Protein AF-A0A2K9JYK6-F1 (afdb_monomer)

Structure (mmCIF, N/CA/C/O backbone):
data_AF-A0A2K9JYK6-F1
#
_entry.id   AF-A0A2K9JYK6-F1
#
loop_
_atom_site.group_PDB
_atom_site.id
_atom_site.type_symbol
_atom_site.label_atom_id
_atom_site.label_alt_id
_atom_site.label_comp_id
_atom_site.label_asym_id
_atom_site.label_entity_id
_atom_site.label_seq_id
_atom_site.pdbx_PDB_ins_code
_atom_site.Cartn_x
_atom_site.Cartn_y
_atom_site.Cartn_z
_atom_site.occupancy
_atom_site.B_iso_or_equiv
_atom_site.auth_seq_id
_atom_site.auth_comp_id
_atom_site.auth_asym_id
_atom_site.auth_atom_id
_atom_site.pdbx_PDB_model_num
ATOM 1 N N . MET A 1 1 ? 46.762 16.342 0.220 1.00 31.92 1 MET A N 1
ATOM 2 C CA . MET A 1 1 ? 47.993 16.672 -0.525 1.00 31.92 1 MET A CA 1
ATOM 3 C C . MET A 1 1 ? 48.616 15.380 -0.988 1.00 31.92 1 MET A C 1
ATOM 5 O O . MET A 1 1 ? 48.469 14.363 -0.326 1.00 31.92 1 MET A O 1
ATOM 9 N N . ASP A 1 2 ? 49.191 15.468 -2.168 1.00 22.22 2 ASP A N 1
ATOM 10 C CA . ASP A 1 2 ? 49.438 14.404 -3.116 1.00 22.22 2 ASP A CA 1
ATOM 11 C C . ASP A 1 2 ? 50.778 13.680 -2.867 1.00 22.22 2 ASP A C 1
ATOM 13 O O . ASP A 1 2 ? 51.730 14.273 -2.365 1.00 22.22 2 ASP A O 1
ATOM 17 N N . ILE A 1 3 ? 50.771 12.399 -3.248 1.00 26.39 3 ILE A N 1
ATOM 18 C CA . ILE A 1 3 ? 51.828 11.477 -3.706 1.00 26.39 3 ILE A CA 1
ATOM 19 C C . ILE A 1 3 ? 53.275 11.437 -3.154 1.00 26.39 3 ILE A C 1
ATOM 21 O O . ILE A 1 3 ? 54.054 12.382 -3.188 1.00 26.39 3 ILE A O 1
ATOM 25 N N . SER A 1 4 ? 53.683 10.164 -2.992 1.00 25.55 4 SER A N 1
ATOM 26 C CA . SER A 1 4 ? 54.909 9.512 -3.512 1.00 25.55 4 SER A CA 1
ATOM 27 C C . SER A 1 4 ? 56.244 9.659 -2.775 1.00 25.55 4 SER A C 1
ATOM 29 O O . SER A 1 4 ? 56.851 10.719 -2.751 1.00 25.55 4 SER A O 1
ATOM 31 N N . ASN A 1 5 ? 56.778 8.523 -2.304 1.00 26.50 5 ASN A N 1
ATOM 32 C CA . ASN A 1 5 ? 57.985 7.884 -2.861 1.00 26.50 5 ASN A CA 1
ATOM 33 C C . ASN A 1 5 ? 58.527 6.813 -1.909 1.00 26.50 5 ASN A C 1
ATOM 35 O O . ASN A 1 5 ? 58.961 7.137 -0.808 1.00 26.50 5 ASN A O 1
ATOM 39 N N . THR A 1 6 ? 58.639 5.567 -2.374 1.00 30.17 6 THR A N 1
ATOM 40 C CA . THR A 1 6 ? 59.884 4.796 -2.189 1.00 30.17 6 THR A CA 1
ATOM 41 C C . THR A 1 6 ? 59.918 3.599 -3.137 1.00 30.17 6 THR A C 1
ATOM 43 O O . THR A 1 6 ? 59.384 2.528 -2.863 1.00 30.17 6 THR A O 1
ATOM 46 N N . GLN A 1 7 ? 60.584 3.794 -4.275 1.00 26.2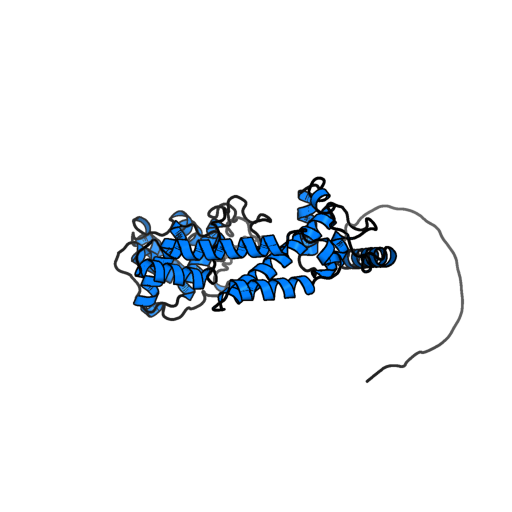5 7 GLN A N 1
ATOM 47 C CA . GLN A 1 7 ? 61.299 2.721 -4.955 1.00 26.25 7 GLN A CA 1
ATOM 48 C C . GLN A 1 7 ? 62.537 2.360 -4.128 1.00 26.25 7 GLN A C 1
ATOM 50 O O . GLN A 1 7 ? 63.290 3.248 -3.732 1.00 26.25 7 GLN A O 1
ATOM 55 N N . TRP A 1 8 ? 62.797 1.064 -3.963 1.00 26.33 8 TRP A N 1
ATOM 56 C CA . TRP A 1 8 ? 64.141 0.553 -3.709 1.00 26.33 8 TRP A CA 1
ATOM 57 C C . TRP A 1 8 ? 64.493 -0.480 -4.777 1.00 26.33 8 TRP A C 1
ATOM 59 O O . TRP A 1 8 ? 63.815 -1.489 -4.962 1.00 26.33 8 TRP A O 1
ATOM 69 N N . HIS A 1 9 ? 65.557 -0.168 -5.512 1.00 25.25 9 HIS A N 1
ATOM 70 C CA . HIS A 1 9 ? 66.189 -1.022 -6.503 1.00 25.25 9 HIS A CA 1
ATOM 71 C C . HIS A 1 9 ? 67.229 -1.950 -5.868 1.00 25.25 9 HIS A C 1
ATOM 73 O O . HIS A 1 9 ? 68.011 -1.511 -5.031 1.00 25.25 9 HIS A O 1
ATOM 79 N N . ALA A 1 10 ? 67.332 -3.137 -6.488 1.00 27.80 10 ALA A N 1
ATOM 80 C CA . ALA A 1 10 ? 68.541 -3.946 -6.703 1.00 27.80 10 ALA A CA 1
ATOM 81 C C . ALA A 1 10 ? 69.129 -4.638 -5.456 1.00 27.80 10 ALA A C 1
ATOM 83 O O . ALA A 1 10 ? 69.136 -4.092 -4.370 1.00 27.80 10 ALA A O 1
ATOM 84 N N . LYS A 1 11 ? 69.712 -5.837 -5.502 1.00 26.84 11 LYS A N 1
ATOM 85 C CA . LYS A 1 11 ? 70.328 -6.683 -6.546 1.00 26.84 11 LYS A CA 1
ATOM 86 C C . LYS A 1 11 ? 70.586 -8.020 -5.799 1.00 26.84 11 LYS A C 1
ATOM 88 O O . LYS A 1 11 ? 70.873 -7.967 -4.614 1.00 26.84 11 LYS A O 1
ATOM 93 N N . THR A 1 12 ? 70.443 -9.222 -6.354 1.00 29.34 12 THR A N 1
ATOM 94 C CA . THR A 1 12 ? 71.411 -9.867 -7.260 1.00 29.34 12 THR A CA 1
ATOM 95 C C . THR A 1 12 ? 70.924 -11.271 -7.670 1.00 29.34 12 THR A C 1
ATOM 97 O O . THR A 1 12 ? 70.525 -12.028 -6.797 1.00 29.34 12 THR A O 1
ATOM 100 N N . LYS A 1 13 ? 71.041 -11.580 -8.981 1.00 27.81 13 LYS A N 1
ATOM 101 C CA . LYS A 1 13 ? 71.578 -12.803 -9.652 1.00 27.81 13 LYS A CA 1
ATOM 102 C C . LYS A 1 13 ? 71.329 -14.182 -8.987 1.00 27.81 13 LYS A C 1
ATOM 104 O O . LYS A 1 13 ? 71.660 -14.349 -7.829 1.00 27.81 13 LYS A O 1
ATOM 109 N N . ALA A 1 14 ? 70.929 -15.264 -9.664 1.00 27.28 14 ALA A N 1
ATOM 110 C CA . ALA A 1 14 ? 70.955 -15.635 -11.082 1.00 27.28 14 ALA A CA 1
ATOM 111 C C . ALA A 1 14 ? 69.971 -16.803 -11.369 1.00 27.28 14 ALA A C 1
ATOM 113 O O . ALA A 1 14 ? 69.655 -17.587 -10.480 1.00 27.28 14 ALA A O 1
ATOM 114 N N . SER A 1 15 ? 69.526 -16.885 -12.626 1.00 27.02 15 SER A N 1
ATOM 115 C CA . SER A 1 15 ? 68.664 -17.893 -13.281 1.00 27.02 15 SER A CA 1
ATOM 116 C C . SER A 1 15 ? 69.302 -19.303 -13.411 1.00 27.02 15 SER A C 1
ATOM 118 O O . SER A 1 15 ? 70.460 -19.468 -13.038 1.00 27.02 15 SER A O 1
ATOM 120 N N . PRO A 1 16 ? 68.722 -20.246 -14.190 1.00 41.16 16 PRO A N 1
ATOM 121 C CA . PRO A 1 16 ? 67.382 -20.848 -14.139 1.00 41.16 16 PRO A CA 1
ATOM 122 C C . PRO A 1 16 ? 67.467 -22.398 -14.133 1.00 41.16 16 PRO A C 1
ATOM 124 O O . PRO A 1 16 ? 68.443 -22.977 -14.601 1.00 41.16 16 PRO A O 1
ATOM 127 N N . ALA A 1 17 ? 66.412 -23.099 -13.716 1.00 26.78 17 ALA A N 1
ATOM 128 C CA . ALA A 1 17 ? 66.252 -24.507 -14.086 1.00 26.78 17 ALA A CA 1
ATOM 129 C C . ALA A 1 17 ? 64.794 -24.806 -14.425 1.00 26.78 17 ALA A C 1
ATOM 131 O O . ALA A 1 17 ? 63.914 -24.899 -13.574 1.00 26.78 17 ALA A O 1
ATOM 132 N N . THR A 1 18 ? 64.575 -24.923 -15.725 1.00 29.38 18 THR A N 1
ATOM 133 C CA . THR A 1 18 ? 63.405 -25.474 -16.386 1.00 29.38 18 THR A CA 1
ATOM 134 C C . THR A 1 18 ? 63.160 -26.902 -15.898 1.00 29.38 18 THR A C 1
ATOM 136 O O . THR A 1 18 ? 64.047 -27.743 -16.003 1.00 29.38 18 THR A O 1
ATOM 139 N N . SER A 1 19 ? 61.940 -27.221 -15.473 1.00 25.39 19 SER A N 1
ATOM 140 C CA . SER A 1 19 ? 61.336 -28.503 -15.845 1.00 25.39 19 SER A CA 1
ATOM 141 C C . SER A 1 19 ? 59.817 -28.392 -15.801 1.00 25.39 19 SER A C 1
ATOM 143 O O . SER A 1 19 ? 59.185 -28.334 -14.753 1.00 25.39 19 SER A O 1
ATOM 145 N N . TYR A 1 20 ? 59.235 -28.348 -16.996 1.00 26.97 20 TYR A N 1
ATOM 146 C CA . TYR A 1 20 ? 57.899 -28.870 -17.207 1.00 26.97 20 TYR A CA 1
ATOM 147 C C . TYR A 1 20 ? 57.972 -30.386 -17.025 1.00 26.97 20 TYR A C 1
ATOM 149 O O . TYR A 1 20 ? 58.699 -31.065 -17.753 1.00 26.97 20 TYR A O 1
ATOM 157 N N . ARG A 1 21 ? 57.184 -30.921 -16.096 1.00 23.91 21 ARG A N 1
ATOM 158 C CA . ARG A 1 21 ? 56.643 -32.269 -16.233 1.00 23.91 21 ARG A CA 1
ATOM 159 C C . ARG A 1 21 ? 55.278 -32.327 -15.571 1.00 23.91 21 ARG A C 1
ATOM 161 O O . ARG A 1 21 ? 55.152 -32.299 -14.353 1.00 23.91 21 ARG A O 1
ATOM 168 N N . SER A 1 22 ? 54.270 -32.371 -16.429 1.00 30.98 22 SER A N 1
ATOM 169 C CA . SER A 1 22 ? 52.914 -32.772 -16.106 1.00 30.98 22 SER A CA 1
ATOM 170 C C . SER A 1 22 ? 52.930 -34.160 -15.472 1.00 30.98 22 SER A C 1
ATOM 172 O O . SER A 1 22 ? 53.594 -35.056 -15.990 1.00 30.98 22 SER A O 1
ATOM 174 N N . ASN A 1 23 ? 52.161 -34.340 -14.405 1.00 25.94 23 ASN A N 1
ATOM 175 C CA . ASN A 1 23 ? 51.342 -35.530 -14.253 1.00 25.94 23 ASN A CA 1
ATOM 176 C C . ASN A 1 23 ? 50.087 -35.170 -13.461 1.00 25.94 23 ASN A C 1
ATOM 178 O O . ASN A 1 23 ? 50.135 -34.602 -12.374 1.00 25.94 23 ASN A O 1
ATOM 182 N N . THR A 1 24 ? 48.978 -35.463 -14.120 1.00 34.09 24 THR A N 1
ATOM 183 C CA . THR A 1 24 ? 47.621 -35.604 -13.617 1.00 34.09 24 THR A CA 1
ATOM 184 C C . THR A 1 24 ? 47.574 -36.439 -12.346 1.00 34.09 24 THR A C 1
ATOM 186 O O . THR A 1 24 ? 48.165 -37.511 -12.330 1.00 34.09 24 THR A O 1
ATOM 189 N N . ASP A 1 25 ? 46.794 -35.995 -11.362 1.00 24.97 25 ASP A N 1
ATOM 190 C CA . ASP A 1 25 ? 45.831 -36.876 -10.706 1.00 24.97 25 ASP A CA 1
ATOM 191 C C . ASP A 1 25 ? 44.670 -36.073 -10.103 1.00 24.97 25 ASP A C 1
ATOM 193 O O . ASP A 1 25 ? 44.824 -35.069 -9.410 1.00 24.97 25 ASP A O 1
ATOM 197 N N . THR A 1 26 ? 43.482 -36.537 -10.464 1.00 32.62 26 THR A N 1
ATOM 198 C CA . THR A 1 26 ? 42.149 -36.200 -9.973 1.00 32.62 26 THR A CA 1
ATOM 199 C C . THR A 1 26 ? 42.034 -36.291 -8.454 1.00 32.62 26 THR A C 1
ATOM 201 O O . THR A 1 26 ? 42.246 -37.368 -7.905 1.00 32.62 26 THR A O 1
ATOM 204 N N . ASN A 1 27 ? 41.564 -35.229 -7.793 1.00 27.17 27 ASN A N 1
ATOM 205 C CA . ASN A 1 27 ? 40.250 -35.180 -7.129 1.00 27.17 27 ASN A CA 1
ATOM 206 C C . ASN A 1 27 ? 40.120 -33.981 -6.180 1.00 27.17 27 ASN A C 1
ATOM 208 O O . ASN A 1 27 ? 41.080 -33.572 -5.541 1.00 27.17 27 ASN A O 1
ATOM 212 N N . GLN A 1 28 ? 38.865 -33.541 -6.027 1.00 30.77 28 GLN A N 1
ATOM 213 C CA . GLN A 1 28 ? 38.334 -32.795 -4.882 1.00 30.77 28 GLN A CA 1
ATOM 214 C C . GLN A 1 28 ? 38.819 -31.344 -4.698 1.00 30.77 28 GLN A C 1
ATOM 216 O O . GLN A 1 28 ? 39.859 -31.068 -4.115 1.00 30.77 28 GLN A O 1
ATOM 221 N N . ASN A 1 29 ? 37.958 -30.379 -5.030 1.00 27.73 29 ASN A N 1
ATOM 222 C CA . ASN A 1 29 ? 37.025 -29.852 -4.028 1.00 27.73 29 ASN A CA 1
ATOM 223 C C . ASN A 1 29 ? 36.193 -28.692 -4.584 1.00 27.73 29 ASN A C 1
ATOM 225 O O . ASN A 1 29 ? 36.714 -27.681 -5.048 1.00 27.73 29 ASN A O 1
ATOM 229 N N . ASN A 1 30 ? 34.875 -28.857 -4.460 1.00 38.34 30 ASN A N 1
ATOM 230 C CA . ASN A 1 30 ? 33.890 -27.786 -4.453 1.00 38.34 30 ASN A CA 1
ATOM 231 C C . ASN A 1 30 ? 34.293 -26.744 -3.404 1.00 38.34 30 ASN A C 1
ATOM 233 O O . ASN A 1 30 ? 34.078 -26.940 -2.209 1.00 38.34 30 ASN A O 1
ATOM 237 N N . ALA A 1 31 ? 34.859 -25.629 -3.849 1.00 29.80 31 ALA A N 1
ATOM 238 C CA . ALA A 1 31 ? 35.076 -24.461 -3.018 1.00 29.80 31 ALA A CA 1
ATOM 239 C C . ALA A 1 31 ? 34.546 -23.226 -3.749 1.00 29.80 31 ALA A C 1
ATOM 241 O O . ALA A 1 31 ? 35.173 -22.702 -4.661 1.00 29.80 31 ALA A O 1
ATOM 242 N N . ARG A 1 32 ? 33.363 -22.794 -3.296 1.00 33.47 32 ARG A N 1
ATOM 243 C CA . ARG A 1 32 ? 32.903 -21.399 -3.233 1.00 33.47 32 ARG A CA 1
ATOM 244 C C . ARG A 1 32 ? 33.084 -20.570 -4.503 1.00 33.47 32 ARG A C 1
ATOM 246 O O . ARG A 1 32 ? 34.012 -19.781 -4.631 1.00 33.47 32 ARG A O 1
ATOM 253 N N . ASN A 1 33 ? 32.077 -20.647 -5.365 1.00 33.09 33 ASN A N 1
ATOM 254 C CA . ASN A 1 33 ? 31.887 -19.720 -6.475 1.00 33.09 33 ASN A CA 1
ATOM 255 C C . ASN A 1 33 ? 30.900 -18.594 -6.098 1.00 33.09 33 ASN A C 1
ATOM 257 O O . ASN A 1 33 ? 29.917 -18.360 -6.789 1.00 33.09 33 ASN A O 1
ATOM 261 N N . THR A 1 34 ? 31.132 -17.918 -4.969 1.00 37.47 34 THR A N 1
ATOM 262 C CA . THR A 1 34 ? 30.319 -16.769 -4.506 1.00 37.47 34 THR A CA 1
ATOM 263 C C . THR A 1 34 ? 31.061 -15.433 -4.596 1.00 37.47 34 THR A C 1
ATOM 265 O O . THR A 1 34 ? 30.612 -14.433 -4.048 1.00 37.47 34 THR A O 1
ATOM 268 N N . GLN A 1 35 ? 32.182 -15.383 -5.324 1.00 34.16 35 GLN A N 1
ATOM 269 C CA . GLN A 1 35 ? 33.007 -14.175 -5.463 1.00 34.16 35 GLN A CA 1
ATOM 270 C C . GLN A 1 35 ? 33.095 -13.620 -6.903 1.00 34.16 35 GLN A C 1
ATOM 272 O O . GLN A 1 35 ? 33.949 -12.781 -7.172 1.00 34.16 35 GLN A O 1
ATOM 277 N N . VAL A 1 36 ? 32.215 -14.045 -7.828 1.00 35.69 36 VAL A N 1
ATOM 278 C CA . VAL A 1 36 ? 32.282 -13.678 -9.269 1.00 35.69 36 VAL A CA 1
ATOM 279 C C . VAL A 1 36 ? 31.079 -12.842 -9.784 1.00 35.69 36 VAL A C 1
ATOM 281 O O . VAL A 1 36 ? 31.086 -12.383 -10.927 1.00 35.69 36 VAL A O 1
ATOM 284 N N . SER A 1 37 ? 30.059 -12.539 -8.969 1.00 47.09 37 SER A N 1
ATOM 285 C CA . SER A 1 37 ? 28.835 -11.873 -9.481 1.00 47.09 37 SER A CA 1
ATOM 286 C C . SER A 1 37 ? 28.925 -10.355 -9.713 1.00 47.09 37 SER A C 1
ATOM 288 O O . SER A 1 37 ? 28.214 -9.847 -10.568 1.00 47.09 37 SER A O 1
ATOM 290 N N . VAL A 1 38 ? 29.804 -9.606 -9.035 1.00 46.31 38 VAL A N 1
ATOM 291 C CA . VAL A 1 38 ? 29.877 -8.132 -9.216 1.00 46.31 38 VAL A CA 1
ATOM 292 C C . VAL A 1 38 ? 30.843 -7.735 -10.341 1.00 46.31 38 VAL A C 1
ATOM 294 O O . VAL A 1 38 ? 30.636 -6.748 -11.045 1.00 46.31 38 VAL A O 1
ATOM 297 N N . SER A 1 39 ? 31.893 -8.530 -10.559 1.00 55.97 39 SER A N 1
ATOM 298 C CA . SER A 1 39 ? 32.890 -8.271 -11.601 1.00 55.97 39 SER A CA 1
ATOM 299 C C . SER A 1 39 ? 32.384 -8.616 -13.002 1.00 55.97 39 SER A C 1
ATOM 301 O O . SER A 1 39 ? 32.748 -7.935 -13.956 1.00 55.97 39 SER A O 1
ATOM 303 N N . SER A 1 40 ? 31.515 -9.620 -13.145 1.00 72.06 40 SER A N 1
ATOM 304 C CA . SER A 1 40 ? 30.994 -10.051 -14.449 1.00 72.06 40 SER A CA 1
ATOM 305 C C . SER A 1 40 ? 29.978 -9.071 -15.047 1.00 72.06 40 SER A C 1
ATOM 307 O O . SER A 1 40 ? 30.103 -8.725 -16.221 1.00 72.06 40 SER A O 1
ATOM 309 N N . LEU A 1 41 ? 29.031 -8.551 -14.258 1.00 81.06 41 LEU A N 1
ATOM 310 C CA . LEU A 1 41 ? 28.065 -7.551 -14.733 1.00 81.06 41 LEU A CA 1
ATOM 311 C C . LEU A 1 41 ? 28.743 -6.224 -15.097 1.00 81.06 41 LEU A C 1
ATOM 313 O O . LEU A 1 41 ? 28.439 -5.643 -16.135 1.00 81.06 41 LEU A O 1
ATOM 317 N N . ALA A 1 42 ? 29.706 -5.769 -14.290 1.00 80.69 42 ALA A N 1
ATOM 318 C CA . ALA A 1 42 ? 30.467 -4.554 -14.580 1.00 80.69 42 ALA A CA 1
ATOM 319 C C . ALA A 1 42 ? 31.277 -4.671 -15.885 1.00 80.69 42 ALA A C 1
ATOM 321 O O . ALA A 1 42 ? 31.357 -3.712 -16.654 1.00 80.69 42 ALA A O 1
ATOM 322 N N . VAL A 1 43 ? 31.849 -5.850 -16.160 1.00 82.81 43 VAL A N 1
ATOM 323 C CA . VAL A 1 43 ? 32.540 -6.135 -17.427 1.00 82.81 43 VAL A CA 1
ATOM 324 C C . VAL A 1 43 ? 31.552 -6.153 -18.593 1.00 82.81 43 VAL A C 1
ATOM 326 O O . VAL A 1 43 ? 31.783 -5.449 -19.573 1.00 82.81 43 VAL A O 1
ATOM 329 N N . LYS A 1 44 ? 30.418 -6.855 -18.463 1.00 87.25 44 LYS A N 1
ATOM 330 C CA . LYS A 1 44 ? 29.365 -6.885 -19.491 1.00 87.25 44 LYS A CA 1
ATOM 331 C C . LYS A 1 44 ? 28.821 -5.487 -19.815 1.00 87.25 44 LYS A C 1
ATOM 333 O O . LYS A 1 44 ? 28.679 -5.140 -20.981 1.00 87.25 44 LYS A O 1
ATOM 338 N N . LEU A 1 45 ? 28.560 -4.665 -18.795 1.00 87.19 45 LEU A N 1
ATOM 339 C CA . LEU A 1 45 ? 28.112 -3.276 -18.958 1.00 87.19 45 LEU A CA 1
ATOM 340 C C . LEU A 1 45 ? 29.139 -2.437 -19.721 1.00 87.19 45 LEU A C 1
ATOM 342 O O . LEU A 1 45 ? 28.777 -1.659 -20.600 1.00 87.19 45 LEU A O 1
ATOM 346 N N . LYS A 1 46 ? 30.426 -2.609 -19.409 1.00 87.19 46 LYS A N 1
ATOM 347 C CA . LYS A 1 46 ? 31.506 -1.907 -20.103 1.00 87.19 46 LYS A CA 1
ATOM 348 C C . LYS A 1 46 ? 31.602 -2.320 -21.573 1.00 87.19 46 LYS A C 1
ATOM 350 O O . LYS A 1 46 ? 31.780 -1.455 -22.424 1.00 87.19 46 LYS A O 1
ATOM 355 N N . GLU A 1 47 ? 31.488 -3.611 -21.869 1.00 84.81 47 GLU A N 1
ATOM 356 C CA . GLU A 1 47 ? 31.496 -4.131 -23.242 1.00 84.81 47 GLU A CA 1
ATOM 357 C C . GLU A 1 47 ? 30.293 -3.627 -24.046 1.00 84.81 47 GLU A C 1
ATOM 359 O O . GLU A 1 47 ? 30.473 -3.114 -25.151 1.00 84.81 47 GLU A O 1
ATOM 364 N N . ALA A 1 48 ? 29.091 -3.682 -23.466 1.00 87.00 48 ALA A N 1
ATOM 365 C CA . ALA A 1 48 ? 27.880 -3.151 -24.087 1.00 87.00 48 ALA A CA 1
ATOM 366 C C . ALA A 1 48 ? 27.996 -1.643 -24.353 1.00 87.00 48 ALA A C 1
ATOM 368 O O . ALA A 1 48 ? 27.681 -1.181 -25.447 1.00 87.00 48 ALA A O 1
ATOM 369 N N . GLN A 1 49 ? 28.535 -0.870 -23.402 1.00 86.94 49 GLN A N 1
ATOM 370 C CA . GLN A 1 49 ? 28.761 0.563 -23.597 1.00 86.94 49 GLN A CA 1
ATOM 371 C C . GLN A 1 49 ? 29.738 0.842 -24.747 1.00 86.94 49 GLN A C 1
ATOM 373 O O . GLN A 1 49 ? 29.472 1.689 -25.595 1.00 86.94 49 GLN A O 1
ATOM 378 N N . GLN A 1 50 ? 30.845 0.098 -24.823 1.00 87.00 50 GLN A N 1
ATOM 379 C CA . GLN A 1 50 ? 31.796 0.222 -25.930 1.00 87.00 50 GLN A CA 1
ATOM 380 C C . GLN A 1 50 ? 31.153 -0.120 -27.278 1.00 87.00 50 GLN A C 1
ATOM 382 O O . GLN A 1 50 ? 31.440 0.536 -28.280 1.00 87.00 50 GLN A O 1
ATOM 387 N N . ALA A 1 51 ? 30.274 -1.122 -27.308 1.00 85.19 51 ALA A N 1
ATOM 388 C CA . ALA A 1 51 ? 29.543 -1.502 -28.507 1.00 85.19 51 ALA A CA 1
ATOM 389 C C . ALA A 1 51 ? 28.528 -0.424 -28.931 1.00 85.19 51 ALA A C 1
ATOM 391 O O . ALA A 1 51 ? 28.424 -0.123 -30.121 1.00 85.19 51 ALA A O 1
ATOM 392 N N . ILE A 1 52 ? 27.842 0.209 -27.975 1.00 83.62 52 ILE A N 1
ATOM 393 C CA . ILE A 1 52 ? 26.941 1.350 -28.202 1.00 83.62 52 ILE A CA 1
ATOM 394 C C . ILE A 1 52 ? 27.702 2.546 -28.784 1.00 83.62 52 ILE A C 1
ATOM 396 O O . ILE A 1 52 ? 27.265 3.136 -29.778 1.00 83.62 52 ILE A O 1
ATOM 400 N N . ASP A 1 53 ? 28.857 2.877 -28.206 1.00 84.56 53 ASP A N 1
ATOM 401 C CA . ASP A 1 53 ? 29.696 3.986 -28.661 1.00 84.56 53 ASP A CA 1
ATOM 402 C C . ASP A 1 53 ? 30.257 3.718 -30.067 1.00 84.56 53 ASP A C 1
ATOM 404 O O . ASP A 1 53 ? 30.233 4.598 -30.932 1.00 84.56 53 ASP A O 1
ATOM 408 N N . ALA A 1 54 ? 30.700 2.483 -30.333 1.00 83.75 54 ALA A N 1
ATOM 409 C CA . ALA A 1 54 ? 31.184 2.058 -31.645 1.00 83.75 54 ALA A CA 1
ATOM 410 C C . ALA A 1 54 ? 30.078 2.085 -32.713 1.00 83.75 54 ALA A C 1
ATOM 412 O O . ALA A 1 54 ? 30.322 2.503 -33.846 1.00 83.75 54 ALA A O 1
ATOM 413 N N . ALA A 1 55 ? 28.856 1.691 -32.344 1.00 80.69 55 ALA A N 1
ATOM 414 C CA . ALA A 1 55 ? 27.679 1.757 -33.205 1.00 80.69 55 ALA A CA 1
ATOM 415 C C . ALA A 1 55 ? 27.128 3.186 -33.368 1.00 80.69 55 ALA A C 1
ATOM 417 O O . ALA A 1 55 ? 26.245 3.405 -34.195 1.00 80.69 55 ALA A O 1
ATOM 418 N N . ARG A 1 56 ? 27.651 4.163 -32.608 1.00 79.25 56 ARG A N 1
ATOM 419 C CA . ARG A 1 56 ? 27.165 5.553 -32.545 1.00 79.25 56 ARG A CA 1
ATOM 420 C C . ARG A 1 56 ? 25.672 5.654 -32.226 1.00 79.25 56 ARG A C 1
ATOM 422 O O . ARG A 1 56 ? 25.021 6.614 -32.631 1.00 79.25 56 ARG A O 1
ATOM 429 N N . LEU A 1 57 ? 25.145 4.699 -31.462 1.00 72.38 57 LEU A N 1
ATOM 430 C CA . LEU A 1 57 ? 23.733 4.664 -31.076 1.00 72.38 57 LEU A CA 1
ATOM 431 C C . LEU A 1 57 ? 23.347 5.918 -30.271 1.00 72.38 57 LEU A C 1
ATOM 433 O O . LEU A 1 57 ? 22.295 6.492 -30.502 1.00 72.38 57 LEU A O 1
ATOM 437 N N . ASN A 1 58 ? 24.257 6.449 -29.450 1.00 65.50 58 ASN A N 1
ATOM 438 C CA . ASN A 1 58 ? 24.062 7.706 -28.708 1.00 65.50 58 ASN A CA 1
ATOM 439 C C . ASN A 1 58 ? 24.016 8.978 -29.586 1.00 65.50 58 ASN A C 1
ATOM 441 O O . ASN A 1 58 ? 23.773 10.065 -29.071 1.00 65.50 58 ASN A O 1
ATOM 445 N N . GLN A 1 59 ? 24.320 8.875 -30.886 1.00 61.91 59 GLN A N 1
ATOM 446 C CA . GLN A 1 59 ? 24.368 9.998 -31.838 1.00 61.91 59 GLN A CA 1
ATOM 447 C C . GLN A 1 59 ? 23.360 9.840 -32.984 1.00 61.91 59 GLN A C 1
ATOM 449 O O . GLN A 1 59 ? 23.287 10.700 -33.864 1.00 61.91 59 GLN A O 1
ATOM 454 N N . GLN A 1 60 ? 22.609 8.737 -33.012 1.00 59.00 60 GLN A N 1
ATOM 455 C CA . GLN A 1 60 ? 21.551 8.524 -33.986 1.00 59.00 60 GLN A CA 1
ATOM 456 C C . GLN A 1 60 ? 20.251 9.129 -33.461 1.00 59.00 60 GLN A C 1
ATOM 458 O O . GLN A 1 60 ? 19.793 8.793 -32.376 1.00 59.00 60 GLN A O 1
ATOM 463 N N . SER A 1 61 ? 19.619 9.986 -34.265 1.00 49.25 61 SER A N 1
ATOM 464 C CA . SER A 1 61 ? 18.193 10.260 -34.104 1.00 49.25 61 SER A CA 1
ATOM 465 C C . SER A 1 61 ? 17.461 8.971 -34.453 1.00 49.25 61 SER A C 1
ATOM 467 O O . SER A 1 61 ? 17.402 8.599 -35.624 1.00 49.25 61 SER A O 1
ATOM 469 N N . PHE A 1 62 ? 16.982 8.245 -33.449 1.00 49.91 62 PHE A N 1
ATOM 470 C CA . PHE A 1 62 ? 16.223 7.024 -33.677 1.00 49.91 62 PHE A CA 1
ATOM 471 C C . PHE A 1 62 ? 14.868 7.390 -34.296 1.00 49.91 62 PHE A C 1
ATOM 473 O O . PHE A 1 62 ? 14.072 8.061 -33.637 1.00 49.91 62 PHE A O 1
ATOM 480 N N . PRO A 1 63 ? 14.564 6.993 -35.547 1.00 44.50 63 PRO A N 1
ATOM 481 C CA . PRO A 1 63 ? 13.180 6.983 -35.988 1.00 44.50 63 PRO A CA 1
ATOM 482 C C . PRO A 1 63 ? 12.405 5.963 -35.140 1.00 44.50 63 PRO A C 1
ATOM 484 O O . PRO A 1 63 ? 12.923 4.884 -34.846 1.00 44.50 63 PRO A O 1
ATOM 487 N N . GLN A 1 64 ? 11.188 6.352 -34.753 1.00 46.56 64 GLN A N 1
ATOM 488 C CA . GLN A 1 64 ? 10.198 5.607 -33.963 1.00 46.56 64 GLN A CA 1
ATOM 489 C C . GLN A 1 64 ? 10.277 4.086 -34.183 1.00 46.56 64 GLN A C 1
ATOM 491 O O . GLN A 1 64 ? 10.076 3.594 -35.297 1.00 46.56 64 GLN A O 1
ATOM 496 N N . ASN A 1 65 ? 10.685 3.341 -33.149 1.00 44.88 65 ASN A N 1
ATOM 497 C CA . ASN A 1 65 ? 11.250 2.003 -33.315 1.00 44.88 65 ASN A CA 1
ATO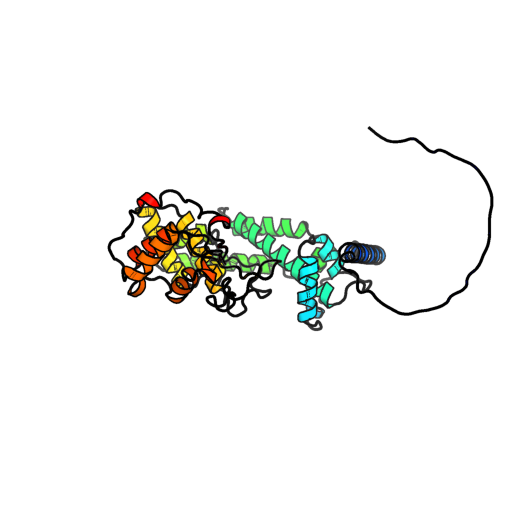M 498 C C . ASN A 1 65 ? 10.342 0.897 -32.746 1.00 44.88 65 ASN A C 1
ATOM 500 O O . ASN A 1 65 ? 10.356 0.600 -31.555 1.00 44.88 65 ASN A O 1
ATOM 504 N N . ASN A 1 66 ? 9.650 0.188 -33.642 1.00 44.56 66 ASN A N 1
ATOM 505 C CA . ASN A 1 66 ? 8.811 -0.995 -33.373 1.00 44.56 66 ASN A CA 1
ATOM 506 C C . ASN A 1 66 ? 9.558 -2.222 -32.790 1.00 44.56 66 ASN A C 1
ATOM 508 O O . ASN A 1 66 ? 8.949 -3.270 -32.573 1.00 44.56 66 ASN A O 1
ATOM 512 N N . ASN A 1 67 ? 10.873 -2.148 -32.556 1.00 49.25 67 ASN A N 1
ATOM 513 C CA . ASN A 1 67 ? 11.679 -3.303 -32.144 1.00 49.25 67 ASN A CA 1
ATOM 514 C C . ASN A 1 67 ? 11.497 -3.705 -30.668 1.00 49.25 67 ASN A C 1
ATOM 516 O O . ASN A 1 67 ? 11.624 -4.889 -30.357 1.00 49.25 67 ASN A O 1
ATOM 520 N N . VAL A 1 68 ? 11.136 -2.783 -29.771 1.00 51.12 68 VAL A N 1
ATOM 521 C CA . VAL A 1 68 ? 10.983 -3.075 -28.328 1.00 51.12 68 VAL A CA 1
ATOM 522 C C . VAL A 1 68 ? 9.839 -4.068 -28.061 1.00 51.12 68 VAL A C 1
ATOM 524 O O . VAL A 1 68 ? 10.004 -5.022 -27.300 1.00 51.12 68 VAL A O 1
ATOM 527 N N . LEU A 1 69 ? 8.721 -3.937 -28.786 1.00 47.69 69 LEU A N 1
ATOM 528 C CA . LEU A 1 69 ? 7.573 -4.857 -28.717 1.00 47.69 69 LEU A CA 1
ATOM 529 C C . LEU A 1 69 ? 7.916 -6.279 -29.198 1.00 47.69 69 LEU A C 1
ATOM 531 O O . LEU A 1 69 ? 7.298 -7.256 -28.777 1.00 47.69 69 LEU A O 1
ATOM 535 N N . THR A 1 70 ? 8.933 -6.433 -30.054 1.00 49.50 70 THR A N 1
ATOM 536 C CA . THR A 1 70 ? 9.341 -7.754 -30.561 1.00 49.50 70 THR A CA 1
ATOM 537 C C . THR A 1 70 ? 10.181 -8.561 -29.562 1.00 49.50 70 THR A C 1
ATOM 539 O O . THR A 1 70 ? 10.247 -9.786 -29.680 1.00 49.50 70 THR A O 1
ATOM 542 N N . TRP A 1 71 ? 10.788 -7.919 -28.553 1.00 50.00 71 TRP A N 1
ATOM 543 C CA . TRP A 1 71 ? 11.603 -8.592 -27.527 1.00 50.00 71 TRP A CA 1
ATOM 544 C C . TRP A 1 71 ? 10.760 -9.327 -26.475 1.00 50.00 71 TRP A C 1
ATOM 546 O O . TRP A 1 71 ? 11.131 -10.427 -26.050 1.00 50.00 71 TRP A O 1
ATOM 556 N N . GLN A 1 72 ? 9.591 -8.778 -26.135 1.00 50.47 72 GLN A N 1
ATOM 557 C CA . GLN A 1 72 ? 8.626 -9.395 -25.216 1.00 50.47 72 GLN A CA 1
ATOM 558 C C . GLN A 1 72 ? 7.998 -10.675 -25.796 1.00 50.47 72 GLN A C 1
ATOM 560 O O . GLN A 1 72 ? 7.735 -11.624 -25.067 1.00 50.47 72 GLN A O 1
ATOM 565 N N . ALA A 1 73 ? 7.817 -10.754 -27.119 1.00 49.22 73 ALA A N 1
ATOM 566 C CA . ALA A 1 73 ? 7.108 -11.863 -27.766 1.00 49.22 73 ALA A CA 1
ATOM 567 C C . ALA A 1 73 ? 7.912 -13.180 -27.895 1.00 49.22 73 ALA A C 1
ATOM 569 O O . ALA A 1 73 ? 7.351 -14.196 -28.301 1.00 49.22 73 ALA A O 1
ATOM 570 N N . GLN A 1 74 ? 9.223 -13.187 -27.610 1.00 52.69 74 GLN A N 1
ATOM 571 C CA . GLN A 1 74 ? 10.120 -14.322 -27.917 1.00 52.69 74 GLN A CA 1
ATOM 572 C C . GLN A 1 74 ? 10.957 -14.836 -26.729 1.00 52.69 74 GLN A C 1
ATOM 574 O O . GLN A 1 74 ? 11.842 -15.674 -26.926 1.00 52.69 74 GLN A O 1
ATOM 579 N N . SER A 1 75 ? 10.745 -14.334 -25.512 1.00 59.28 75 SER A N 1
ATOM 580 C CA . SER A 1 75 ? 11.610 -14.605 -24.356 1.00 59.28 75 SER A CA 1
ATOM 581 C C . SER A 1 75 ? 10.943 -15.525 -23.316 1.00 59.28 75 SER A C 1
ATOM 583 O O . SER A 1 75 ? 9.739 -15.491 -23.101 1.00 59.28 75 SER A O 1
ATOM 585 N N . ASN A 1 76 ? 11.731 -16.416 -22.695 1.00 69.31 76 ASN A N 1
ATOM 586 C CA . ASN A 1 76 ? 11.248 -17.332 -21.652 1.00 69.31 76 ASN A CA 1
ATOM 587 C C . ASN A 1 76 ? 11.101 -16.573 -20.319 1.00 69.31 76 ASN A C 1
ATOM 589 O O . ASN A 1 76 ? 12.107 -16.103 -19.781 1.00 69.31 76 ASN A O 1
ATOM 593 N N . GLN A 1 77 ? 9.876 -16.501 -19.787 1.00 68.12 77 GLN A N 1
ATOM 594 C CA . GLN A 1 77 ? 9.505 -15.742 -18.587 1.00 68.12 77 GLN A CA 1
ATOM 595 C C . GLN A 1 77 ? 10.358 -16.068 -17.352 1.00 68.12 77 GLN A C 1
ATOM 597 O O . GLN A 1 77 ? 10.713 -15.167 -16.596 1.00 68.12 77 GLN A O 1
ATOM 602 N N . GLU A 1 78 ? 10.752 -17.329 -17.161 1.00 68.56 78 GLU A N 1
ATOM 603 C CA . GLU A 1 78 ? 11.591 -17.732 -16.024 1.00 68.56 78 GLU A CA 1
ATOM 604 C C . GLU A 1 78 ? 12.970 -17.064 -16.074 1.00 68.56 78 GLU A C 1
ATOM 606 O O . GLU A 1 78 ? 13.458 -16.551 -15.069 1.00 68.56 78 GLU A O 1
ATOM 611 N N . LYS A 1 79 ? 13.573 -16.986 -17.268 1.00 71.06 79 LYS A N 1
ATOM 612 C CA . LYS A 1 79 ? 14.884 -16.350 -17.466 1.00 71.06 79 LYS A CA 1
ATOM 613 C C . LYS A 1 79 ? 14.819 -14.833 -17.307 1.00 71.06 79 LYS A C 1
ATOM 615 O O . LYS A 1 79 ? 15.782 -14.236 -16.835 1.00 71.06 79 LYS A O 1
ATOM 620 N N . ILE A 1 80 ? 13.695 -14.220 -17.686 1.00 67.31 80 ILE A N 1
ATOM 621 C CA . ILE A 1 80 ? 13.440 -12.790 -17.460 1.00 67.31 80 ILE A CA 1
ATOM 622 C C . ILE A 1 80 ? 13.365 -12.526 -15.955 1.00 67.31 80 ILE A C 1
ATOM 624 O O . ILE A 1 80 ? 14.039 -11.631 -15.452 1.00 67.31 80 ILE A O 1
ATOM 628 N N . ASN A 1 81 ? 12.598 -13.339 -15.225 1.00 69.12 81 ASN A N 1
ATOM 629 C CA . ASN A 1 81 ? 12.424 -13.185 -13.784 1.00 69.12 81 ASN A CA 1
ATOM 630 C C . ASN A 1 81 ? 13.745 -13.356 -13.024 1.00 69.12 81 ASN A C 1
ATOM 632 O O . ASN A 1 81 ? 14.020 -12.562 -12.132 1.00 69.12 81 ASN A O 1
ATOM 636 N N . SER A 1 82 ? 14.593 -14.319 -13.400 1.00 73.00 82 SER A N 1
ATOM 637 C CA . SER A 1 82 ? 15.931 -14.456 -12.805 1.00 73.00 82 SER A CA 1
ATOM 638 C C . SER A 1 82 ? 16.820 -13.233 -13.065 1.00 73.00 82 SER A C 1
ATOM 640 O O . SER A 1 82 ? 17.464 -12.751 -12.139 1.00 73.00 82 SER A O 1
ATOM 642 N N . ALA A 1 83 ? 16.821 -12.691 -14.289 1.00 72.25 83 ALA A N 1
ATOM 643 C CA . ALA A 1 83 ? 17.628 -11.518 -14.638 1.00 72.25 83 ALA A CA 1
ATOM 644 C C . ALA A 1 83 ? 17.148 -10.224 -13.951 1.00 72.25 83 ALA A C 1
ATOM 646 O O . ALA A 1 83 ? 17.959 -9.359 -13.635 1.00 72.25 83 ALA A O 1
ATOM 647 N N . LYS A 1 84 ? 15.842 -10.089 -13.671 1.00 71.12 84 LYS A N 1
ATOM 648 C CA . LYS A 1 84 ? 15.284 -8.913 -12.976 1.00 71.12 84 LYS A CA 1
ATOM 649 C C . LYS A 1 84 ? 15.913 -8.672 -11.604 1.00 71.12 84 LYS A C 1
ATOM 651 O O . LYS A 1 84 ? 16.191 -7.522 -11.275 1.00 71.12 84 LYS A O 1
ATOM 656 N N . TRP A 1 85 ? 16.160 -9.734 -10.835 1.00 68.00 85 TRP A N 1
ATOM 657 C CA . TRP A 1 85 ? 16.795 -9.635 -9.515 1.00 68.00 85 TRP A CA 1
ATOM 658 C C . TRP A 1 85 ? 18.227 -9.095 -9.601 1.00 68.00 85 TRP A C 1
ATOM 660 O O . TRP A 1 85 ? 18.642 -8.298 -8.766 1.00 68.00 85 TRP A O 1
ATOM 670 N N . GLU A 1 86 ? 18.977 -9.460 -10.645 1.00 72.56 86 GLU A N 1
ATOM 671 C CA . GLU A 1 86 ? 20.349 -8.970 -10.849 1.00 72.56 86 GLU A CA 1
ATOM 672 C C . GLU A 1 86 ? 20.402 -7.478 -11.227 1.00 72.56 86 GLU A C 1
ATOM 674 O O . GLU A 1 86 ? 21.434 -6.829 -11.046 1.00 72.56 86 GLU A O 1
ATOM 679 N N . PHE A 1 87 ? 19.295 -6.914 -11.723 1.00 83.00 87 PHE A N 1
ATOM 680 C CA . PHE A 1 87 ? 19.208 -5.527 -12.194 1.00 83.00 87 PHE A CA 1
ATOM 681 C C . PHE A 1 87 ? 18.504 -4.579 -11.221 1.00 83.00 87 PHE A C 1
ATOM 683 O O . PHE A 1 87 ? 18.353 -3.394 -11.518 1.00 83.00 87 PHE A O 1
ATOM 690 N N . GLU A 1 88 ? 18.086 -5.071 -10.056 1.00 74.56 88 GLU A N 1
ATOM 691 C CA . GLU A 1 88 ? 17.219 -4.338 -9.133 1.00 74.56 88 GLU A CA 1
ATOM 692 C C . GLU A 1 88 ? 17.826 -3.016 -8.636 1.00 74.56 88 GLU A C 1
ATOM 694 O O . GLU A 1 88 ? 17.104 -2.035 -8.466 1.00 74.56 88 GLU A O 1
ATOM 699 N N . GLN A 1 89 ? 19.151 -2.981 -8.474 1.00 77.94 89 GLN A N 1
ATOM 700 C CA . GLN A 1 89 ? 19.915 -1.832 -7.973 1.00 77.94 89 GLN A CA 1
ATOM 701 C C . GLN A 1 89 ? 20.557 -0.986 -9.090 1.00 77.94 89 GLN A C 1
ATOM 703 O O . GLN A 1 89 ? 21.365 -0.099 -8.809 1.00 77.94 89 GLN A O 1
ATOM 708 N N . LEU A 1 90 ? 20.260 -1.268 -10.365 1.00 83.81 90 LEU A N 1
ATOM 709 C CA . LEU A 1 90 ? 20.850 -0.536 -11.485 1.00 83.81 90 LEU A CA 1
ATOM 710 C C . LEU A 1 90 ? 20.137 0.794 -11.744 1.00 83.81 90 LEU A C 1
ATOM 712 O O . LEU A 1 90 ? 18.916 0.914 -11.653 1.00 83.81 90 LEU A O 1
ATOM 716 N N . SER A 1 91 ? 20.922 1.798 -12.127 1.00 88.38 91 SER A N 1
ATOM 717 C CA . SER A 1 91 ? 20.410 3.105 -12.546 1.00 88.38 91 SER A CA 1
ATOM 718 C C . SER A 1 91 ? 19.755 3.051 -13.934 1.00 88.38 91 SER A C 1
ATOM 720 O O . SER A 1 91 ? 20.111 2.207 -14.759 1.00 88.38 91 SER A O 1
ATOM 722 N N . LYS A 1 92 ? 18.842 3.995 -14.233 1.00 86.75 92 LYS A N 1
ATOM 723 C CA . LYS A 1 92 ? 18.212 4.132 -15.566 1.00 86.75 92 LYS A CA 1
ATOM 724 C C . LYS A 1 92 ? 19.238 4.087 -16.719 1.00 86.75 92 LYS A C 1
ATOM 726 O O . LYS A 1 92 ? 19.037 3.268 -17.610 1.00 86.75 92 LYS A O 1
ATOM 731 N N . PRO A 1 93 ? 20.369 4.823 -16.676 1.00 88.94 93 PRO A N 1
ATOM 732 C CA . PRO A 1 93 ? 21.391 4.736 -17.723 1.00 88.94 93 PRO A CA 1
ATOM 733 C C . PRO A 1 93 ? 22.013 3.342 -17.879 1.00 88.94 93 PRO A C 1
ATOM 735 O O . PRO A 1 93 ? 22.248 2.892 -18.992 1.00 88.94 93 PRO A O 1
ATOM 738 N N . GLN A 1 94 ? 22.252 2.620 -16.780 1.00 89.44 94 GLN A N 1
ATOM 739 C CA . GLN A 1 94 ? 22.781 1.252 -16.856 1.00 89.44 94 GLN A CA 1
ATOM 740 C C . GLN A 1 94 ? 21.758 0.285 -17.464 1.00 89.44 94 GLN A C 1
ATOM 742 O O . GLN A 1 94 ? 22.133 -0.605 -18.223 1.00 89.44 94 GLN A O 1
ATOM 747 N N . LEU A 1 95 ? 20.472 0.469 -17.160 1.00 89.81 95 LEU A N 1
ATOM 748 C CA . LEU A 1 95 ? 19.387 -0.323 -17.740 1.00 89.81 95 LEU A CA 1
ATOM 749 C C . LEU A 1 95 ? 19.211 -0.033 -19.238 1.00 89.81 95 LEU A C 1
ATOM 751 O O . LEU A 1 95 ? 18.996 -0.965 -20.009 1.00 89.81 95 LEU A O 1
ATOM 755 N N . GLU A 1 96 ? 19.372 1.225 -19.657 1.00 90.44 96 GLU A N 1
ATOM 756 C CA . GLU A 1 96 ? 19.400 1.632 -21.070 1.00 90.44 96 GLU A CA 1
ATOM 757 C C . GLU A 1 96 ? 20.551 0.946 -21.819 1.00 90.44 96 GLU A C 1
ATOM 759 O O . GLU A 1 96 ? 20.327 0.354 -22.876 1.00 90.44 96 GLU A O 1
ATOM 764 N N . THR A 1 97 ? 21.763 0.943 -21.243 1.00 87.75 97 THR A N 1
ATOM 765 C CA . THR A 1 97 ? 22.935 0.242 -21.802 1.00 87.75 97 THR A CA 1
ATOM 766 C C . THR A 1 97 ? 22.667 -1.251 -21.999 1.00 87.75 97 THR A C 1
ATOM 768 O O . THR A 1 97 ? 23.067 -1.814 -23.015 1.00 87.75 97 THR A O 1
ATOM 771 N N . ILE A 1 98 ? 21.986 -1.905 -21.051 1.00 88.44 98 ILE A N 1
ATOM 772 C CA . ILE A 1 98 ? 21.648 -3.332 -21.159 1.00 88.44 98 ILE A CA 1
ATOM 773 C C . ILE A 1 98 ? 20.583 -3.550 -22.234 1.00 88.44 98 ILE A C 1
ATOM 775 O O . ILE A 1 98 ? 20.769 -4.383 -23.118 1.00 88.44 98 ILE A O 1
ATOM 779 N N . ALA A 1 99 ? 19.472 -2.811 -22.174 1.00 86.25 99 ALA A N 1
ATOM 780 C CA . ALA A 1 99 ? 18.335 -2.993 -23.073 1.00 86.25 99 ALA A CA 1
ATOM 781 C C . ALA A 1 99 ? 18.709 -2.743 -24.544 1.00 86.25 99 ALA A C 1
ATOM 783 O O . ALA A 1 99 ? 18.260 -3.475 -25.427 1.00 86.25 99 ALA A O 1
ATOM 784 N N . MET A 1 100 ? 19.573 -1.756 -24.794 1.00 84.12 100 MET A N 1
ATOM 785 C CA . MET A 1 100 ? 19.978 -1.321 -26.135 1.00 84.12 100 MET A CA 1
ATOM 786 C C . MET A 1 100 ? 21.318 -1.914 -26.598 1.00 84.12 100 MET A C 1
ATOM 788 O O . MET A 1 100 ? 21.837 -1.501 -27.635 1.00 84.12 100 MET A O 1
ATOM 792 N N . ASP A 1 101 ? 21.876 -2.885 -25.867 1.00 84.19 101 ASP A N 1
ATOM 793 C CA . ASP A 1 101 ? 23.154 -3.525 -26.194 1.00 84.19 101 ASP A CA 1
ATOM 794 C C . ASP A 1 101 ? 23.150 -4.141 -27.616 1.00 84.19 101 ASP A C 1
ATOM 796 O O . ASP A 1 101 ? 22.376 -5.070 -27.880 1.00 84.19 101 ASP A O 1
ATOM 800 N N . PRO A 1 102 ? 24.026 -3.710 -28.543 1.00 82.06 102 PRO A N 1
ATOM 801 C CA . PRO A 1 102 ? 24.124 -4.303 -29.872 1.00 82.06 102 PRO A CA 1
ATOM 802 C C . PRO A 1 102 ? 25.093 -5.501 -29.955 1.00 82.06 102 PRO A C 1
ATOM 804 O O . PRO A 1 102 ? 25.047 -6.225 -30.951 1.00 82.06 102 PRO A O 1
ATOM 807 N N . SER A 1 103 ? 25.963 -5.753 -28.963 1.00 78.62 103 SER A N 1
ATOM 808 C CA . SER A 1 103 ? 27.017 -6.786 -29.049 1.00 78.62 103 SER A CA 1
ATOM 809 C C . SER A 1 103 ? 26.563 -8.201 -28.693 1.00 78.62 103 SER A C 1
ATOM 811 O O . SER A 1 103 ? 27.359 -9.135 -28.786 1.00 78.62 103 SER A O 1
ATOM 813 N N . ASN A 1 104 ? 25.288 -8.388 -28.331 1.00 77.69 104 ASN A N 1
ATOM 814 C CA . ASN A 1 104 ? 24.747 -9.647 -27.788 1.00 77.69 104 ASN A CA 1
ATOM 815 C C . ASN A 1 104 ? 25.461 -10.108 -26.505 1.00 77.69 104 ASN A C 1
ATOM 817 O O . ASN A 1 104 ? 25.411 -11.291 -26.164 1.00 77.69 104 ASN A O 1
ATOM 821 N N . THR A 1 105 ? 26.103 -9.181 -25.793 1.00 84.94 105 THR A N 1
ATOM 822 C CA . THR A 1 105 ? 26.700 -9.427 -24.477 1.00 84.94 105 THR A CA 1
ATOM 823 C C . THR A 1 105 ? 25.610 -9.772 -23.463 1.00 84.94 105 THR A C 1
ATOM 825 O O . THR A 1 105 ? 25.801 -10.636 -22.604 1.00 84.94 105 THR A O 1
ATOM 828 N N . PHE A 1 106 ? 24.440 -9.147 -23.611 1.00 84.56 106 PHE A N 1
ATOM 829 C CA . PHE A 1 106 ? 23.220 -9.504 -22.899 1.00 84.56 106 PHE A CA 1
ATOM 830 C C . PHE A 1 106 ? 22.292 -10.355 -23.774 1.00 84.56 106 PHE A C 1
ATOM 832 O O . PHE A 1 106 ? 22.088 -10.102 -24.965 1.00 84.56 106 PHE A O 1
ATOM 839 N N . SER A 1 107 ? 21.697 -11.381 -23.173 1.00 84.19 107 SER A N 1
ATOM 840 C CA . SER A 1 107 ? 20.671 -12.211 -23.799 1.00 84.19 107 SER A CA 1
ATOM 841 C C . SER A 1 107 ? 19.369 -11.431 -24.002 1.00 84.19 107 SER A C 1
ATOM 843 O O . SER A 1 107 ? 19.097 -10.449 -23.317 1.00 84.19 107 SER A O 1
ATOM 845 N N . LYS A 1 108 ? 18.493 -11.905 -24.899 1.00 79.88 108 LYS A N 1
ATOM 846 C CA . LYS A 1 108 ? 17.162 -11.295 -25.106 1.00 79.88 108 LYS A CA 1
ATOM 847 C C . LYS A 1 108 ? 16.343 -11.186 -23.809 1.00 79.88 108 LYS A C 1
ATOM 849 O O . LYS A 1 108 ? 15.614 -10.214 -23.637 1.00 79.88 108 LYS A O 1
ATOM 854 N N . ALA A 1 109 ? 16.468 -12.163 -22.906 1.00 80.06 109 ALA A N 1
ATOM 855 C CA . ALA A 1 109 ? 15.778 -12.152 -21.616 1.00 80.06 109 ALA A CA 1
ATOM 856 C C . ALA A 1 109 ? 16.341 -11.071 -20.677 1.00 80.06 109 ALA A C 1
ATOM 858 O O . ALA A 1 109 ? 15.561 -10.353 -20.064 1.00 80.06 109 ALA A O 1
ATOM 859 N N . GLU A 1 110 ? 17.668 -10.898 -20.629 1.00 82.88 110 GLU A N 1
ATOM 860 C CA . GLU A 1 110 ? 18.316 -9.815 -19.872 1.00 82.88 110 GLU A CA 1
ATOM 861 C C . GLU A 1 110 ? 17.939 -8.432 -20.440 1.00 82.88 110 GLU A C 1
ATOM 863 O O . GLU A 1 110 ? 17.577 -7.537 -19.684 1.00 82.88 110 GLU A O 1
ATOM 868 N N . LYS A 1 111 ? 17.913 -8.261 -21.770 1.00 85.06 111 LYS A N 1
ATOM 869 C CA . LYS A 1 111 ? 17.468 -7.001 -22.399 1.00 85.06 111 LYS A CA 1
ATOM 870 C C . LYS A 1 111 ? 16.012 -6.667 -22.070 1.00 85.06 111 LYS A C 1
ATOM 872 O O . LYS A 1 111 ? 15.697 -5.523 -21.755 1.00 85.06 111 LYS A O 1
ATOM 877 N N . THR A 1 112 ? 15.138 -7.676 -22.093 1.00 81.19 112 THR A N 1
ATOM 878 C CA . THR A 1 112 ? 13.715 -7.524 -21.740 1.00 81.19 112 THR A CA 1
ATOM 879 C C . THR A 1 112 ? 13.550 -7.184 -20.256 1.00 81.19 112 THR A C 1
ATOM 881 O O . THR A 1 112 ? 12.830 -6.250 -19.921 1.00 81.19 112 THR A O 1
ATOM 884 N N . ALA A 1 113 ? 14.275 -7.868 -19.365 1.00 79.62 113 ALA A N 1
ATOM 885 C CA . ALA A 1 113 ? 14.271 -7.573 -17.932 1.00 79.62 113 ALA A CA 1
ATOM 886 C C . ALA A 1 113 ? 14.756 -6.144 -17.627 1.00 79.62 113 ALA A C 1
ATOM 888 O O . ALA A 1 113 ? 14.158 -5.455 -16.800 1.00 79.62 113 ALA A O 1
ATOM 889 N N . ALA A 1 114 ? 15.803 -5.679 -18.316 1.00 83.88 114 ALA A N 1
ATOM 890 C CA . ALA A 1 114 ? 16.313 -4.321 -18.165 1.00 83.88 114 ALA A CA 1
ATOM 891 C C . ALA A 1 114 ? 15.319 -3.263 -18.667 1.00 83.88 114 ALA A C 1
ATOM 893 O O . ALA A 1 114 ? 15.101 -2.265 -17.980 1.00 83.88 114 ALA A O 1
ATOM 894 N N . TYR A 1 115 ? 14.667 -3.505 -19.811 1.00 83.12 115 TYR A N 1
ATOM 895 C CA . TYR A 1 115 ? 13.595 -2.643 -20.316 1.00 83.12 115 TYR A CA 1
ATOM 896 C C . TYR A 1 115 ? 12.428 -2.546 -19.326 1.00 83.12 115 TYR A C 1
ATOM 898 O O . TYR A 1 115 ? 11.991 -1.446 -18.996 1.00 83.12 115 TYR A O 1
ATOM 906 N N . GLU A 1 116 ? 11.954 -3.677 -18.799 1.00 80.94 116 GLU A N 1
ATOM 907 C CA . GLU A 1 116 ? 10.846 -3.692 -17.840 1.00 80.94 116 GLU A CA 1
ATOM 908 C C . GLU A 1 116 ? 11.198 -2.954 -16.544 1.00 80.94 116 GLU A C 1
ATOM 910 O O . GLU A 1 116 ? 10.374 -2.198 -16.028 1.00 80.94 116 GLU A O 1
ATOM 915 N N . LYS A 1 117 ? 12.432 -3.099 -16.039 1.00 80.94 117 LYS A N 1
ATOM 916 C CA . LYS A 1 117 ? 12.878 -2.347 -14.857 1.00 80.94 117 LYS A CA 1
ATOM 917 C C . LYS A 1 117 ? 13.001 -0.852 -15.149 1.00 80.94 117 LYS A C 1
ATOM 919 O O . LYS A 1 117 ? 12.571 -0.038 -14.333 1.00 80.94 117 LYS A O 1
ATOM 924 N N . TRP A 1 118 ? 13.542 -0.481 -16.309 1.00 87.00 118 TRP A N 1
ATOM 925 C CA . TRP A 1 118 ? 13.624 0.915 -16.741 1.00 87.00 118 TRP A CA 1
ATOM 926 C C . TRP A 1 118 ? 12.231 1.549 -16.844 1.00 87.00 118 TRP A C 1
ATOM 928 O O . TRP A 1 118 ? 12.013 2.643 -16.321 1.00 87.00 118 TRP A O 1
ATOM 938 N N . HIS A 1 119 ? 11.272 0.824 -17.427 1.00 82.12 119 HIS A N 1
ATOM 939 C CA . HIS A 1 119 ? 9.882 1.255 -17.539 1.00 82.12 119 HIS A CA 1
ATOM 940 C C . HIS A 1 119 ? 9.205 1.374 -16.166 1.00 82.12 119 HIS A C 1
ATOM 942 O O . HIS A 1 119 ? 8.501 2.347 -15.917 1.00 82.12 119 HIS A O 1
ATOM 948 N N . ALA A 1 120 ? 9.458 0.452 -15.231 1.00 76.00 120 ALA A N 1
ATOM 949 C CA . ALA A 1 120 ? 8.934 0.538 -13.865 1.00 76.00 120 ALA A CA 1
ATOM 950 C C . ALA A 1 120 ? 9.457 1.775 -13.109 1.00 76.00 120 ALA A C 1
ATOM 952 O O . ALA A 1 120 ? 8.685 2.478 -12.453 1.00 76.00 120 ALA A O 1
ATOM 953 N N . LEU A 1 121 ? 10.754 2.088 -13.239 1.00 79.12 121 LEU A N 1
ATOM 954 C CA . LEU A 1 121 ? 11.326 3.328 -12.697 1.00 79.12 121 LEU A CA 1
ATOM 955 C C . LEU A 1 121 ? 10.688 4.566 -13.331 1.00 79.12 121 LEU A C 1
ATOM 957 O O . LEU A 1 121 ? 10.526 5.588 -12.667 1.00 79.12 121 LEU A O 1
ATOM 961 N N . ASP A 1 122 ? 10.322 4.480 -14.607 1.00 82.56 122 ASP A N 1
ATOM 962 C CA . ASP A 1 122 ? 9.625 5.557 -15.284 1.00 82.56 122 ASP A CA 1
ATOM 963 C C . ASP A 1 122 ? 8.187 5.761 -14.802 1.00 82.56 122 ASP A C 1
ATOM 965 O O . ASP A 1 122 ? 7.807 6.879 -14.467 1.00 82.56 122 ASP A O 1
ATOM 969 N N . GLN A 1 123 ? 7.418 4.683 -14.654 1.00 77.44 123 GLN A N 1
ATOM 970 C CA . GLN A 1 123 ? 6.064 4.732 -14.098 1.00 77.44 123 GLN A CA 1
ATOM 971 C C . GLN A 1 123 ? 6.047 5.268 -12.657 1.00 77.44 123 GLN A C 1
ATOM 973 O O . GLN A 1 123 ? 5.130 6.002 -12.273 1.00 77.44 123 GLN A O 1
ATOM 978 N N . ARG A 1 124 ? 7.080 4.961 -11.859 1.00 73.25 124 ARG A N 1
ATOM 979 C CA . ARG A 1 124 ? 7.258 5.538 -10.516 1.00 73.25 124 ARG A CA 1
ATOM 980 C C . ARG A 1 124 ? 7.464 7.054 -10.583 1.00 73.25 124 ARG A C 1
ATOM 982 O O . ARG A 1 124 ? 6.777 7.779 -9.867 1.00 73.25 124 ARG A O 1
ATOM 989 N N . ALA A 1 125 ? 8.329 7.530 -11.479 1.00 76.38 125 ALA A N 1
ATOM 990 C CA . ALA A 1 125 ? 8.535 8.963 -11.691 1.00 76.38 125 ALA A CA 1
ATOM 991 C C . ALA A 1 125 ? 7.254 9.652 -12.191 1.00 76.38 125 ALA A C 1
ATOM 993 O O . ALA A 1 125 ? 6.847 10.664 -11.633 1.00 76.38 125 ALA A O 1
ATOM 994 N N . LEU A 1 126 ? 6.544 9.069 -13.162 1.00 75.88 126 LEU A N 1
ATOM 995 C CA . LEU A 1 126 ? 5.249 9.584 -13.619 1.00 75.88 126 LEU A CA 1
ATOM 996 C C . LEU A 1 126 ? 4.235 9.695 -12.476 1.00 75.88 126 LEU A C 1
ATOM 998 O O . LEU A 1 126 ? 3.485 10.665 -12.415 1.00 75.88 126 LEU A O 1
ATOM 1002 N N . SER A 1 127 ? 4.227 8.736 -11.551 1.00 72.50 127 SER A N 1
ATOM 1003 C CA . SER A 1 127 ? 3.367 8.783 -10.365 1.00 72.50 127 SER A CA 1
ATOM 1004 C C . SER A 1 127 ? 3.727 9.951 -9.439 1.00 72.50 127 SER A C 1
ATOM 1006 O O . SER A 1 127 ? 2.834 10.612 -8.919 1.00 72.50 127 SER A O 1
ATOM 1008 N N . GLU A 1 128 ? 5.015 10.263 -9.271 1.00 69.62 128 GLU A N 1
ATOM 1009 C CA . GLU A 1 128 ? 5.476 11.451 -8.535 1.00 69.62 128 GLU A CA 1
ATOM 1010 C C . GLU A 1 128 ? 5.052 12.759 -9.204 1.00 69.62 128 GLU A C 1
ATOM 1012 O O . GLU A 1 128 ? 4.552 13.653 -8.523 1.00 69.62 128 GLU A O 1
ATOM 1017 N N . LEU A 1 129 ? 5.186 12.858 -10.530 1.00 76.31 129 LEU A N 1
ATOM 1018 C CA . LEU A 1 129 ? 4.744 14.038 -11.279 1.00 76.31 129 LEU A CA 1
ATOM 1019 C C . LEU A 1 129 ? 3.237 14.261 -11.126 1.00 76.31 129 LEU A C 1
ATOM 1021 O O . LEU A 1 129 ? 2.812 15.390 -10.895 1.00 76.31 129 LEU A O 1
ATOM 1025 N N . LYS A 1 130 ? 2.438 13.185 -11.192 1.00 74.81 130 LYS A N 1
ATOM 1026 C CA . LYS A 1 130 ? 0.988 13.237 -10.952 1.00 74.81 130 LYS A CA 1
ATOM 1027 C C . LYS A 1 130 ? 0.681 13.737 -9.541 1.00 74.81 130 LYS A C 1
ATOM 1029 O O . LYS A 1 130 ? -0.105 14.664 -9.397 1.00 74.81 130 LYS A O 1
ATOM 1034 N N . ARG A 1 131 ? 1.338 13.189 -8.510 1.00 61.97 131 ARG A N 1
ATOM 1035 C CA . ARG A 1 131 ? 1.163 13.636 -7.113 1.00 61.97 131 ARG A CA 1
ATOM 1036 C C . ARG A 1 131 ? 1.478 15.118 -6.931 1.00 61.97 131 ARG A C 1
ATOM 1038 O O . ARG A 1 131 ? 0.711 15.826 -6.293 1.00 61.97 131 ARG A O 1
ATOM 1045 N N . ASN A 1 132 ? 2.584 15.589 -7.503 1.00 66.06 132 ASN A N 1
ATOM 1046 C CA . ASN A 1 132 ? 2.979 16.992 -7.393 1.00 66.06 132 ASN A CA 1
ATOM 1047 C C . ASN A 1 132 ? 1.996 17.918 -8.116 1.00 66.06 132 ASN A C 1
ATOM 1049 O O . ASN A 1 132 ? 1.685 18.988 -7.604 1.00 66.06 132 ASN A O 1
ATOM 1053 N N . ALA A 1 133 ? 1.491 17.492 -9.274 1.00 72.75 133 ALA A N 1
ATOM 1054 C CA . ALA A 1 133 ? 0.526 18.254 -10.051 1.00 72.75 133 ALA A CA 1
ATOM 1055 C C . ALA A 1 133 ? -0.836 18.385 -9.351 1.00 72.75 133 ALA A C 1
ATOM 1057 O O . ALA A 1 133 ? -1.461 19.431 -9.451 1.00 72.75 133 ALA A O 1
ATOM 1058 N N . LEU A 1 134 ? -1.277 17.372 -8.599 1.00 69.00 134 LEU A N 1
ATOM 1059 C CA . LEU A 1 134 ? -2.543 17.417 -7.851 1.00 69.00 134 LEU A CA 1
ATOM 1060 C C . LEU A 1 134 ? -2.572 18.457 -6.720 1.00 69.00 134 LEU A C 1
ATOM 1062 O O . LEU A 1 134 ? -3.650 18.798 -6.247 1.00 69.00 134 LEU A O 1
ATOM 1066 N N . ASN A 1 135 ? -1.414 18.973 -6.302 1.00 70.12 135 ASN A N 1
ATOM 1067 C CA . ASN A 1 135 ? -1.323 20.041 -5.302 1.00 70.12 135 ASN A CA 1
ATOM 1068 C C . ASN A 1 135 ? -1.477 21.450 -5.905 1.00 70.12 135 ASN A C 1
ATOM 1070 O O . ASN A 1 135 ? -1.385 22.435 -5.175 1.00 70.12 135 ASN A O 1
ATOM 1074 N N . ASP A 1 136 ? -1.646 21.552 -7.225 1.00 65.94 136 ASP A N 1
ATOM 1075 C CA . ASP A 1 136 ? -1.806 22.807 -7.954 1.00 65.94 136 ASP A CA 1
ATOM 1076 C C . ASP A 1 136 ? -3.278 23.024 -8.336 1.00 65.94 136 ASP A C 1
ATOM 1078 O O . ASP A 1 136 ? -3.963 22.092 -8.767 1.00 65.94 136 ASP A O 1
ATOM 1082 N N . ASP A 1 137 ? -3.747 24.270 -8.245 1.00 68.00 137 ASP A N 1
ATOM 1083 C CA . ASP A 1 137 ? -5.095 24.683 -8.655 1.00 68.00 137 ASP A CA 1
ATOM 1084 C C . ASP A 1 137 ? -5.380 24.342 -10.131 1.00 68.00 137 ASP A C 1
ATOM 1086 O O . ASP A 1 137 ? -6.533 24.153 -10.523 1.00 68.00 137 ASP A O 1
ATOM 1090 N N . ASN A 1 138 ? -4.336 24.241 -10.965 1.00 82.50 138 ASN A N 1
ATOM 1091 C CA . ASN A 1 138 ? -4.433 23.811 -12.358 1.00 82.50 138 ASN A CA 1
ATOM 1092 C C . ASN A 1 138 ? -3.630 22.526 -12.616 1.00 82.50 138 ASN A C 1
ATOM 1094 O O . ASN A 1 138 ? -2.697 22.491 -13.425 1.00 82.50 138 ASN A O 1
ATOM 1098 N N . ALA A 1 139 ? -4.034 21.452 -11.932 1.00 76.38 139 ALA A N 1
ATOM 1099 C CA . ALA A 1 139 ? -3.351 20.162 -11.929 1.00 76.38 139 ALA A CA 1
ATOM 1100 C C . ALA A 1 139 ? -3.012 19.612 -13.324 1.00 76.38 139 ALA A C 1
ATOM 1102 O O . ALA A 1 139 ? -1.911 19.104 -13.529 1.00 76.38 139 ALA A O 1
ATOM 1103 N N . MET A 1 140 ? -3.909 19.737 -14.309 1.00 84.06 140 MET A N 1
ATOM 1104 C CA . MET A 1 140 ? -3.632 19.273 -15.676 1.00 84.06 140 MET A CA 1
ATOM 1105 C C . MET A 1 140 ? -2.457 20.031 -16.303 1.00 84.06 140 MET A C 1
ATOM 1107 O O . MET A 1 140 ? -1.518 19.415 -16.799 1.00 84.06 140 MET A O 1
ATOM 1111 N N . THR A 1 141 ? -2.456 21.361 -16.207 1.00 89.88 141 THR A N 1
ATOM 1112 C CA . THR A 1 141 ? -1.383 22.194 -16.774 1.00 89.88 141 THR A CA 1
ATOM 1113 C C . THR A 1 141 ? -0.045 21.924 -16.081 1.00 89.88 141 THR A C 1
ATOM 1115 O O . THR A 1 141 ? 0.995 21.820 -16.736 1.00 89.88 141 THR A O 1
ATOM 1118 N N . SER A 1 142 ? -0.060 21.755 -14.758 1.00 82.88 142 SER A N 1
ATOM 1119 C CA . SER A 1 142 ? 1.150 21.474 -13.981 1.00 82.88 142 SER A CA 1
ATOM 1120 C C . SER A 1 142 ? 1.703 20.078 -14.263 1.00 82.88 142 SER A C 1
ATOM 1122 O O . SER A 1 142 ? 2.921 19.912 -14.375 1.00 82.88 142 SER A O 1
ATOM 1124 N N . PHE A 1 143 ? 0.833 19.088 -1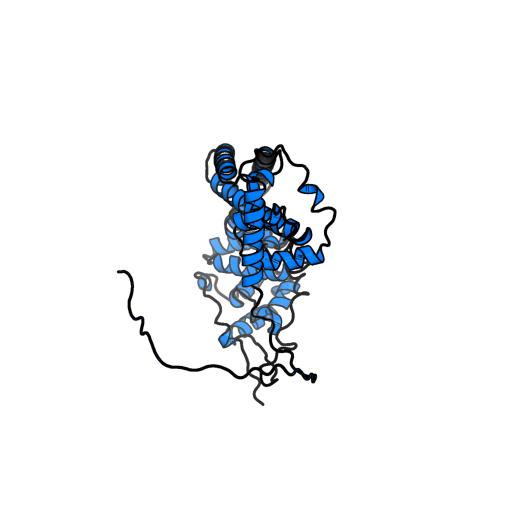4.487 1.00 89.69 143 PHE A N 1
ATOM 1125 C CA . PHE A 1 143 ? 1.249 17.765 -14.943 1.00 89.69 143 PHE A CA 1
ATOM 1126 C C . PHE A 1 143 ? 1.861 17.809 -16.344 1.00 89.69 143 PHE A C 1
ATOM 1128 O O . PHE A 1 143 ? 2.929 17.239 -16.546 1.00 89.69 143 PHE A O 1
ATOM 1135 N N . GLU A 1 144 ? 1.247 18.511 -17.300 1.00 93.69 144 GLU A N 1
ATOM 1136 C CA . GLU A 1 144 ? 1.773 18.637 -18.666 1.00 93.69 144 GLU A CA 1
ATOM 1137 C C . GLU A 1 144 ? 3.177 19.254 -18.694 1.00 93.69 144 GLU A C 1
ATOM 1139 O O . GLU A 1 144 ? 4.078 18.728 -19.355 1.00 93.69 144 GLU A O 1
ATOM 1144 N N . ALA A 1 145 ? 3.393 20.330 -17.934 1.00 93.75 145 ALA A N 1
ATOM 1145 C CA . ALA A 1 145 ? 4.693 20.989 -17.837 1.00 93.75 145 ALA A CA 1
ATOM 1146 C C . ALA A 1 145 ? 5.759 20.079 -17.198 1.00 93.75 145 ALA A C 1
ATOM 1148 O O . ALA A 1 145 ? 6.900 19.997 -17.676 1.00 93.75 145 ALA A O 1
ATOM 1149 N N . ALA A 1 146 ? 5.389 19.369 -16.130 1.00 91.12 146 ALA A N 1
ATOM 1150 C CA . ALA A 1 146 ? 6.282 18.463 -15.423 1.00 91.12 146 ALA A CA 1
ATOM 1151 C C . ALA A 1 146 ? 6.613 17.215 -16.261 1.00 91.12 146 ALA A C 1
ATOM 1153 O O . ALA A 1 146 ? 7.774 16.814 -16.338 1.00 91.12 146 ALA A O 1
ATOM 1154 N N . LEU A 1 147 ? 5.623 16.652 -16.958 1.00 92.50 147 LEU A N 1
ATOM 1155 C CA . LEU A 1 147 ? 5.771 15.530 -17.884 1.00 92.50 147 LEU A CA 1
ATOM 1156 C C . LEU A 1 147 ? 6.678 15.891 -19.063 1.00 92.50 147 LEU A C 1
ATOM 1158 O O . LEU A 1 147 ? 7.577 15.123 -19.412 1.00 92.50 147 LEU A O 1
ATOM 1162 N N . TYR A 1 148 ? 6.481 17.073 -19.653 1.00 92.75 148 TYR A N 1
ATOM 1163 C CA . TYR A 1 148 ? 7.359 17.558 -20.711 1.00 92.75 148 TYR A CA 1
ATOM 1164 C C . TYR A 1 148 ? 8.799 17.660 -20.206 1.00 92.75 148 TYR A C 1
ATOM 1166 O O . TYR A 1 148 ? 9.703 17.101 -20.824 1.00 92.75 148 TYR A O 1
ATOM 1174 N N . THR A 1 149 ? 9.011 18.284 -19.045 1.00 93.38 149 THR A N 1
ATOM 1175 C CA . THR A 1 149 ? 10.341 18.412 -18.432 1.00 93.38 149 THR A CA 1
ATOM 1176 C C . THR A 1 149 ? 10.983 17.047 -18.181 1.00 93.38 149 THR A C 1
ATOM 1178 O O . THR A 1 149 ? 12.124 16.831 -18.582 1.00 93.38 149 THR A O 1
ATOM 1181 N N . HIS A 1 150 ? 10.238 16.103 -17.602 1.00 91.94 150 HIS A N 1
ATOM 1182 C CA . HIS A 1 150 ? 10.681 14.727 -17.364 1.00 91.94 150 HIS A CA 1
ATOM 1183 C C . HIS A 1 150 ? 11.118 14.030 -18.654 1.00 91.94 150 HIS A C 1
ATOM 1185 O O . HIS A 1 150 ? 12.212 13.471 -18.703 1.00 91.94 150 HIS A O 1
ATOM 1191 N N . SER A 1 151 ? 10.340 14.158 -19.734 1.00 88.31 151 SER A N 1
ATOM 1192 C CA . SER A 1 151 ? 10.686 13.572 -21.036 1.00 88.31 151 SER A CA 1
ATOM 1193 C C . SER A 1 151 ? 11.998 14.108 -21.624 1.00 88.31 151 SER A C 1
ATOM 1195 O O . SER A 1 151 ? 12.707 13.395 -22.334 1.00 88.31 151 SER A O 1
ATOM 1197 N N . GLN A 1 152 ? 12.370 15.349 -21.294 1.00 87.56 152 GLN A N 1
ATOM 1198 C CA . GLN A 1 152 ? 13.634 15.935 -21.741 1.00 87.56 152 GLN A CA 1
ATOM 1199 C C . GLN A 1 152 ? 14.844 15.434 -20.943 1.00 87.56 152 GLN A C 1
ATOM 1201 O O . GLN A 1 152 ? 15.972 15.592 -21.403 1.00 87.56 152 GLN A O 1
ATOM 1206 N N . THR A 1 153 ? 14.636 14.819 -19.773 1.00 89.06 153 THR A N 1
ATOM 1207 C CA . THR A 1 153 ? 15.730 14.278 -18.948 1.00 89.06 153 THR A CA 1
ATOM 1208 C C . THR A 1 153 ? 16.248 12.923 -19.429 1.00 89.06 153 THR A C 1
ATOM 1210 O O . THR A 1 153 ? 17.333 12.509 -19.018 1.00 89.06 153 THR A O 1
ATOM 1213 N N . PHE A 1 154 ? 15.507 12.229 -20.298 1.00 87.75 154 PHE A N 1
ATOM 1214 C CA . PHE A 1 154 ? 15.949 10.951 -20.843 1.00 87.75 154 PHE A CA 1
ATOM 1215 C C . PHE A 1 154 ? 17.176 11.108 -21.738 1.00 87.75 154 PHE A C 1
ATOM 1217 O O . PHE A 1 154 ? 17.288 12.057 -22.520 1.00 87.75 154 PHE A O 1
ATOM 1224 N N . SER A 1 155 ? 18.063 10.114 -21.674 1.00 88.31 155 SER A N 1
ATOM 1225 C CA . SER A 1 155 ? 19.121 9.956 -22.667 1.00 88.31 155 SER A CA 1
ATOM 1226 C C . SER A 1 155 ? 18.524 9.665 -24.051 1.00 88.31 155 SER A C 1
ATOM 1228 O O . SER A 1 155 ? 17.356 9.293 -24.177 1.00 88.31 155 SER A O 1
ATOM 1230 N N . GLU A 1 156 ? 19.331 9.771 -25.105 1.00 84.06 156 GLU A N 1
ATOM 1231 C CA . GLU A 1 156 ? 18.891 9.400 -26.458 1.00 84.06 156 GLU A CA 1
ATOM 1232 C C . GLU A 1 156 ? 18.495 7.914 -26.562 1.00 84.06 156 GLU A C 1
ATOM 1234 O O . GLU A 1 156 ? 17.560 7.578 -27.288 1.00 84.06 156 GLU A O 1
ATOM 1239 N N . LEU A 1 157 ? 19.130 7.032 -25.777 1.00 83.19 157 LEU A N 1
ATOM 1240 C CA . LEU A 1 157 ? 18.727 5.625 -25.667 1.00 83.19 157 LEU A CA 1
ATOM 1241 C C . LEU A 1 157 ? 17.383 5.484 -24.945 1.00 83.19 157 LEU A C 1
ATOM 1243 O O . LEU A 1 157 ? 16.517 4.750 -25.412 1.00 83.19 157 LEU A O 1
ATOM 1247 N N . GLY A 1 158 ? 17.186 6.222 -23.850 1.00 84.44 158 GLY A N 1
ATOM 1248 C CA . GLY A 1 158 ? 15.922 6.243 -23.117 1.00 84.44 158 GLY A CA 1
ATOM 1249 C C . GLY A 1 158 ? 14.762 6.741 -23.982 1.00 84.44 158 GLY A C 1
ATOM 1250 O O . GLY A 1 158 ? 13.696 6.135 -23.986 1.00 84.44 158 GLY A O 1
ATOM 1251 N N . LYS A 1 159 ? 14.981 7.780 -24.798 1.00 86.06 159 LYS A N 1
ATOM 1252 C CA . LYS A 1 159 ? 13.979 8.274 -25.760 1.00 86.06 159 LYS A CA 1
ATOM 1253 C C . LYS A 1 159 ? 13.609 7.222 -26.804 1.00 86.06 159 LYS A C 1
ATOM 1255 O O . LYS A 1 159 ? 12.441 7.109 -27.151 1.00 86.06 159 LYS A O 1
ATOM 1260 N N . ALA A 1 160 ? 14.574 6.425 -27.265 1.00 81.81 160 ALA A N 1
ATOM 1261 C CA . ALA A 1 160 ? 14.327 5.335 -28.211 1.00 81.81 160 ALA A CA 1
ATOM 1262 C C . ALA A 1 160 ? 13.535 4.159 -27.608 1.00 81.81 160 ALA A C 1
ATOM 1264 O O . ALA A 1 160 ? 13.005 3.336 -28.353 1.00 81.81 160 ALA A O 1
ATOM 1265 N N . MET A 1 161 ? 13.473 4.065 -26.275 1.00 81.06 161 MET A N 1
ATOM 1266 C CA . MET A 1 161 ? 12.721 3.043 -25.540 1.00 81.06 161 MET A CA 1
ATOM 1267 C C . MET A 1 161 ? 11.276 3.469 -25.221 1.00 81.06 161 MET A C 1
ATOM 1269 O O . MET A 1 161 ? 10.476 2.627 -24.803 1.00 81.06 161 MET A O 1
ATOM 1273 N N . LEU A 1 162 ? 10.925 4.748 -25.388 1.00 82.12 162 LEU A N 1
ATOM 1274 C CA . LEU A 1 162 ? 9.575 5.248 -25.126 1.00 82.12 162 LEU A CA 1
ATOM 1275 C C . LEU A 1 162 ? 8.592 4.860 -26.244 1.00 82.12 162 LEU A C 1
ATOM 1277 O O . LEU A 1 162 ? 8.978 4.839 -27.413 1.00 82.12 162 LEU A O 1
ATOM 1281 N N . PRO A 1 163 ? 7.311 4.614 -25.911 1.00 76.56 163 PRO A N 1
ATOM 1282 C CA . PRO A 1 163 ? 6.238 4.551 -26.900 1.00 76.56 163 PRO A CA 1
ATOM 1283 C C . PRO A 1 163 ? 6.075 5.872 -27.664 1.00 76.56 163 PRO A C 1
ATOM 1285 O O . PRO A 1 163 ? 6.266 6.953 -27.104 1.00 76.56 163 PRO A O 1
ATOM 1288 N N . ASP A 1 164 ? 5.639 5.792 -28.921 1.00 75.81 164 ASP A N 1
ATOM 1289 C CA . ASP A 1 164 ? 5.460 6.960 -29.799 1.00 75.81 164 ASP A CA 1
ATOM 1290 C C . ASP A 1 164 ? 4.431 7.970 -29.275 1.00 75.81 164 ASP A C 1
ATOM 1292 O O . ASP A 1 164 ? 4.525 9.169 -29.529 1.00 75.81 164 ASP A O 1
ATOM 1296 N N . ASP A 1 165 ? 3.456 7.482 -28.520 1.00 78.69 165 ASP A N 1
ATOM 1297 C CA . ASP A 1 165 ? 2.351 8.225 -27.932 1.00 78.69 165 ASP A CA 1
ATOM 1298 C C . ASP A 1 165 ? 2.518 8.422 -26.418 1.00 78.69 165 ASP A C 1
ATOM 1300 O O . ASP A 1 165 ? 1.553 8.756 -25.730 1.00 78.69 165 ASP A O 1
ATOM 1304 N N . TYR A 1 166 ? 3.741 8.266 -25.895 1.00 84.38 166 TYR A N 1
ATOM 1305 C CA . TYR A 1 166 ? 4.055 8.339 -24.465 1.00 84.38 166 TYR A CA 1
ATOM 1306 C C . TYR A 1 166 ? 3.452 9.564 -23.762 1.00 84.38 166 TYR A C 1
ATOM 1308 O O . TYR A 1 166 ? 2.780 9.423 -22.740 1.00 84.38 166 TYR A O 1
ATOM 1316 N N . LEU A 1 167 ? 3.651 10.766 -24.321 1.00 86.38 167 LEU A N 1
ATOM 1317 C CA . LEU A 1 167 ? 3.146 12.006 -23.722 1.00 86.38 167 LEU A CA 1
ATOM 1318 C C . LEU A 1 167 ? 1.613 12.041 -23.707 1.00 86.38 167 LEU A C 1
ATOM 1320 O O . LEU A 1 167 ? 1.014 12.313 -22.669 1.00 86.38 167 LEU A O 1
ATOM 1324 N N . SER A 1 168 ? 0.981 11.705 -24.833 1.00 83.38 168 SER A N 1
ATOM 1325 C CA . SER A 1 168 ? -0.479 11.684 -24.958 1.00 83.38 168 SER A CA 1
ATOM 1326 C C . SER A 1 168 ? -1.133 10.601 -24.098 1.00 83.38 168 SER A C 1
ATOM 1328 O O . SER A 1 168 ? -2.171 10.855 -23.491 1.00 83.38 168 SER A O 1
ATOM 1330 N N . GLN A 1 169 ? -0.526 9.413 -23.984 1.00 80.31 169 GLN A N 1
ATOM 1331 C CA . GLN A 1 169 ? -1.012 8.357 -23.095 1.00 80.31 169 GLN A CA 1
ATOM 1332 C C . GLN A 1 169 ? -0.926 8.805 -21.636 1.00 80.31 169 GLN A C 1
ATOM 1334 O O . GLN A 1 169 ? -1.901 8.687 -20.895 1.00 80.31 169 GLN A O 1
ATOM 1339 N N . ALA A 1 170 ? 0.217 9.355 -21.216 1.00 79.62 170 ALA A N 1
ATOM 1340 C CA . ALA A 1 170 ? 0.405 9.815 -19.845 1.00 79.62 170 ALA A CA 1
ATOM 1341 C C . ALA A 1 170 ? -0.588 10.930 -19.468 1.00 79.62 170 ALA A C 1
ATOM 1343 O O . ALA A 1 170 ? -1.156 10.880 -18.374 1.00 79.62 170 ALA A O 1
ATOM 1344 N N . GLN A 1 171 ? -0.840 11.879 -20.377 1.00 85.38 171 GLN A N 1
ATOM 1345 C CA . GLN A 1 171 ? -1.856 12.930 -20.230 1.00 85.38 171 GLN A CA 1
ATOM 1346 C C . GLN A 1 171 ? -3.270 12.352 -20.120 1.00 85.38 171 GLN A C 1
ATOM 1348 O O . GLN A 1 171 ? -3.962 12.633 -19.147 1.00 85.38 171 GLN A O 1
ATOM 1353 N N . SER A 1 172 ? -3.678 11.485 -21.051 1.00 77.06 172 SER A N 1
ATOM 1354 C CA . SER A 1 172 ? -5.016 10.875 -21.045 1.00 77.06 172 SER A CA 1
ATOM 1355 C C . SER A 1 172 ? -5.275 10.033 -19.788 1.00 77.06 172 SER A C 1
ATOM 1357 O O . SER A 1 172 ? -6.362 10.082 -19.207 1.00 77.06 172 SER A O 1
ATOM 1359 N N . HIS A 1 173 ? -4.261 9.303 -19.310 1.00 74.50 173 HIS A N 1
ATOM 1360 C CA . HIS A 1 173 ? -4.341 8.569 -18.048 1.00 74.50 173 HIS A CA 1
ATOM 1361 C C . HIS A 1 173 ? -4.512 9.492 -16.838 1.00 74.50 173 HIS A C 1
ATOM 1363 O O . HIS A 1 173 ? -5.207 9.124 -15.893 1.00 74.50 173 HIS A O 1
ATOM 1369 N N . PHE A 1 174 ? -3.865 10.659 -16.836 1.00 78.19 174 PHE A N 1
ATOM 1370 C CA . PHE A 1 174 ? -4.015 11.630 -15.757 1.00 78.19 174 PHE A CA 1
ATOM 1371 C C . PHE A 1 174 ? -5.379 12.327 -15.802 1.00 78.19 174 PHE A C 1
ATOM 1373 O O . PHE A 1 174 ? -6.042 12.432 -14.776 1.00 78.19 174 PHE A O 1
ATOM 1380 N N . GLU A 1 175 ? -5.850 12.705 -16.989 1.00 78.00 175 GLU A N 1
ATOM 1381 C CA . GLU A 1 175 ? -7.180 13.285 -17.186 1.00 78.00 175 GLU A CA 1
ATOM 1382 C C . GLU A 1 175 ? -8.294 12.325 -16.745 1.00 78.00 175 GLU A C 1
ATOM 1384 O O . GLU A 1 175 ? -9.210 12.728 -16.029 1.00 78.00 175 GLU A O 1
ATOM 1389 N N . SER A 1 176 ? -8.183 11.039 -17.091 1.00 68.12 176 SER A N 1
ATOM 1390 C CA . SER A 1 176 ? -9.132 10.014 -16.631 1.00 68.12 176 SER A CA 1
ATOM 1391 C C . SER A 1 176 ? -9.139 9.898 -15.104 1.00 68.12 176 SER A C 1
ATOM 1393 O O . SER A 1 176 ? -10.203 9.819 -14.501 1.00 68.12 176 SER A O 1
ATOM 1395 N N . ALA A 1 177 ? -7.969 9.970 -14.458 1.00 62.31 177 ALA A N 1
ATOM 1396 C CA . ALA A 1 177 ? -7.874 9.944 -12.998 1.00 62.31 177 ALA A CA 1
ATOM 1397 C C . ALA A 1 177 ? -8.521 11.180 -12.339 1.00 62.31 177 ALA A C 1
ATOM 1399 O O . ALA A 1 177 ? -9.161 11.054 -11.296 1.00 62.31 177 ALA A O 1
ATOM 1400 N N . LEU A 1 178 ? -8.411 12.364 -12.954 1.00 66.38 178 LEU A N 1
ATOM 1401 C CA . LEU A 1 178 ? -9.114 13.576 -12.507 1.00 66.38 178 LEU A CA 1
ATOM 1402 C C . LEU A 1 178 ? -10.637 13.450 -12.664 1.00 66.38 178 LEU A C 1
ATOM 1404 O O . LEU A 1 178 ? -11.392 13.909 -11.807 1.00 66.38 178 LEU A O 1
ATOM 1408 N N . GLN A 1 179 ? -11.103 12.822 -13.746 1.00 66.88 179 GLN A N 1
ATOM 1409 C CA . GLN A 1 179 ? -12.528 12.566 -13.971 1.00 66.88 179 GLN A CA 1
ATOM 1410 C C . GLN A 1 179 ? -13.085 11.534 -12.983 1.00 66.88 179 GLN A C 1
ATOM 1412 O O . GLN A 1 179 ? -14.158 11.764 -12.429 1.00 66.88 179 GLN A O 1
ATOM 1417 N N . ASP A 1 180 ? -12.345 10.462 -12.697 1.00 55.91 180 ASP A N 1
ATOM 1418 C CA . ASP A 1 180 ? -12.718 9.460 -11.694 1.00 55.91 180 ASP A CA 1
ATOM 1419 C C . ASP A 1 180 ? -12.781 10.070 -10.283 1.00 55.91 180 ASP A C 1
ATOM 1421 O O . ASP A 1 180 ? -13.722 9.790 -9.536 1.00 55.91 180 ASP A O 1
ATOM 1425 N N . MET A 1 181 ? -11.853 10.973 -9.934 1.00 56.09 181 MET A N 1
ATOM 1426 C CA . MET A 1 181 ? -11.924 11.758 -8.692 1.00 56.09 181 MET A CA 1
ATOM 1427 C C . MET A 1 181 ? -13.181 12.638 -8.636 1.00 56.09 181 MET A C 1
ATOM 1429 O O . MET A 1 181 ? -13.871 12.665 -7.617 1.00 56.09 181 MET A O 1
ATOM 1433 N N . ASN A 1 182 ? -13.532 13.311 -9.736 1.00 52.75 182 ASN A N 1
ATOM 1434 C CA . ASN A 1 182 ? -14.716 14.174 -9.798 1.00 52.75 182 ASN A CA 1
ATOM 1435 C C . ASN A 1 182 ? -16.050 13.399 -9.797 1.00 52.75 182 ASN A C 1
ATOM 1437 O O . ASN A 1 182 ? -17.023 13.869 -9.202 1.00 52.75 182 ASN A O 1
ATOM 1441 N N . LEU A 1 183 ? -16.117 12.219 -10.430 1.00 42.59 183 LEU A N 1
ATOM 1442 C CA . LEU A 1 183 ? -17.298 11.342 -10.395 1.00 42.59 183 LEU A CA 1
ATOM 1443 C C . LEU A 1 183 ? -17.499 10.705 -9.012 1.00 42.59 183 LEU A C 1
ATOM 1445 O O . LEU A 1 183 ? -18.639 10.561 -8.565 1.00 42.59 183 LEU A O 1
ATOM 1449 N N . SER A 1 184 ? -16.409 10.362 -8.323 1.00 43.16 184 SER A N 1
ATOM 1450 C CA . SER A 1 184 ? -16.445 9.789 -6.970 1.00 43.16 184 SER A CA 1
ATOM 1451 C C . SER A 1 184 ? -16.882 10.807 -5.906 1.00 43.16 184 SER A C 1
ATOM 1453 O O . SER A 1 184 ? -17.430 10.414 -4.884 1.00 43.16 184 SER A O 1
ATOM 1455 N N . ALA A 1 185 ? -16.734 12.110 -6.177 1.00 46.06 185 ALA A N 1
ATOM 1456 C CA . ALA A 1 185 ? -17.180 13.207 -5.311 1.00 46.06 185 ALA A CA 1
ATOM 1457 C C . ALA A 1 185 ? -18.703 13.487 -5.338 1.00 46.06 185 ALA A C 1
ATOM 1459 O O . ALA A 1 185 ? -19.166 14.388 -4.646 1.00 46.06 185 ALA A O 1
ATOM 1460 N N . HIS A 1 186 ? -19.491 12.783 -6.165 1.00 41.53 186 HIS A N 1
ATOM 1461 C CA . HIS A 1 186 ? -20.930 13.057 -6.349 1.00 41.53 186 HIS A CA 1
ATOM 1462 C C . HIS A 1 186 ? -21.878 12.001 -5.746 1.00 41.53 186 HIS A C 1
ATOM 1464 O O . HIS A 1 186 ? -23.094 12.140 -5.890 1.00 41.53 186 HIS A O 1
ATOM 1470 N N . THR A 1 187 ? -21.380 10.942 -5.089 1.00 45.47 187 THR A N 1
ATOM 1471 C CA . THR A 1 187 ? -22.244 9.863 -4.569 1.00 45.47 187 THR A CA 1
ATOM 1472 C C . THR A 1 187 ? -21.729 9.258 -3.249 1.00 45.47 187 THR A C 1
ATOM 1474 O O . THR A 1 187 ? -21.100 8.211 -3.316 1.00 45.47 187 THR A O 1
ATOM 1477 N N . MET A 1 188 ? -22.027 9.858 -2.078 1.00 40.88 188 MET A N 1
ATOM 1478 C CA . MET A 1 188 ? -22.274 9.275 -0.726 1.00 40.88 188 MET A CA 1
ATOM 1479 C C . MET A 1 188 ? -22.448 10.413 0.334 1.00 40.88 188 MET A C 1
ATOM 1481 O O . MET A 1 188 ? -22.462 11.586 0.001 1.00 40.88 188 MET A O 1
ATOM 1485 N N . SER A 1 189 ? -22.743 10.120 1.610 1.00 52.69 189 SER A N 1
ATOM 1486 C CA . SER A 1 189 ? -23.040 11.139 2.652 1.00 52.69 189 SER A CA 1
ATOM 1487 C C . SER A 1 189 ? -21.795 11.949 3.074 1.00 52.69 189 SER A C 1
ATOM 1489 O O . SER A 1 189 ? -20.778 11.347 3.404 1.00 52.69 189 SER A O 1
ATOM 1491 N N . ASN A 1 190 ? -21.916 13.283 3.180 1.00 62.06 190 ASN A N 1
ATOM 1492 C CA . ASN A 1 190 ? -20.841 14.277 3.417 1.00 62.06 190 ASN A CA 1
ATOM 1493 C C . ASN A 1 190 ? -19.852 13.935 4.567 1.00 62.06 190 ASN A C 1
ATOM 1495 O O . ASN A 1 190 ? -18.681 14.294 4.511 1.00 62.06 190 ASN A O 1
ATOM 1499 N N . GLN A 1 191 ? -20.285 13.212 5.611 1.00 63.00 191 GLN A N 1
ATOM 1500 C CA . GLN A 1 191 ? -19.400 12.781 6.711 1.00 63.00 191 GLN A CA 1
ATOM 1501 C C . GLN A 1 191 ? -18.631 11.486 6.401 1.00 63.00 191 GLN A C 1
ATOM 1503 O O . GLN A 1 191 ? -17.434 11.408 6.664 1.00 63.00 191 GLN A O 1
ATOM 1508 N N . ALA A 1 192 ? -19.290 10.488 5.809 1.00 60.88 192 ALA A N 1
ATOM 1509 C CA . ALA A 1 192 ? -18.632 9.245 5.404 1.00 60.88 192 ALA A CA 1
ATOM 1510 C C . ALA A 1 192 ? -17.630 9.500 4.264 1.00 60.88 192 ALA A C 1
ATOM 1512 O O . ALA A 1 192 ? -16.547 8.923 4.253 1.00 60.88 192 ALA A O 1
ATOM 1513 N N . GLU A 1 193 ? -17.950 10.423 3.352 1.00 68.75 193 GLU A N 1
ATOM 1514 C CA . GLU A 1 193 ? -17.029 10.893 2.310 1.00 68.75 193 GLU A CA 1
ATOM 1515 C C . GLU A 1 193 ? -15.803 11.588 2.900 1.00 68.75 193 GLU A C 1
ATOM 1517 O O . GLU A 1 193 ? -14.688 11.337 2.450 1.00 68.75 193 GLU A O 1
ATOM 1522 N N . HIS A 1 194 ? -15.986 12.419 3.931 1.00 79.25 194 HIS A N 1
ATOM 1523 C CA . HIS A 1 194 ? -14.874 13.098 4.588 1.00 79.25 194 HIS A CA 1
ATOM 1524 C C . HIS A 1 194 ? -13.858 12.101 5.156 1.00 79.25 194 HIS A C 1
ATOM 1526 O O . HIS A 1 194 ? -12.672 12.200 4.846 1.00 79.25 194 HIS A O 1
ATOM 1532 N N . TYR A 1 195 ? -14.309 11.106 5.925 1.00 81.06 195 TYR A N 1
ATOM 1533 C CA . TYR A 1 195 ? -13.404 10.129 6.539 1.00 81.06 195 TYR A CA 1
ATOM 1534 C C . TYR A 1 195 ? -12.862 9.099 5.552 1.00 81.06 195 TYR A C 1
ATOM 1536 O O . TYR A 1 195 ? -11.725 8.653 5.700 1.00 81.06 195 TYR A O 1
ATOM 1544 N N . TYR A 1 196 ? -13.616 8.773 4.502 1.00 83.56 196 TYR A N 1
ATOM 1545 C CA . TYR A 1 196 ? -13.093 7.976 3.398 1.00 83.56 196 TYR A CA 1
ATOM 1546 C C . TYR A 1 196 ? -12.000 8.738 2.641 1.00 83.56 196 TYR A C 1
ATOM 1548 O O . TYR A 1 196 ? -10.929 8.193 2.399 1.00 83.56 196 TYR A O 1
ATOM 1556 N N . SER A 1 197 ? -12.212 10.023 2.344 1.00 83.31 197 SER A N 1
ATOM 1557 C CA . SER A 1 197 ? -11.204 10.891 1.725 1.00 83.31 197 SER A CA 1
ATOM 1558 C C . SER A 1 197 ? -9.985 11.090 2.628 1.00 83.31 197 SER A C 1
ATOM 1560 O O . SER A 1 197 ? -8.859 11.129 2.131 1.00 83.31 197 SER A O 1
ATOM 1562 N N . LEU A 1 198 ? -10.183 11.206 3.945 1.00 85.31 198 LEU A N 1
ATOM 1563 C CA . LEU A 1 198 ? -9.102 11.293 4.926 1.00 85.31 198 LEU A CA 1
ATOM 1564 C C . LEU A 1 198 ? -8.273 10.007 4.939 1.00 85.31 198 LEU A C 1
ATOM 1566 O O . LEU A 1 198 ? -7.056 10.073 4.809 1.00 85.31 198 LEU A O 1
ATOM 1570 N N . MET A 1 199 ? -8.931 8.848 4.996 1.00 92.69 199 MET A N 1
ATOM 1571 C CA . MET A 1 199 ? -8.286 7.539 4.891 1.00 92.69 199 MET A CA 1
ATOM 1572 C C . MET A 1 199 ? -7.521 7.397 3.570 1.00 92.69 199 MET A C 1
ATOM 1574 O O . MET A 1 199 ? -6.376 6.954 3.571 1.00 92.69 199 MET A O 1
ATOM 1578 N N . VAL A 1 200 ? -8.103 7.825 2.444 1.00 87.25 200 VAL A N 1
ATOM 1579 C CA . VAL A 1 200 ? -7.429 7.772 1.138 1.00 87.25 200 VAL A CA 1
ATOM 1580 C C . VAL A 1 200 ? -6.219 8.704 1.089 1.00 87.25 200 VAL A C 1
ATOM 1582 O O . VAL A 1 200 ? -5.185 8.352 0.520 1.00 87.25 200 VAL A O 1
ATOM 1585 N N . THR A 1 201 ? -6.310 9.873 1.716 1.00 84.38 201 THR A N 1
ATOM 1586 C CA . THR A 1 201 ? -5.184 10.806 1.836 1.00 84.38 201 THR A CA 1
ATOM 1587 C C . THR A 1 201 ? -4.068 10.208 2.685 1.00 84.38 201 THR A C 1
ATOM 1589 O O . THR A 1 201 ? -2.912 10.238 2.276 1.00 84.38 201 THR A O 1
ATOM 1592 N N . ASP A 1 202 ? -4.413 9.617 3.825 1.00 87.56 202 ASP A N 1
ATOM 1593 C CA . ASP A 1 202 ? -3.450 9.101 4.795 1.00 87.56 202 ASP A CA 1
ATOM 1594 C C . ASP A 1 202 ? -2.779 7.796 4.327 1.00 87.56 202 ASP A C 1
ATOM 1596 O O . ASP A 1 202 ? -1.556 7.673 4.362 1.00 87.56 202 ASP A O 1
ATOM 1600 N N . LEU A 1 203 ? -3.553 6.833 3.809 1.00 88.50 203 LEU A N 1
ATOM 1601 C CA . LEU A 1 203 ? -3.042 5.516 3.402 1.00 88.50 203 LEU A CA 1
ATOM 1602 C C . LEU A 1 203 ? -2.545 5.465 1.954 1.00 88.50 203 LEU A C 1
ATOM 1604 O O . LEU A 1 203 ? -1.623 4.709 1.641 1.00 88.50 203 LEU A O 1
ATOM 1608 N N . PHE A 1 204 ? -3.158 6.242 1.058 1.00 84.00 204 PHE A N 1
ATOM 1609 C CA . PHE A 1 204 ? -2.891 6.181 -0.384 1.00 84.00 204 PHE A CA 1
ATOM 1610 C C . PHE A 1 204 ? -2.354 7.492 -0.965 1.00 84.00 204 PHE A C 1
ATOM 1612 O O . PHE A 1 204 ? -2.256 7.626 -2.188 1.00 84.00 204 PHE A O 1
ATOM 1619 N N . ALA A 1 205 ? -2.003 8.465 -0.118 1.00 79.06 205 ALA A N 1
ATOM 1620 C CA . ALA A 1 205 ? -1.549 9.788 -0.548 1.00 79.06 205 ALA A CA 1
ATOM 1621 C C . ALA A 1 205 ? -2.528 10.459 -1.536 1.00 79.06 205 ALA A C 1
ATOM 1623 O O . ALA A 1 205 ? -2.110 11.116 -2.489 1.00 79.06 205 ALA A O 1
ATOM 1624 N N . GLY A 1 206 ? -3.832 10.237 -1.338 1.00 74.31 206 GLY A N 1
ATOM 1625 C CA . GLY A 1 206 ? -4.909 10.829 -2.134 1.00 74.31 206 GLY A CA 1
ATOM 1626 C C . GLY A 1 206 ? -5.289 10.046 -3.394 1.00 74.31 206 GLY A C 1
ATOM 1627 O O . GLY A 1 206 ? -6.283 10.387 -4.027 1.00 74.31 206 GLY A O 1
ATOM 1628 N N . ASN A 1 207 ? -4.551 8.990 -3.763 1.00 78.38 207 ASN A N 1
ATOM 1629 C CA . ASN A 1 207 ? -4.821 8.205 -4.970 1.00 78.38 207 ASN A CA 1
ATOM 1630 C C . ASN A 1 207 ? -5.128 6.742 -4.642 1.00 78.38 207 ASN A C 1
ATOM 1632 O O . ASN A 1 207 ? -4.222 5.913 -4.545 1.00 78.38 207 ASN A O 1
ATOM 1636 N N . GLU A 1 208 ? -6.412 6.421 -4.511 1.00 82.69 208 GLU A N 1
ATOM 1637 C CA . GLU A 1 208 ? -6.863 5.073 -4.180 1.00 82.69 208 GLU A CA 1
ATOM 1638 C C . GLU A 1 208 ? -6.525 4.059 -5.304 1.00 82.69 208 GLU A C 1
ATOM 1640 O O . GLU A 1 208 ? -7.061 4.149 -6.413 1.00 82.69 208 GLU A O 1
ATOM 1645 N N . PRO A 1 209 ? -5.669 3.047 -5.052 1.00 81.12 209 PRO A N 1
ATOM 1646 C CA . PRO A 1 209 ? -5.322 2.046 -6.054 1.00 81.12 209 PRO A CA 1
ATOM 1647 C C . PRO A 1 209 ? -6.460 1.036 -6.234 1.00 81.12 209 PRO A C 1
ATOM 1649 O O . PRO A 1 209 ? -7.221 0.758 -5.305 1.00 81.12 209 PRO A O 1
ATOM 1652 N N . LYS A 1 210 ? -6.536 0.380 -7.399 1.00 84.31 210 LYS A N 1
ATOM 1653 C CA . LYS A 1 210 ? -7.417 -0.791 -7.565 1.00 84.31 210 LYS A CA 1
ATOM 1654 C C . LYS A 1 210 ? -7.057 -1.871 -6.538 1.00 84.31 210 LYS A C 1
ATOM 1656 O O . LYS A 1 210 ? -5.895 -2.014 -6.173 1.00 84.31 210 LYS A O 1
ATOM 1661 N N . VAL A 1 211 ? -8.048 -2.631 -6.074 1.00 83.44 211 VAL A N 1
ATOM 1662 C CA . VAL A 1 211 ? -7.809 -3.740 -5.138 1.00 83.44 211 VAL A CA 1
ATOM 1663 C C . VAL A 1 211 ? -7.017 -4.836 -5.848 1.00 83.44 211 VAL A C 1
ATOM 1665 O O . VAL A 1 211 ? -7.448 -5.345 -6.886 1.00 83.44 211 VAL A O 1
ATOM 1668 N N . HIS A 1 212 ? -5.871 -5.206 -5.281 1.00 84.88 212 HIS A N 1
ATOM 1669 C CA . HIS A 1 212 ? -5.019 -6.264 -5.812 1.00 84.88 212 HIS A CA 1
ATOM 1670 C C . HIS A 1 212 ? -5.284 -7.617 -5.153 1.00 84.88 212 HIS A C 1
ATOM 1672 O O . HIS A 1 212 ? -5.645 -7.706 -3.982 1.00 84.88 212 HIS A O 1
ATOM 1678 N N . ASN A 1 213 ? -5.106 -8.682 -5.937 1.00 81.19 213 ASN A N 1
ATOM 1679 C CA . ASN A 1 213 ? -5.271 -10.056 -5.481 1.00 81.19 213 ASN A CA 1
ATOM 1680 C C . ASN A 1 213 ? -3.919 -10.620 -5.015 1.00 81.19 213 ASN A C 1
ATOM 1682 O O . ASN A 1 213 ? -2.945 -10.617 -5.771 1.00 81.19 213 ASN A O 1
ATOM 1686 N N . GLY A 1 214 ? -3.869 -11.114 -3.778 1.00 82.38 214 GLY A N 1
ATOM 1687 C CA . GLY A 1 214 ? -2.690 -11.763 -3.205 1.00 82.38 214 GLY A CA 1
ATOM 1688 C C . GLY A 1 214 ? -2.595 -13.269 -3.449 1.00 82.38 214 GLY A C 1
ATOM 1689 O O . GLY A 1 214 ? -1.695 -13.893 -2.905 1.00 82.38 214 GLY A O 1
ATOM 1690 N N . ALA A 1 215 ? -3.466 -13.871 -4.266 1.00 82.94 215 ALA A N 1
ATOM 1691 C CA . ALA A 1 215 ? -3.433 -15.304 -4.587 1.00 82.94 215 ALA A CA 1
ATOM 1692 C C . ALA A 1 215 ? -2.102 -15.759 -5.215 1.00 82.94 215 ALA A C 1
ATOM 1694 O O . ALA A 1 215 ? -1.698 -16.907 -5.065 1.00 82.94 215 ALA A O 1
ATOM 1695 N N . GLU A 1 216 ? -1.398 -14.857 -5.906 1.00 74.94 216 GLU A N 1
ATOM 1696 C CA . GLU A 1 216 ? -0.057 -15.125 -6.442 1.00 74.94 216 GLU A CA 1
ATOM 1697 C C . GLU A 1 216 ? 1.071 -14.854 -5.425 1.00 74.94 216 GLU A C 1
ATOM 1699 O O . GLU A 1 216 ? 2.250 -14.961 -5.762 1.00 74.94 216 GLU A O 1
ATOM 1704 N N . GLY A 1 217 ? 0.735 -14.472 -4.190 1.00 74.50 217 GLY A N 1
ATOM 1705 C CA . GLY A 1 217 ? 1.683 -14.147 -3.129 1.00 74.50 217 GLY A CA 1
ATOM 1706 C C . GLY A 1 217 ? 2.663 -13.052 -3.512 1.00 74.50 217 GLY A C 1
ATOM 1707 O O . GLY A 1 217 ? 2.306 -12.068 -4.161 1.00 74.50 217 GLY A O 1
ATOM 1708 N N . MET A 1 218 ? 3.930 -13.267 -3.154 1.00 72.44 218 MET A N 1
ATOM 1709 C CA . MET A 1 218 ? 5.070 -12.418 -3.517 1.00 72.44 218 MET A CA 1
ATOM 1710 C C . MET A 1 218 ? 5.526 -12.654 -4.969 1.00 72.44 218 MET A C 1
ATOM 1712 O O . MET A 1 218 ? 6.717 -12.809 -5.244 1.00 72.44 218 MET A O 1
ATOM 1716 N N . SER A 1 219 ? 4.583 -12.700 -5.917 1.00 72.81 219 SER A N 1
ATOM 1717 C CA . SER A 1 219 ? 4.908 -12.707 -7.344 1.00 72.81 219 SER A CA 1
ATOM 1718 C C . SER A 1 219 ? 5.594 -11.400 -7.743 1.00 72.81 219 SER A C 1
ATOM 1720 O O . SER A 1 219 ? 5.494 -10.377 -7.059 1.00 72.81 219 SER A O 1
ATOM 1722 N N . SER A 1 220 ? 6.265 -11.393 -8.896 1.00 64.94 220 SER A N 1
ATOM 1723 C CA . SER A 1 220 ? 6.894 -10.179 -9.437 1.00 64.94 220 SER A CA 1
ATOM 1724 C C . SER A 1 220 ? 5.914 -9.010 -9.600 1.00 64.94 220 SER A C 1
ATOM 1726 O O . SER A 1 220 ? 6.339 -7.860 -9.597 1.00 64.94 220 SER A O 1
ATOM 1728 N N . HIS A 1 221 ? 4.612 -9.288 -9.730 1.00 68.62 221 HIS A N 1
ATOM 1729 C CA . HIS A 1 221 ? 3.564 -8.270 -9.826 1.00 68.62 221 HIS A CA 1
ATOM 1730 C C . HIS A 1 221 ? 3.175 -7.665 -8.472 1.00 68.62 221 HIS A C 1
ATOM 1732 O O . HIS A 1 221 ? 2.632 -6.561 -8.444 1.00 68.62 221 HIS A O 1
ATOM 1738 N N . ASN A 1 222 ? 3.438 -8.374 -7.372 1.00 72.88 222 ASN A N 1
ATOM 1739 C CA . ASN A 1 222 ? 3.036 -8.007 -6.014 1.00 72.88 222 ASN A CA 1
ATOM 1740 C C . ASN A 1 222 ? 4.211 -7.521 -5.147 1.00 72.88 222 ASN A C 1
ATOM 1742 O O . ASN A 1 222 ? 3.988 -6.790 -4.185 1.00 72.88 222 ASN A O 1
ATOM 1746 N N . LEU A 1 223 ? 5.451 -7.864 -5.514 1.00 74.12 223 LEU A N 1
ATOM 1747 C CA . LEU A 1 223 ? 6.681 -7.504 -4.796 1.00 74.12 223 LEU A CA 1
ATOM 1748 C C . LEU A 1 223 ? 6.881 -5.990 -4.610 1.00 74.12 223 LEU A C 1
ATOM 1750 O O . LEU A 1 223 ? 7.260 -5.561 -3.526 1.00 74.12 223 LEU A O 1
ATOM 1754 N N . GLU A 1 224 ? 6.602 -5.179 -5.636 1.00 72.38 224 GLU A N 1
ATOM 1755 C CA . GLU A 1 224 ? 6.802 -3.718 -5.578 1.00 72.38 224 GLU A CA 1
ATOM 1756 C C . GLU A 1 224 ? 5.577 -2.937 -5.051 1.00 72.38 224 GLU A C 1
ATOM 1758 O O . GLU A 1 224 ? 5.600 -1.706 -5.016 1.00 72.38 224 GLU A O 1
ATOM 1763 N N . ARG A 1 225 ? 4.492 -3.624 -4.668 1.00 81.94 225 ARG A N 1
ATOM 1764 C CA . ARG A 1 225 ? 3.235 -2.982 -4.244 1.00 81.94 225 ARG A CA 1
ATOM 1765 C C . ARG A 1 225 ? 3.262 -2.580 -2.776 1.00 81.94 225 ARG A C 1
ATOM 1767 O O . ARG A 1 225 ? 4.024 -3.141 -1.988 1.00 81.94 225 ARG A O 1
ATOM 1774 N N . SER A 1 226 ? 2.392 -1.649 -2.384 1.00 87.31 226 SER A N 1
ATOM 1775 C CA . SER A 1 226 ? 2.157 -1.338 -0.965 1.00 87.31 226 SER A CA 1
ATOM 1776 C C . SER A 1 226 ? 1.268 -2.401 -0.316 1.00 87.31 226 SER A C 1
ATOM 1778 O O . SER A 1 226 ? 0.503 -3.083 -1.000 1.00 87.31 226 SER A O 1
ATOM 1780 N N . ASN A 1 227 ? 1.376 -2.618 1.000 1.00 87.94 227 ASN A N 1
ATOM 1781 C CA . ASN A 1 227 ? 0.462 -3.526 1.712 1.00 87.94 227 ASN A CA 1
ATOM 1782 C C . ASN A 1 227 ? -0.980 -3.031 1.564 1.00 87.94 227 ASN A C 1
ATOM 1784 O O . ASN A 1 227 ? -1.893 -3.826 1.343 1.00 87.94 227 ASN A O 1
ATOM 1788 N N . TYR A 1 228 ? -1.159 -1.710 1.576 1.00 91.94 228 TYR A N 1
ATOM 1789 C CA . TYR A 1 228 ? -2.459 -1.064 1.453 1.00 91.94 228 TYR A CA 1
ATOM 1790 C C . TYR A 1 228 ? -3.170 -1.383 0.122 1.00 91.94 228 TYR A C 1
ATOM 1792 O O . TYR A 1 228 ? -4.400 -1.418 0.073 1.00 91.94 228 TYR A O 1
ATOM 1800 N N . ASP A 1 229 ? -2.432 -1.711 -0.946 1.00 88.50 229 ASP A N 1
ATOM 1801 C CA . ASP A 1 229 ? -3.000 -2.058 -2.260 1.00 88.50 229 ASP A CA 1
ATOM 1802 C C . ASP A 1 229 ? -3.870 -3.330 -2.217 1.00 88.50 229 ASP A C 1
ATOM 1804 O O . ASP A 1 229 ? -4.753 -3.519 -3.058 1.00 88.50 229 ASP A O 1
ATOM 1808 N N . PHE A 1 230 ? -3.646 -4.195 -1.223 1.00 91.56 230 PHE A N 1
ATOM 1809 C CA . PHE A 1 230 ? -4.374 -5.452 -1.016 1.00 91.56 230 PHE A CA 1
ATOM 1810 C C . PHE A 1 230 ? -5.566 -5.303 -0.061 1.00 91.56 230 PHE A C 1
ATOM 1812 O O . PHE A 1 230 ? -6.280 -6.270 0.211 1.00 91.56 230 PHE A O 1
ATOM 1819 N N . LEU A 1 231 ? -5.822 -4.095 0.453 1.00 91.06 231 LEU A N 1
ATOM 1820 C CA . LEU A 1 231 ? -7.034 -3.812 1.216 1.00 91.06 231 LEU A CA 1
ATOM 1821 C C . LEU A 1 231 ? -8.252 -3.941 0.301 1.00 91.06 231 LEU A C 1
ATOM 1823 O O . LEU A 1 231 ? -8.356 -3.234 -0.701 1.00 91.06 231 LEU A O 1
ATOM 1827 N N . THR A 1 232 ? -9.193 -4.813 0.663 1.00 86.50 232 THR A N 1
ATOM 1828 C CA . THR A 1 232 ? -10.473 -4.940 -0.045 1.00 86.50 232 THR A CA 1
ATOM 1829 C C . THR A 1 232 ? -11.310 -3.677 0.129 1.00 86.50 232 THR A C 1
ATOM 1831 O O . THR A 1 232 ? -11.156 -2.969 1.121 1.00 86.50 232 THR A O 1
ATOM 1834 N N . HIS A 1 233 ? -12.266 -3.429 -0.771 1.00 83.62 233 HIS A N 1
ATOM 1835 C CA . HIS A 1 233 ? -13.204 -2.310 -0.609 1.00 83.62 233 HIS A CA 1
ATOM 1836 C C . HIS A 1 233 ? -13.909 -2.346 0.754 1.00 83.62 233 HIS A C 1
ATOM 1838 O O . HIS A 1 233 ? -13.952 -1.336 1.446 1.00 83.62 233 HIS A O 1
ATOM 1844 N N . LYS A 1 234 ? -14.363 -3.529 1.200 1.00 80.75 234 LYS A N 1
ATOM 1845 C CA . LYS A 1 234 ? -14.941 -3.706 2.542 1.00 80.75 234 LYS A CA 1
ATOM 1846 C C . LYS A 1 234 ? -13.958 -3.295 3.647 1.00 80.75 234 LYS A C 1
ATOM 1848 O O . LYS A 1 234 ? -14.358 -2.623 4.589 1.00 80.75 234 LYS A O 1
ATOM 1853 N N . GLY A 1 235 ? -12.686 -3.679 3.526 1.00 85.94 235 GLY A N 1
ATOM 1854 C CA . GLY A 1 235 ? -11.640 -3.278 4.467 1.00 85.94 235 GLY A CA 1
ATOM 1855 C C . GLY A 1 235 ? -11.396 -1.768 4.480 1.00 85.94 235 GLY A C 1
ATOM 1856 O O . GLY A 1 235 ? -11.230 -1.201 5.549 1.00 85.94 235 GLY A O 1
ATOM 1857 N N . ARG A 1 236 ? -11.433 -1.107 3.319 1.00 91.38 236 ARG A N 1
ATOM 1858 C CA . ARG A 1 236 ? -11.258 0.350 3.200 1.00 91.38 236 ARG A CA 1
ATOM 1859 C C . ARG A 1 236 ? -12.411 1.126 3.834 1.00 91.38 236 ARG A C 1
ATOM 1861 O O . ARG A 1 236 ? -12.151 2.053 4.589 1.00 91.38 236 ARG A O 1
ATOM 1868 N N . PHE A 1 237 ? -13.661 0.708 3.615 1.00 83.25 237 PHE A N 1
ATOM 1869 C CA . PHE A 1 237 ? -14.816 1.296 4.308 1.00 83.25 237 PHE A CA 1
ATOM 1870 C C . PHE A 1 237 ? -14.725 1.115 5.824 1.00 83.25 237 PHE A C 1
ATOM 1872 O O . PHE A 1 237 ? -14.881 2.075 6.565 1.00 83.25 237 PHE A O 1
ATOM 1879 N N . MET A 1 238 ? -14.370 -0.091 6.277 1.00 89.12 238 MET A N 1
ATOM 1880 C CA . MET A 1 238 ? -14.156 -0.357 7.699 1.00 89.12 238 MET A CA 1
ATOM 1881 C C . MET A 1 238 ? -13.054 0.541 8.290 1.00 89.12 238 MET A C 1
ATOM 1883 O O . MET A 1 238 ? -13.207 1.041 9.398 1.00 89.12 238 MET A O 1
ATOM 1887 N N . LEU A 1 239 ? -11.951 0.763 7.567 1.00 94.06 239 LEU A N 1
ATOM 1888 C CA . LEU A 1 239 ? -10.887 1.671 8.002 1.00 94.06 239 LEU A CA 1
ATOM 1889 C C . LEU A 1 239 ? -11.373 3.123 8.048 1.00 94.06 239 LEU A C 1
ATOM 1891 O O . LEU A 1 239 ? -11.083 3.804 9.022 1.00 94.06 239 LEU A O 1
ATOM 1895 N N . ALA A 1 240 ? -12.144 3.590 7.063 1.00 86.69 240 ALA A N 1
ATOM 1896 C CA . ALA A 1 240 ? -12.735 4.930 7.084 1.00 86.69 240 ALA A CA 1
ATOM 1897 C C . ALA A 1 240 ? -13.615 5.156 8.331 1.00 86.69 240 ALA A C 1
ATOM 1899 O O . ALA A 1 240 ? -13.478 6.185 8.994 1.00 86.69 240 ALA A O 1
ATOM 1900 N N . ASP A 1 241 ? -14.421 4.163 8.722 1.00 82.56 241 ASP A N 1
ATOM 1901 C CA . ASP A 1 241 ? -15.192 4.207 9.974 1.00 82.56 241 ASP A CA 1
ATOM 1902 C C . ASP A 1 241 ? -14.270 4.294 11.212 1.00 82.56 241 ASP A C 1
ATOM 1904 O O . ASP A 1 241 ? -14.589 4.962 12.201 1.00 82.56 241 ASP A O 1
ATOM 1908 N N . MET A 1 242 ? -13.087 3.664 11.170 1.00 91.81 242 MET A N 1
ATOM 1909 C CA . MET A 1 242 ? -12.084 3.795 12.235 1.00 91.81 242 MET A CA 1
ATOM 1910 C C . MET A 1 242 ? -11.462 5.193 12.286 1.00 91.81 242 MET A C 1
ATOM 1912 O O . MET A 1 242 ? -11.231 5.678 13.391 1.00 91.81 242 MET A O 1
ATOM 1916 N N . TYR A 1 243 ? -11.218 5.858 11.148 1.00 92.00 243 TYR A N 1
ATOM 1917 C CA . TYR A 1 243 ? -10.749 7.255 11.131 1.00 92.00 243 TYR A CA 1
ATOM 1918 C C . TYR A 1 243 ? -11.776 8.186 11.779 1.00 92.00 243 TYR A C 1
ATOM 1920 O O . TYR A 1 243 ? -11.405 9.026 12.599 1.00 92.00 243 TYR A O 1
ATOM 1928 N N . GLU A 1 244 ? -13.065 7.991 11.485 1.00 86.25 244 GLU A N 1
ATOM 1929 C CA . GLU A 1 244 ? -14.147 8.735 12.138 1.00 86.25 244 GLU A CA 1
ATOM 1930 C C . GLU A 1 244 ? -14.130 8.545 13.658 1.00 86.25 244 GLU A C 1
ATOM 1932 O O . GLU A 1 244 ? -14.192 9.509 14.429 1.00 86.25 244 GLU A O 1
ATOM 1937 N N . TYR A 1 245 ? -14.047 7.291 14.103 1.00 87.25 245 TYR A N 1
ATOM 1938 C CA . TYR A 1 245 ? -14.000 6.966 15.522 1.00 87.25 245 TYR A CA 1
ATOM 1939 C C . TYR A 1 245 ? -12.754 7.546 16.205 1.00 87.25 245 TYR A C 1
ATOM 1941 O O . TYR A 1 245 ? -12.850 8.095 17.309 1.00 87.25 245 TYR A O 1
ATOM 1949 N N . ALA A 1 246 ? -11.598 7.441 15.553 1.00 90.50 246 ALA A N 1
ATOM 1950 C CA . ALA A 1 246 ? -10.326 7.887 16.091 1.00 90.50 246 ALA A CA 1
ATOM 1951 C C . ALA A 1 246 ? -10.259 9.404 16.228 1.00 90.50 246 ALA A C 1
ATOM 1953 O O . ALA A 1 246 ? -9.865 9.883 17.289 1.00 90.50 246 ALA A O 1
ATOM 1954 N N . GLU A 1 247 ? -10.727 10.162 15.235 1.00 86.94 247 GLU A N 1
ATOM 1955 C CA . GLU A 1 247 ? -10.768 11.622 15.330 1.00 86.94 247 GLU A CA 1
ATOM 1956 C C . GLU A 1 247 ? -11.670 12.073 16.490 1.00 86.94 247 GLU A C 1
ATOM 1958 O O . GLU A 1 247 ? -11.259 12.871 17.335 1.00 86.94 247 GLU A O 1
ATOM 1963 N N . LYS A 1 248 ? -12.874 11.494 16.603 1.00 86.38 248 LYS A N 1
ATOM 1964 C CA . LYS A 1 248 ? -13.827 11.807 17.684 1.00 86.38 248 LYS A CA 1
ATOM 1965 C C . LYS A 1 248 ? -13.301 11.449 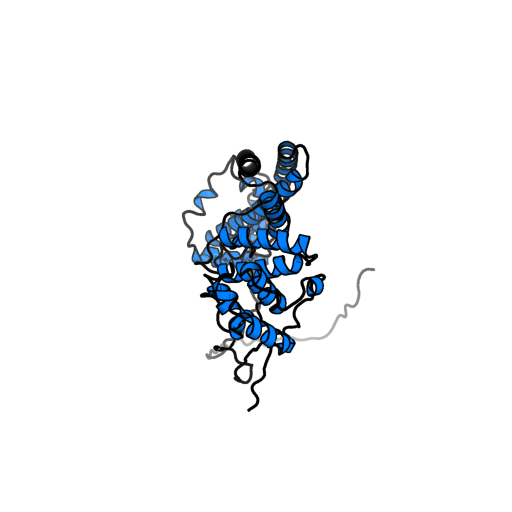19.072 1.00 86.38 248 LYS A C 1
ATOM 1967 O O . LYS A 1 248 ? -13.662 12.101 20.052 1.00 86.38 248 LYS A O 1
ATOM 1972 N N . SER A 1 249 ? -12.474 10.412 19.157 1.00 87.62 249 SER A N 1
ATOM 1973 C CA . SER A 1 249 ? -11.976 9.871 20.423 1.00 87.62 249 SER A CA 1
ATOM 1974 C C . SER A 1 249 ? -10.552 10.332 20.761 1.00 87.62 249 SER A C 1
ATOM 1976 O O . SER A 1 249 ? -10.054 10.034 21.848 1.00 87.62 249 SER A O 1
ATOM 1978 N N . GLY A 1 250 ? -9.908 11.086 19.863 1.00 89.50 250 GLY A N 1
ATOM 1979 C CA . GLY A 1 250 ? -8.533 11.564 20.000 1.00 89.50 250 GLY A CA 1
ATOM 1980 C C . GLY A 1 250 ? -7.486 10.450 19.944 1.00 89.50 250 GLY A C 1
ATOM 1981 O O . GLY A 1 250 ? -6.516 10.508 20.693 1.00 89.50 250 GLY A O 1
ATOM 1982 N N . ILE A 1 251 ? -7.705 9.427 19.121 1.00 92.56 251 ILE A N 1
ATOM 1983 C CA . ILE A 1 251 ? -6.767 8.322 18.893 1.00 92.56 251 ILE A CA 1
ATOM 1984 C C . ILE A 1 251 ? -5.779 8.718 17.791 1.00 92.56 251 ILE A C 1
ATOM 1986 O O . ILE A 1 251 ? -6.164 9.331 16.798 1.00 92.56 251 ILE A O 1
ATOM 1990 N N . ASP A 1 252 ? -4.516 8.341 17.960 1.00 93.19 252 ASP A N 1
ATOM 1991 C CA . ASP A 1 252 ? -3.464 8.519 16.963 1.00 93.19 252 ASP A CA 1
ATOM 1992 C C . ASP A 1 252 ? -3.720 7.632 15.731 1.00 93.19 252 ASP A C 1
ATOM 1994 O O . ASP A 1 252 ? -3.867 6.409 15.846 1.00 93.19 252 ASP A O 1
ATOM 1998 N N . PHE A 1 253 ? -3.770 8.241 14.544 1.00 93.19 253 PHE A N 1
ATOM 1999 C CA . PHE A 1 253 ? -4.014 7.528 13.289 1.00 93.19 253 PHE A CA 1
ATOM 2000 C C . PHE A 1 253 ? -2.912 6.528 12.945 1.00 93.19 253 PHE A C 1
ATOM 2002 O O . PHE A 1 253 ? -3.189 5.576 12.215 1.00 93.19 253 PHE A O 1
ATOM 2009 N N . GLU A 1 254 ? -1.708 6.652 13.515 1.00 93.19 254 GLU A N 1
ATOM 2010 C CA . GLU A 1 254 ? -0.655 5.663 13.288 1.00 93.19 254 GLU A CA 1
ATOM 2011 C C . GLU A 1 254 ? -1.096 4.249 13.721 1.00 93.19 254 GLU A C 1
ATOM 2013 O O . GLU A 1 254 ? -0.789 3.281 13.024 1.00 93.19 254 GLU A O 1
ATOM 2018 N N . TYR A 1 255 ? -1.931 4.099 14.760 1.00 93.44 255 TYR A N 1
ATOM 2019 C CA . TYR A 1 255 ? -2.518 2.796 15.111 1.00 93.44 255 TYR A CA 1
ATOM 2020 C C . TYR A 1 255 ? -3.363 2.194 13.974 1.00 93.44 255 TYR A C 1
ATOM 2022 O O . TYR A 1 255 ? -3.297 0.987 13.721 1.00 93.44 255 TYR A O 1
ATOM 2030 N N . ILE A 1 256 ? -4.135 3.027 13.267 1.00 94.38 256 ILE A N 1
ATOM 2031 C CA . ILE A 1 256 ? -4.953 2.605 12.121 1.00 94.38 256 ILE A CA 1
ATOM 2032 C C . ILE A 1 256 ? -4.053 2.253 10.935 1.00 94.38 256 ILE A C 1
ATOM 2034 O O . ILE A 1 256 ? -4.282 1.235 10.285 1.00 94.38 256 ILE A O 1
ATOM 2038 N N . GLN A 1 257 ? -3.002 3.038 10.683 1.00 93.75 257 GLN A N 1
ATOM 2039 C CA . GLN A 1 257 ? -2.041 2.776 9.608 1.00 93.75 257 GLN A CA 1
ATOM 2040 C C . GLN A 1 257 ? -1.337 1.426 9.792 1.00 93.75 257 GLN A C 1
ATOM 2042 O O . GLN A 1 257 ? -1.275 0.632 8.850 1.00 93.75 257 GLN A O 1
ATOM 2047 N N . LYS A 1 258 ? -0.859 1.111 11.007 1.00 93.50 258 LYS A N 1
ATOM 2048 C CA . LYS A 1 258 ? -0.234 -0.196 11.276 1.00 93.50 258 LYS A CA 1
ATOM 2049 C C . LYS A 1 258 ? -1.227 -1.342 11.109 1.00 93.50 258 LYS A C 1
ATOM 2051 O O . LYS A 1 258 ? -0.907 -2.317 10.435 1.00 93.50 258 LYS A O 1
ATOM 2056 N N . LEU A 1 259 ? -2.451 -1.197 11.627 1.00 94.81 259 LEU A N 1
ATOM 2057 C CA . LEU A 1 259 ? -3.503 -2.200 11.443 1.00 94.81 259 LEU A CA 1
ATOM 2058 C C . LEU A 1 259 ? -3.832 -2.408 9.955 1.00 94.81 259 LEU A C 1
ATOM 2060 O O . LEU A 1 259 ? -3.946 -3.542 9.493 1.00 94.81 259 LEU A O 1
ATOM 2064 N N . ALA A 1 260 ? -3.941 -1.330 9.178 1.00 95.50 260 ALA A N 1
ATOM 2065 C CA . ALA A 1 260 ? -4.151 -1.394 7.736 1.00 95.50 260 ALA A CA 1
ATOM 2066 C C . ALA A 1 260 ? -2.988 -2.102 7.018 1.00 95.50 260 ALA A C 1
ATOM 2068 O O . ALA A 1 260 ? -3.220 -2.872 6.083 1.00 95.50 260 ALA A O 1
ATOM 2069 N N . SER A 1 261 ? -1.749 -1.883 7.468 1.00 93.19 261 SER A N 1
ATOM 2070 C CA . SER A 1 261 ? -0.557 -2.547 6.929 1.00 93.19 261 SER A CA 1
ATOM 2071 C C . SER A 1 261 ? -0.593 -4.046 7.216 1.00 93.19 261 SER A C 1
ATOM 2073 O O . SER A 1 261 ? -0.384 -4.837 6.297 1.00 93.19 261 SER A O 1
ATOM 2075 N N . ASP A 1 262 ? -0.947 -4.448 8.439 1.00 93.94 262 ASP A N 1
ATOM 2076 C CA . ASP A 1 262 ? -1.064 -5.856 8.835 1.00 93.94 262 ASP A CA 1
ATOM 2077 C C . ASP A 1 262 ? -2.149 -6.585 8.038 1.00 93.94 262 ASP A C 1
ATOM 2079 O O . ASP A 1 262 ? -1.919 -7.667 7.493 1.00 93.94 262 ASP A O 1
ATOM 2083 N N . ILE A 1 263 ? -3.323 -5.963 7.904 1.00 95.25 263 ILE A N 1
ATOM 2084 C CA . ILE A 1 263 ? -4.429 -6.487 7.099 1.00 95.25 263 ILE A CA 1
ATOM 2085 C C . ILE A 1 263 ? -4.009 -6.616 5.625 1.00 95.25 263 ILE A C 1
ATOM 2087 O O . ILE A 1 263 ? -4.322 -7.608 4.961 1.00 95.25 263 ILE A O 1
ATOM 2091 N N . GLY A 1 264 ? -3.314 -5.610 5.093 1.00 93.38 264 GLY A N 1
ATOM 2092 C CA . GLY A 1 264 ? -2.793 -5.623 3.731 1.00 93.38 264 GLY A CA 1
ATOM 2093 C C . GLY A 1 264 ? -1.747 -6.718 3.512 1.00 93.38 264 GLY A C 1
ATOM 2094 O O . GLY A 1 264 ? -1.796 -7.434 2.512 1.00 93.38 264 GLY A O 1
ATOM 2095 N N . ASN A 1 265 ? -0.840 -6.900 4.472 1.00 90.75 265 ASN A N 1
ATOM 2096 C CA . ASN A 1 265 ? 0.182 -7.940 4.448 1.00 90.75 265 ASN A CA 1
ATOM 2097 C C . ASN A 1 265 ? -0.435 -9.345 4.491 1.00 90.75 265 ASN A C 1
ATOM 2099 O O . ASN A 1 265 ? -0.038 -10.213 3.717 1.00 90.75 265 ASN A O 1
ATOM 2103 N N . TYR A 1 266 ? -1.446 -9.553 5.335 1.00 93.44 266 TYR A N 1
ATOM 2104 C CA . TYR A 1 266 ? -2.228 -10.789 5.379 1.00 93.44 266 TYR A CA 1
ATOM 2105 C C . TYR A 1 266 ? -2.819 -11.131 4.003 1.00 93.44 266 TYR A C 1
ATOM 2107 O O . TYR A 1 266 ? -2.593 -12.222 3.475 1.00 93.44 266 TYR A O 1
ATOM 2115 N N . ARG A 1 267 ? -3.503 -10.168 3.373 1.00 93.44 267 ARG A N 1
ATOM 2116 C CA . ARG A 1 267 ? -4.158 -10.370 2.069 1.00 93.44 267 ARG A CA 1
ATOM 2117 C C . ARG A 1 267 ? -3.182 -10.552 0.923 1.00 93.44 267 ARG A C 1
ATOM 2119 O O . ARG A 1 267 ? -3.454 -11.335 0.019 1.00 93.44 267 ARG A O 1
ATOM 2126 N N . ARG A 1 268 ? -2.036 -9.869 0.966 1.00 90.88 268 ARG A N 1
ATOM 2127 C CA . ARG A 1 268 ? -0.944 -10.035 -0.002 1.00 90.88 268 ARG A CA 1
ATOM 2128 C C . ARG A 1 268 ? -0.461 -11.482 -0.092 1.00 90.88 268 ARG A C 1
ATOM 2130 O O . ARG A 1 268 ? -0.048 -11.906 -1.166 1.00 90.88 268 ARG A O 1
ATOM 2137 N N . HIS A 1 269 ? -0.513 -12.224 1.009 1.00 88.69 269 HIS A N 1
ATOM 2138 C CA . HIS A 1 269 ? -0.019 -13.596 1.102 1.00 88.69 269 HIS A CA 1
ATOM 2139 C C . HIS A 1 269 ? -1.146 -14.636 1.004 1.00 88.69 269 HIS A C 1
ATOM 2141 O O . HIS A 1 269 ? -1.144 -15.612 1.752 1.00 88.69 269 HIS A O 1
ATOM 2147 N N . ASP A 1 270 ? -2.096 -14.422 0.086 1.00 88.88 270 ASP A N 1
ATOM 2148 C CA . ASP A 1 270 ? -3.299 -15.252 -0.105 1.00 88.88 270 ASP A CA 1
ATOM 2149 C C . ASP A 1 270 ? -4.033 -15.523 1.215 1.00 88.88 270 ASP A C 1
ATOM 2151 O O . ASP A 1 270 ? -4.200 -16.671 1.636 1.00 88.88 270 ASP A O 1
ATOM 2155 N N . ASP A 1 271 ? -4.425 -14.447 1.901 1.00 89.31 271 ASP A N 1
ATOM 2156 C CA . ASP A 1 271 ? -5.101 -14.528 3.199 1.00 89.31 271 ASP A CA 1
ATOM 2157 C C . ASP A 1 271 ? -4.288 -15.364 4.210 1.00 89.31 271 ASP A C 1
ATOM 2159 O O . ASP A 1 271 ? -4.804 -16.242 4.907 1.00 89.31 271 ASP A O 1
ATOM 2163 N N . GLY A 1 272 ? -2.976 -15.106 4.248 1.00 86.44 272 GLY A N 1
ATOM 2164 C CA . GLY A 1 272 ? -2.001 -15.752 5.127 1.00 86.44 272 GLY A CA 1
ATOM 2165 C C . GLY A 1 272 ? -1.543 -17.153 4.704 1.00 86.44 272 GLY A C 1
ATOM 2166 O O . GLY A 1 272 ? -0.591 -17.663 5.291 1.00 86.44 272 GLY A O 1
ATOM 2167 N N . LYS A 1 273 ? -2.143 -17.779 3.681 1.00 86.06 273 LYS A N 1
ATOM 2168 C CA . LYS A 1 273 ? -1.825 -19.167 3.277 1.00 86.06 273 LYS A CA 1
ATOM 2169 C C . LYS A 1 273 ? -0.413 -19.349 2.725 1.00 86.06 273 LYS A C 1
ATOM 2171 O O . LYS A 1 273 ? 0.092 -20.468 2.701 1.00 86.06 273 LYS A O 1
ATOM 2176 N N . LEU A 1 274 ? 0.207 -18.273 2.247 1.00 84.12 274 LEU A N 1
ATOM 2177 C CA . LEU A 1 274 ? 1.550 -18.305 1.664 1.00 84.12 274 LEU A CA 1
ATOM 2178 C C . LEU A 1 274 ? 2.655 -17.967 2.671 1.00 84.12 274 LEU A C 1
ATOM 2180 O O . LEU A 1 274 ? 3.827 -17.946 2.296 1.00 84.12 274 LEU A O 1
ATOM 2184 N N . LEU A 1 275 ? 2.308 -17.715 3.936 1.00 82.12 275 LEU A N 1
ATOM 2185 C CA . LEU A 1 275 ? 3.276 -17.515 5.010 1.00 82.12 275 LEU A CA 1
ATOM 2186 C C . LEU A 1 275 ? 3.525 -18.829 5.752 1.00 82.12 275 LEU A C 1
ATOM 2188 O O . LEU A 1 275 ? 2.607 -19.591 6.039 1.00 82.12 275 LEU A O 1
ATOM 2192 N N . SER A 1 276 ? 4.797 -19.097 6.044 1.00 78.94 276 SER A N 1
ATOM 2193 C CA . SER A 1 276 ? 5.195 -20.252 6.849 1.00 78.94 276 SER A CA 1
ATOM 2194 C C . SER A 1 276 ? 5.135 -19.898 8.328 1.00 78.94 276 SER A C 1
ATOM 2196 O O . SER A 1 276 ? 5.594 -18.830 8.729 1.00 78.94 276 SER A O 1
ATOM 2198 N N . ASN A 1 277 ? 4.592 -20.807 9.133 1.00 82.31 277 ASN A N 1
ATOM 2199 C CA . ASN A 1 277 ? 4.553 -20.654 10.578 1.00 82.31 277 ASN A CA 1
ATOM 2200 C C . ASN A 1 277 ? 5.974 -20.810 11.150 1.00 82.31 277 ASN A C 1
ATOM 2202 O O . ASN A 1 277 ? 6.613 -21.846 10.968 1.00 82.31 277 ASN A O 1
ATOM 2206 N N . PHE A 1 278 ? 6.470 -19.794 11.861 1.00 81.50 278 PHE A N 1
ATOM 2207 C CA . PHE A 1 278 ? 7.826 -19.800 12.412 1.00 81.50 278 PHE A CA 1
ATOM 2208 C C . PHE A 1 278 ? 8.041 -20.948 13.417 1.00 81.50 278 PHE A C 1
ATOM 2210 O O . PHE A 1 278 ? 9.111 -21.552 13.507 1.00 81.50 278 PHE A O 1
ATOM 2217 N N . ASN A 1 279 ? 6.996 -21.328 14.146 1.00 81.69 279 ASN A N 1
ATOM 2218 C CA . ASN A 1 279 ? 7.063 -22.427 15.103 1.00 81.69 279 ASN A CA 1
ATOM 2219 C C . ASN A 1 279 ? 7.091 -23.810 14.422 1.00 81.69 279 ASN A C 1
ATOM 2221 O O . ASN A 1 279 ? 7.214 -24.834 15.108 1.00 81.69 279 ASN A O 1
ATOM 2225 N N . GLU A 1 280 ? 7.039 -23.864 13.088 1.00 80.25 280 GLU A N 1
ATOM 2226 C CA . GLU A 1 280 ? 7.040 -25.074 12.268 1.00 80.25 280 GLU A CA 1
ATOM 2227 C C . GLU A 1 280 ? 8.291 -25.177 11.378 1.00 80.25 280 GLU A C 1
ATOM 2229 O O . GLU A 1 280 ? 8.221 -25.174 10.152 1.00 80.25 280 GLU A O 1
ATOM 2234 N N . GLY A 1 281 ? 9.464 -25.355 11.998 1.00 71.56 281 GLY A N 1
ATOM 2235 C CA . GLY A 1 281 ? 10.646 -25.866 11.285 1.00 71.56 281 GLY A CA 1
ATOM 2236 C C . GLY A 1 281 ? 11.874 -24.960 11.252 1.00 71.56 281 GLY A C 1
ATOM 2237 O O . GLY A 1 281 ? 12.769 -25.200 10.440 1.00 71.56 281 GLY A O 1
ATOM 2238 N N . HIS A 1 282 ? 11.965 -23.964 12.135 1.00 76.19 282 HIS A N 1
ATOM 2239 C CA . HIS A 1 282 ? 13.199 -23.201 12.326 1.00 76.19 282 HIS A CA 1
ATOM 2240 C C . HIS A 1 282 ? 14.088 -23.804 13.414 1.00 76.19 282 HIS A C 1
ATOM 2242 O O . HIS A 1 282 ? 13.610 -24.241 14.462 1.00 76.19 282 HIS A O 1
ATOM 2248 N N . PHE A 1 283 ? 15.396 -23.825 13.150 1.00 80.12 283 PHE A N 1
ATOM 2249 C CA . PHE A 1 283 ? 16.416 -24.393 14.028 1.00 80.12 283 PHE A CA 1
ATOM 2250 C C . PHE A 1 283 ? 17.649 -23.485 14.075 1.00 80.12 283 PHE A C 1
ATOM 2252 O O . PHE A 1 283 ? 17.965 -22.824 13.083 1.00 80.12 283 PHE A O 1
ATOM 2259 N N . ASN A 1 284 ? 18.353 -23.458 15.206 1.00 77.50 284 ASN A N 1
ATOM 2260 C CA . ASN A 1 284 ? 19.640 -22.768 15.321 1.00 77.50 284 ASN A CA 1
ATOM 2261 C C . ASN A 1 284 ? 20.792 -23.581 14.697 1.00 77.50 284 ASN A C 1
ATOM 2263 O O . ASN A 1 284 ? 20.601 -24.686 14.181 1.00 77.50 284 ASN A O 1
ATOM 2267 N N . THR A 1 285 ? 22.008 -23.030 14.742 1.00 78.25 285 THR A N 1
ATOM 2268 C CA . THR A 1 285 ? 23.223 -23.668 14.208 1.00 78.25 285 THR A CA 1
ATOM 2269 C C . THR A 1 285 ? 23.577 -24.982 14.904 1.00 78.25 285 THR A C 1
ATOM 2271 O O . THR A 1 285 ? 24.281 -25.810 14.329 1.00 78.25 285 THR A O 1
ATOM 2274 N N . GLU A 1 286 ? 23.050 -25.199 16.107 1.00 84.81 286 GLU A N 1
ATOM 2275 C CA . GLU A 1 286 ? 23.208 -26.400 16.922 1.00 84.81 286 GLU A CA 1
ATOM 2276 C C . GLU A 1 286 ? 22.086 -27.433 16.686 1.00 84.81 286 GLU A C 1
ATOM 2278 O O . GLU A 1 286 ? 22.121 -28.519 17.265 1.00 84.81 286 GLU A O 1
ATOM 2283 N N . GLY A 1 287 ? 21.104 -27.131 15.826 1.00 79.88 287 GLY A N 1
ATOM 2284 C CA . GLY A 1 287 ? 19.977 -28.012 15.507 1.00 79.88 287 GLY A CA 1
ATOM 2285 C C . GLY A 1 287 ? 18.840 -28.005 16.535 1.00 79.88 287 GLY A C 1
ATOM 2286 O O . GLY A 1 287 ? 17.969 -28.873 16.483 1.00 79.88 287 GLY A O 1
ATOM 2287 N N . GLN A 1 288 ? 18.822 -27.052 17.468 1.00 80.75 288 GLN A N 1
ATOM 2288 C CA . GLN A 1 288 ? 17.730 -26.865 18.425 1.00 80.75 288 GLN A CA 1
ATOM 2289 C C . GLN A 1 288 ? 16.592 -26.087 17.770 1.00 80.75 288 GLN A C 1
ATOM 2291 O O . GLN A 1 288 ? 16.838 -25.118 17.051 1.00 80.75 288 GLN A O 1
ATOM 2296 N N . LYS A 1 289 ? 15.351 -26.513 18.020 1.00 81.06 289 LYS A N 1
ATOM 2297 C CA . LYS A 1 289 ? 14.157 -25.859 17.482 1.00 81.06 289 LYS A CA 1
ATOM 2298 C C . LYS A 1 289 ? 14.039 -24.446 18.056 1.00 81.06 289 LYS A C 1
ATOM 2300 O O . LYS A 1 289 ? 14.192 -24.249 19.257 1.00 81.06 289 LYS A O 1
ATOM 2305 N N . LEU A 1 290 ? 13.765 -23.479 17.189 1.00 78.94 290 LEU A N 1
ATOM 2306 C CA . LEU A 1 290 ? 13.446 -22.111 17.570 1.00 78.94 290 LEU A CA 1
ATOM 2307 C C . LEU A 1 290 ? 11.929 -21.946 17.605 1.00 78.94 290 LEU A C 1
ATOM 2309 O O . LEU A 1 290 ? 11.228 -22.404 16.701 1.00 78.94 290 LEU A O 1
ATOM 2313 N N . THR A 1 291 ? 11.438 -21.292 18.652 1.00 81.75 291 THR A N 1
ATOM 2314 C CA . THR A 1 291 ? 10.026 -20.960 18.820 1.00 81.75 291 THR A CA 1
ATOM 2315 C C . THR A 1 291 ? 9.877 -19.497 19.215 1.00 81.75 291 THR A C 1
ATOM 2317 O O . THR A 1 291 ? 10.769 -18.878 19.800 1.00 81.75 291 THR A O 1
ATOM 2320 N N . VAL A 1 292 ? 8.733 -18.935 18.858 1.00 83.56 292 VAL A N 1
ATOM 2321 C CA . VAL A 1 292 ? 8.315 -17.588 19.218 1.00 83.56 292 VAL A CA 1
ATOM 2322 C C . VAL A 1 292 ? 6.965 -17.642 19.903 1.00 83.56 292 VAL A C 1
ATOM 2324 O O . VAL A 1 292 ? 6.120 -18.495 19.609 1.00 83.56 292 VAL A O 1
ATOM 2327 N N . GLY A 1 293 ? 6.781 -16.715 20.831 1.00 86.56 293 GLY A N 1
ATOM 2328 C CA . GLY A 1 293 ? 5.545 -16.524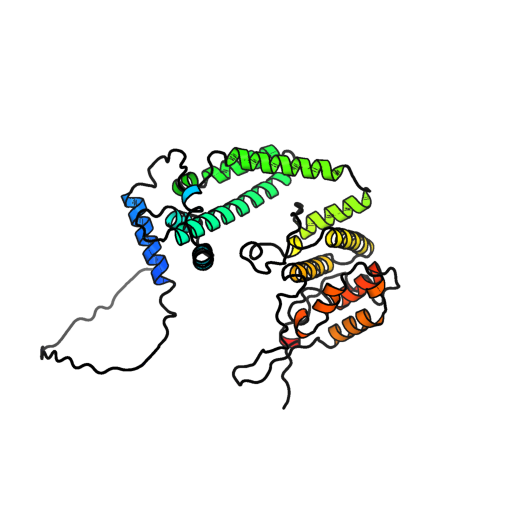 21.567 1.00 86.56 293 GLY A CA 1
ATOM 2329 C C . GLY A 1 293 ? 5.245 -15.044 21.721 1.00 86.56 293 GLY A C 1
ATOM 2330 O O . GLY A 1 293 ? 6.095 -14.187 21.480 1.00 86.56 293 GLY A O 1
ATOM 2331 N N . PHE A 1 294 ? 4.020 -14.748 22.137 1.00 86.88 294 PHE A N 1
ATOM 2332 C CA . PHE A 1 294 ? 3.638 -13.390 22.489 1.00 86.88 294 PHE A CA 1
ATOM 2333 C C . PHE A 1 294 ? 4.265 -12.972 23.815 1.00 86.88 294 PHE A C 1
ATOM 2335 O O . PHE A 1 294 ? 4.453 -13.789 24.723 1.00 86.88 294 PHE A O 1
ATOM 2342 N N . THR A 1 295 ? 4.531 -11.674 23.962 1.00 85.50 295 THR A N 1
ATOM 2343 C CA . THR A 1 295 ? 4.846 -11.120 25.278 1.00 85.50 295 THR A CA 1
ATOM 2344 C C . THR A 1 295 ? 3.646 -11.304 26.212 1.00 85.50 295 THR A C 1
ATOM 2346 O O . THR A 1 295 ? 2.503 -11.422 25.768 1.00 85.50 295 THR A O 1
ATOM 2349 N N . GLN A 1 296 ? 3.863 -11.278 27.531 1.00 86.50 296 GLN A N 1
ATOM 2350 C CA . GLN A 1 296 ? 2.758 -11.402 28.493 1.00 86.50 296 GLN A CA 1
ATOM 2351 C C . GLN A 1 296 ? 1.678 -10.322 28.289 1.00 86.50 296 GLN A C 1
ATOM 2353 O O . GLN A 1 296 ? 0.494 -10.571 28.517 1.00 86.50 296 GLN A O 1
ATOM 2358 N N . ARG A 1 297 ? 2.085 -9.125 27.851 1.00 85.25 297 ARG A N 1
ATOM 2359 C CA . ARG A 1 297 ? 1.184 -8.005 27.561 1.00 85.25 297 ARG A CA 1
ATOM 2360 C C . ARG A 1 297 ? 0.312 -8.285 26.338 1.00 85.25 297 ARG A C 1
ATOM 2362 O O . ARG A 1 297 ? -0.901 -8.077 26.387 1.00 85.25 297 ARG A O 1
ATOM 2369 N N . ASP A 1 298 ? 0.933 -8.766 25.268 1.00 88.31 298 ASP A N 1
ATOM 2370 C CA . ASP A 1 298 ? 0.243 -9.080 24.020 1.00 88.31 298 ASP A CA 1
ATOM 2371 C C . ASP A 1 298 ? -0.698 -10.265 24.213 1.00 88.31 298 ASP A C 1
ATOM 2373 O O . ASP A 1 298 ? -1.868 -10.180 23.847 1.00 88.31 298 ASP A O 1
ATOM 2377 N N . GLN A 1 299 ? -0.239 -11.310 24.911 1.00 91.38 299 GLN A N 1
ATOM 2378 C CA . GLN A 1 299 ? -1.067 -12.466 25.243 1.00 91.38 299 GLN A CA 1
ATOM 2379 C C . GLN A 1 299 ? -2.321 -12.058 26.025 1.00 91.38 299 GLN A C 1
ATOM 2381 O O . GLN A 1 299 ? -3.413 -12.500 25.689 1.00 91.38 299 GLN A O 1
ATOM 2386 N N . ALA A 1 300 ? -2.208 -11.162 27.011 1.00 90.81 300 ALA A N 1
ATOM 2387 C CA . ALA A 1 300 ? -3.370 -10.684 27.763 1.00 90.81 300 ALA A CA 1
ATOM 2388 C C . ALA A 1 300 ? -4.384 -9.923 26.884 1.00 90.81 300 ALA A C 1
ATOM 2390 O O . ALA A 1 300 ? -5.594 -10.009 27.110 1.00 90.81 300 ALA A O 1
ATOM 2391 N N . SER A 1 301 ? -3.902 -9.188 25.879 1.00 91.25 301 SER A N 1
ATOM 2392 C CA . SER A 1 301 ? -4.754 -8.467 24.925 1.00 91.25 301 SER A CA 1
ATOM 2393 C C . SER A 1 301 ? -5.445 -9.427 23.953 1.00 91.25 301 SER A C 1
ATOM 2395 O O . SER A 1 301 ? -6.638 -9.287 23.685 1.00 91.25 301 SER A O 1
ATOM 2397 N N . ILE A 1 302 ? -4.724 -10.450 23.486 1.00 92.38 302 ILE A N 1
ATOM 2398 C CA . ILE A 1 302 ? -5.257 -11.523 22.639 1.00 92.38 302 ILE A CA 1
ATOM 2399 C C . ILE A 1 302 ? -6.304 -12.337 23.404 1.00 92.38 302 ILE A C 1
ATOM 2401 O O . ILE A 1 302 ? -7.406 -12.540 22.903 1.00 92.38 302 ILE A O 1
ATOM 2405 N N . ASP A 1 303 ? -6.019 -12.738 24.643 1.00 92.69 303 ASP A N 1
ATOM 2406 C CA . ASP A 1 303 ? -6.967 -13.474 25.483 1.00 92.69 303 ASP A CA 1
ATOM 2407 C C . ASP A 1 303 ? -8.263 -12.679 25.671 1.00 92.69 303 ASP A C 1
ATOM 2409 O O . ASP A 1 303 ? -9.358 -13.241 25.628 1.00 92.69 303 ASP A O 1
ATOM 2413 N N . ARG A 1 304 ? -8.164 -11.358 25.841 1.00 89.75 304 ARG A N 1
ATOM 2414 C CA . ARG A 1 304 ? -9.332 -10.478 25.923 1.00 89.75 304 ARG A CA 1
ATOM 2415 C C . ARG A 1 304 ? -10.122 -10.466 24.614 1.00 89.75 304 ARG A C 1
ATOM 2417 O O . ARG A 1 304 ? -11.330 -10.694 24.651 1.00 89.75 304 ARG A O 1
ATOM 2424 N N . LEU A 1 305 ? -9.450 -10.251 23.484 1.00 92.19 305 LEU A N 1
ATOM 2425 C CA . LEU A 1 305 ? -10.051 -10.259 22.147 1.00 92.19 305 LEU A CA 1
ATOM 2426 C C . LEU A 1 305 ? -10.797 -11.570 21.852 1.00 92.19 305 LEU A C 1
ATOM 2428 O O . LEU A 1 305 ? -11.897 -11.553 21.305 1.00 92.19 305 LEU A O 1
ATOM 2432 N N . MET A 1 306 ? -10.221 -12.707 22.244 1.00 90.75 306 MET A N 1
ATOM 2433 C CA . MET A 1 306 ? -10.802 -14.025 21.982 1.00 90.75 306 MET A CA 1
ATOM 2434 C C . MET A 1 306 ? -11.975 -14.361 22.917 1.00 90.75 306 MET A C 1
ATOM 2436 O O . MET A 1 306 ? -12.873 -15.104 22.524 1.00 90.75 306 MET A O 1
ATOM 2440 N N . ASN A 1 307 ? -11.999 -13.812 24.138 1.00 88.94 307 ASN A N 1
ATOM 2441 C CA . ASN A 1 307 ? -12.988 -14.170 25.162 1.00 88.94 307 ASN A CA 1
ATOM 2442 C C . ASN A 1 307 ? -14.128 -13.151 25.347 1.00 88.94 307 ASN A C 1
ATOM 2444 O O . ASN A 1 307 ? -15.140 -13.492 25.958 1.00 88.94 307 ASN A O 1
ATOM 2448 N N . ASN A 1 308 ? -14.007 -11.918 24.843 1.00 79.44 308 ASN A N 1
ATOM 2449 C CA . ASN A 1 308 ? -15.022 -10.869 25.040 1.00 79.44 308 ASN A CA 1
ATOM 2450 C C . ASN A 1 308 ? -16.269 -11.012 24.137 1.00 79.44 308 ASN A C 1
ATOM 2452 O O . ASN A 1 308 ? -17.242 -10.281 24.310 1.00 79.44 308 ASN A O 1
ATOM 2456 N N . GLY A 1 309 ? -16.256 -11.942 23.175 1.00 81.31 309 GLY A N 1
ATOM 2457 C CA . GLY A 1 309 ? -17.363 -12.198 22.245 1.00 81.31 309 GLY A CA 1
ATOM 2458 C C . GLY A 1 309 ? -17.506 -11.187 21.096 1.00 81.31 309 GLY A C 1
ATOM 2459 O O . GLY A 1 309 ? -1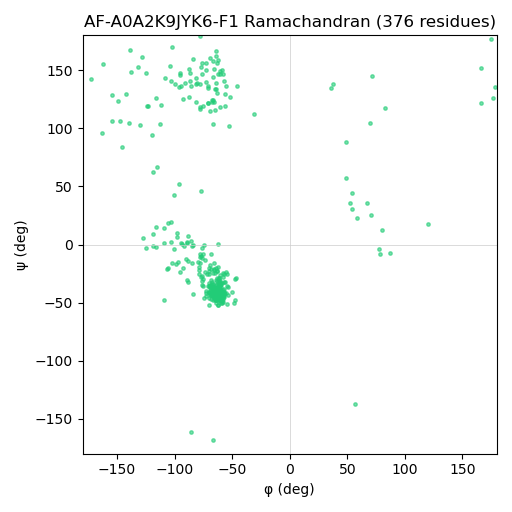8.330 -11.413 20.204 1.00 81.31 309 GLY A O 1
ATOM 2460 N N . ALA A 1 310 ? -16.690 -10.126 21.062 1.00 78.31 310 ALA A N 1
ATOM 2461 C CA . ALA A 1 310 ? -16.761 -9.050 20.070 1.00 78.31 310 ALA A CA 1
ATOM 2462 C C . ALA A 1 310 ? -16.552 -9.551 18.634 1.00 78.31 310 ALA A C 1
ATOM 2464 O O . ALA A 1 310 ? -17.216 -9.096 17.706 1.00 78.31 310 ALA A O 1
ATOM 2465 N N . LEU A 1 311 ? -15.680 -10.546 18.443 1.00 86.00 311 LEU A N 1
ATOM 2466 C CA . LEU A 1 311 ? -15.349 -11.096 17.122 1.00 86.00 311 LEU A CA 1
ATOM 2467 C C . LEU A 1 311 ? -16.555 -11.653 16.353 1.00 86.00 311 LEU A C 1
ATOM 2469 O O . LEU A 1 311 ? -16.521 -11.711 15.128 1.00 86.00 311 LEU A O 1
ATOM 2473 N N . SER A 1 312 ? -17.625 -12.050 17.048 1.00 78.19 312 SER A N 1
ATOM 2474 C CA . SER A 1 312 ? -18.828 -12.594 16.406 1.00 78.19 312 SER A CA 1
ATOM 2475 C C . SER A 1 312 ? -19.659 -11.545 15.655 1.00 78.19 312 SER A C 1
ATOM 2477 O O . SER A 1 312 ? -20.381 -11.898 14.722 1.00 78.19 312 SER A O 1
ATOM 2479 N N . SER A 1 313 ? -19.556 -10.271 16.045 1.00 75.44 313 SER A N 1
ATOM 2480 C CA . SER A 1 313 ? -20.302 -9.146 15.466 1.00 75.44 313 SER A CA 1
ATOM 2481 C C . SER A 1 313 ? -19.410 -8.011 14.959 1.00 75.44 313 SER A C 1
ATOM 2483 O O . SER A 1 313 ? -19.921 -7.045 14.396 1.00 75.44 313 SER A O 1
ATOM 2485 N N . SER A 1 314 ? -18.094 -8.119 15.142 1.00 82.44 314 SER A N 1
ATOM 2486 C CA . SER A 1 314 ? -17.110 -7.167 14.635 1.00 82.44 314 SER A CA 1
ATOM 2487 C C . SER A 1 314 ? -17.060 -7.158 13.103 1.00 82.44 314 SER A C 1
ATOM 2489 O O . SER A 1 314 ? -17.296 -8.164 12.432 1.00 82.44 314 SER A O 1
ATOM 2491 N N . ALA A 1 315 ? -16.702 -6.003 12.539 1.00 81.31 315 ALA A N 1
ATOM 2492 C CA . ALA A 1 315 ? -16.424 -5.857 11.113 1.00 81.31 315 ALA A CA 1
ATOM 2493 C C . ALA A 1 315 ? -15.073 -6.473 10.691 1.00 81.31 315 ALA A C 1
ATOM 2495 O O . ALA A 1 315 ? -14.838 -6.640 9.488 1.00 81.31 315 ALA A O 1
ATOM 2496 N N . LEU A 1 316 ? -14.208 -6.810 11.660 1.00 90.00 316 LEU A N 1
ATOM 2497 C CA . LEU A 1 316 ? -12.912 -7.436 11.420 1.00 90.00 316 LEU A CA 1
ATOM 2498 C C . LEU A 1 316 ? -13.064 -8.809 10.761 1.00 90.00 316 LEU A C 1
ATOM 2500 O O . LEU A 1 316 ? -14.003 -9.567 10.996 1.00 90.00 316 LEU A O 1
ATOM 2504 N N . ASP A 1 317 ? -12.096 -9.130 9.914 1.00 91.56 317 ASP A N 1
ATOM 2505 C CA . ASP A 1 317 ? -12.032 -10.409 9.226 1.00 91.56 317 ASP A CA 1
ATOM 2506 C C . ASP A 1 317 ? -11.570 -11.502 10.207 1.00 91.56 317 ASP A C 1
ATOM 2508 O O . ASP A 1 317 ? -10.480 -11.423 10.772 1.00 91.56 317 ASP A O 1
ATOM 2512 N N . ALA A 1 318 ? -12.404 -12.522 10.432 1.00 89.88 318 ALA A N 1
ATOM 2513 C CA . ALA A 1 318 ? -12.099 -13.601 11.373 1.00 89.88 318 ALA A CA 1
ATOM 2514 C C . ALA A 1 318 ? -10.869 -14.432 10.960 1.00 89.88 318 ALA A C 1
ATOM 2516 O O . ALA A 1 318 ? -10.152 -14.944 11.824 1.00 89.88 318 ALA A O 1
ATOM 2517 N N . GLY A 1 319 ? -10.609 -14.554 9.653 1.00 92.56 319 GLY A N 1
ATOM 2518 C CA . GLY A 1 319 ? -9.409 -15.198 9.123 1.00 92.56 319 GLY A CA 1
ATOM 2519 C C . GLY A 1 319 ? -8.160 -14.380 9.433 1.00 92.56 319 GLY A C 1
ATOM 2520 O O . GLY A 1 319 ? -7.178 -14.934 9.923 1.00 92.56 319 GLY A O 1
ATOM 2521 N N . PHE A 1 320 ? -8.232 -13.058 9.252 1.00 94.62 320 PHE A N 1
ATOM 2522 C CA . PHE A 1 320 ? -7.161 -12.139 9.651 1.00 94.62 320 PHE A CA 1
ATOM 2523 C C . PHE A 1 320 ? -6.877 -12.202 11.155 1.00 94.62 320 PHE A C 1
ATOM 2525 O O . PHE A 1 320 ? -5.717 -12.299 11.548 1.00 94.62 320 PHE A O 1
ATOM 2532 N N . VAL A 1 321 ? -7.917 -12.178 11.999 1.00 94.88 321 VAL A N 1
ATOM 2533 C CA . VAL A 1 321 ? -7.737 -12.262 13.456 1.00 94.88 321 VAL A CA 1
ATOM 2534 C C . VAL A 1 321 ? -7.071 -13.583 13.830 1.00 94.88 321 VAL A C 1
ATOM 2536 O O . VAL A 1 321 ? -6.068 -13.572 14.531 1.00 94.88 321 VAL A O 1
ATOM 2539 N N . SER A 1 322 ? -7.554 -14.707 13.293 1.00 93.00 322 SER A N 1
ATOM 2540 C CA . SER A 1 322 ? -6.945 -16.020 13.545 1.00 93.00 322 SER A CA 1
ATOM 2541 C C . SER A 1 322 ? -5.470 -16.049 13.134 1.00 93.00 322 SER A C 1
ATOM 2543 O O . SER A 1 322 ? -4.637 -16.547 13.884 1.00 93.00 322 SER A O 1
ATOM 2545 N N . PHE A 1 323 ? -5.148 -15.467 11.976 1.00 93.94 323 PHE A N 1
ATOM 2546 C CA . PHE A 1 323 ? -3.787 -15.357 11.458 1.00 93.94 323 PHE A CA 1
ATOM 2547 C C . PHE A 1 323 ? -2.873 -14.533 12.375 1.00 93.94 323 PHE A C 1
ATOM 2549 O O . PHE A 1 323 ? -1.800 -15.002 12.744 1.00 93.94 323 PHE A O 1
ATOM 2556 N N . ILE A 1 324 ? -3.284 -13.321 12.761 1.00 92.88 324 ILE A N 1
ATOM 2557 C CA . ILE A 1 324 ? -2.426 -12.420 13.542 1.00 92.88 324 ILE A CA 1
ATOM 2558 C C . ILE A 1 324 ? -2.298 -12.872 15.004 1.00 92.88 324 ILE A C 1
ATOM 2560 O O . ILE A 1 324 ? -1.307 -12.570 15.653 1.00 92.88 324 ILE A O 1
ATOM 2564 N N . THR A 1 325 ? -3.264 -13.634 15.527 1.00 92.69 325 THR A N 1
ATOM 2565 C CA . THR A 1 325 ? -3.202 -14.198 16.888 1.00 92.69 325 THR A CA 1
ATOM 2566 C C . THR A 1 325 ? -2.524 -15.569 16.968 1.00 92.69 325 THR A C 1
ATOM 2568 O O . THR A 1 325 ? -2.439 -16.135 18.055 1.00 92.69 325 THR A O 1
ATOM 2571 N N . ASP A 1 326 ? -2.026 -16.121 15.857 1.00 91.69 326 ASP A N 1
ATOM 2572 C CA . ASP A 1 326 ? -1.141 -17.289 15.900 1.00 91.69 326 ASP A CA 1
ATOM 2573 C C . ASP A 1 326 ? 0.287 -16.816 16.222 1.00 91.69 326 ASP A C 1
ATOM 2575 O O . ASP A 1 326 ? 0.838 -16.000 15.479 1.00 91.69 326 ASP A O 1
ATOM 2579 N N . PRO A 1 327 ? 0.929 -17.301 17.298 1.00 88.56 327 PRO A N 1
ATOM 2580 C CA . PRO A 1 327 ? 2.249 -16.820 17.699 1.00 88.56 327 PRO A CA 1
ATOM 2581 C C . PRO A 1 327 ? 3.319 -17.048 16.629 1.00 88.56 327 PRO A C 1
ATOM 2583 O O . PRO A 1 327 ? 4.210 -16.221 16.466 1.00 88.56 327 PRO A O 1
ATOM 2586 N N . GLY A 1 328 ? 3.233 -18.130 15.857 1.00 84.31 328 GLY A N 1
ATOM 2587 C CA . GLY A 1 328 ? 4.199 -18.418 14.805 1.00 84.31 328 GLY A CA 1
ATOM 2588 C C . GLY A 1 328 ? 3.996 -17.606 13.526 1.00 84.31 328 GLY A C 1
ATOM 2589 O O . GLY A 1 328 ? 4.878 -17.613 12.669 1.00 84.31 328 GLY A O 1
ATOM 2590 N N . LEU A 1 329 ? 2.871 -16.902 13.388 1.00 86.75 329 LEU A N 1
ATOM 2591 C CA . LEU A 1 329 ? 2.587 -16.031 12.245 1.00 86.75 329 LEU A CA 1
ATOM 2592 C C . LEU A 1 329 ? 2.635 -14.553 12.642 1.00 86.75 329 LEU A C 1
ATOM 2594 O O . LEU A 1 329 ? 3.312 -13.778 11.978 1.00 86.75 329 LEU A O 1
ATOM 2598 N N . GLY A 1 330 ? 1.978 -14.168 13.737 1.00 84.19 330 GLY A N 1
ATOM 2599 C CA . GLY A 1 330 ? 1.790 -12.775 14.136 1.00 84.19 330 GLY A CA 1
ATOM 2600 C C . GLY A 1 330 ? 2.801 -12.214 15.134 1.00 84.19 330 GLY A C 1
ATOM 2601 O O . GLY A 1 330 ? 3.006 -11.000 15.143 1.00 84.19 330 GLY A O 1
ATOM 2602 N N . ALA A 1 331 ? 3.483 -13.033 15.947 1.00 82.38 331 ALA A N 1
ATOM 2603 C CA . ALA A 1 331 ? 4.376 -12.500 16.993 1.00 82.38 331 ALA A CA 1
ATOM 2604 C C . ALA A 1 331 ? 5.563 -11.705 16.426 1.00 82.38 331 ALA A C 1
ATOM 2606 O O . ALA A 1 331 ? 6.058 -10.791 17.077 1.00 82.38 331 ALA A O 1
ATOM 2607 N N . LEU A 1 332 ? 6.004 -12.038 15.208 1.00 75.44 332 LEU A N 1
ATOM 2608 C CA . LEU A 1 332 ? 7.102 -11.350 14.525 1.00 75.44 332 LEU A CA 1
ATOM 2609 C C . LEU A 1 332 ? 6.648 -10.430 13.385 1.00 75.44 332 LEU A C 1
ATOM 2611 O O . LEU A 1 332 ? 7.423 -9.574 12.963 1.00 75.44 332 LEU A O 1
ATOM 2615 N N . SER A 1 333 ? 5.442 -10.623 12.840 1.00 74.19 333 SER A N 1
ATOM 2616 C CA . SER A 1 333 ? 4.983 -9.881 11.659 1.00 74.19 333 SER A CA 1
ATOM 2617 C C . SER A 1 333 ? 4.072 -8.700 11.982 1.00 74.19 333 SER A C 1
ATOM 2619 O O . SER A 1 333 ? 3.845 -7.879 11.096 1.00 74.19 333 SER A O 1
ATOM 2621 N N . HIS A 1 334 ? 3.499 -8.645 13.188 1.00 80.81 334 HIS A N 1
ATOM 2622 C CA . HIS A 1 334 ? 2.549 -7.608 13.579 1.00 80.81 334 HIS A CA 1
ATOM 2623 C C . HIS A 1 334 ? 3.252 -6.262 13.756 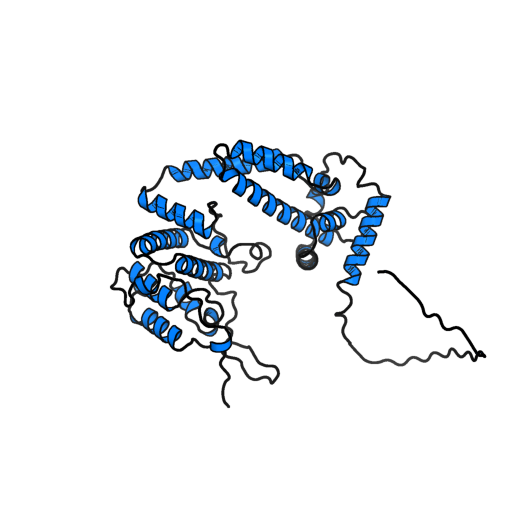1.00 80.81 334 HIS A C 1
ATOM 2625 O O . HIS A 1 334 ? 4.170 -6.131 14.564 1.00 80.81 334 HIS A O 1
ATOM 2631 N N . GLN A 1 335 ? 2.818 -5.258 12.997 1.00 79.62 335 GLN A N 1
ATOM 2632 C CA . GLN A 1 335 ? 3.315 -3.885 13.112 1.00 79.62 335 GLN A CA 1
ATOM 2633 C C . GLN A 1 335 ? 2.460 -3.036 14.060 1.00 79.62 335 GLN A C 1
ATOM 2635 O O . GLN A 1 335 ? 2.908 -1.981 14.512 1.00 79.62 335 GLN A O 1
ATOM 2640 N N . GLY A 1 336 ? 1.215 -3.454 14.306 1.00 80.88 336 GLY A N 1
ATOM 2641 C CA . GLY A 1 336 ? 0.268 -2.775 15.183 1.00 80.88 336 GLY A CA 1
ATOM 2642 C C . GLY A 1 336 ? 0.393 -3.147 16.662 1.00 80.88 336 GLY A C 1
ATOM 2643 O O . GLY A 1 336 ? 1.403 -3.665 17.130 1.00 80.88 336 GLY A O 1
ATOM 2644 N N . SER A 1 337 ? -0.673 -2.850 17.406 1.00 89.25 337 SER A N 1
ATOM 2645 C CA . SER A 1 337 ? -0.817 -3.198 18.820 1.00 89.25 337 SER A CA 1
ATOM 2646 C C . SER A 1 337 ? -1.975 -4.176 19.002 1.00 89.25 337 SER A C 1
ATOM 2648 O O . SER A 1 337 ? -3.109 -3.864 18.626 1.00 89.25 337 SER A O 1
ATOM 2650 N N . TYR A 1 338 ? -1.726 -5.320 19.651 1.00 92.06 338 TYR A N 1
ATOM 2651 C CA . TYR A 1 338 ? -2.781 -6.275 20.014 1.00 92.06 338 TYR A CA 1
ATOM 2652 C C . TYR A 1 338 ? -3.816 -5.659 20.958 1.00 92.06 338 TYR A C 1
ATOM 2654 O O . TYR A 1 338 ? -4.995 -6.007 20.896 1.00 92.06 338 TYR A O 1
ATOM 2662 N N . GLN A 1 339 ? -3.395 -4.707 21.796 1.00 92.94 339 GLN A N 1
ATOM 2663 C CA . GLN A 1 339 ? -4.300 -3.941 22.647 1.00 92.94 339 GLN A CA 1
ATOM 2664 C C . GLN A 1 339 ? -5.255 -3.089 21.798 1.00 92.94 339 GLN A C 1
ATOM 2666 O O . GLN A 1 339 ? -6.467 -3.106 22.007 1.00 92.94 339 GLN A O 1
ATOM 2671 N N . PHE A 1 340 ? -4.725 -2.396 20.786 1.00 93.94 340 PHE A N 1
ATOM 2672 C CA . PHE A 1 340 ? -5.544 -1.607 19.867 1.00 93.94 340 PHE A CA 1
ATOM 2673 C C . PHE A 1 340 ? -6.460 -2.484 19.000 1.00 93.94 340 PHE A C 1
ATOM 2675 O O . PHE A 1 340 ? -7.625 -2.143 18.797 1.00 93.94 340 PHE A O 1
ATOM 2682 N N . LEU A 1 341 ? -5.974 -3.641 18.534 1.00 94.44 341 LEU A N 1
ATOM 2683 C CA . LEU A 1 341 ? -6.787 -4.617 17.802 1.00 94.44 341 LEU A CA 1
ATOM 2684 C C . LEU A 1 341 ? -7.987 -5.080 18.641 1.00 94.44 341 LEU A C 1
ATOM 2686 O O . LEU A 1 341 ? -9.108 -5.121 18.131 1.00 94.44 341 LEU A O 1
ATOM 2690 N N . ALA A 1 342 ? -7.764 -5.380 19.925 1.00 94.00 342 ALA A N 1
ATOM 2691 C CA . ALA A 1 342 ? -8.829 -5.751 20.850 1.00 94.00 342 ALA A CA 1
ATOM 2692 C C . ALA A 1 342 ? -9.863 -4.627 21.016 1.00 94.00 342 ALA A C 1
ATOM 2694 O O . ALA A 1 342 ? -11.062 -4.869 20.880 1.00 94.00 342 ALA A O 1
ATOM 2695 N N . HIS A 1 343 ? -9.395 -3.394 21.223 1.00 94.75 343 HIS A N 1
ATOM 2696 C CA . HIS A 1 343 ? -10.247 -2.209 21.353 1.00 94.75 343 HIS A CA 1
ATOM 2697 C C . HIS A 1 343 ? -11.122 -1.979 20.114 1.00 94.75 343 HIS A C 1
ATOM 2699 O O . HIS A 1 343 ? -12.333 -1.796 20.213 1.00 94.75 343 HIS A O 1
ATOM 2705 N N . ILE A 1 344 ? -10.537 -2.042 18.917 1.00 93.69 344 ILE A N 1
ATOM 2706 C CA . ILE A 1 344 ? -11.270 -1.844 17.661 1.00 93.69 344 ILE A CA 1
ATOM 2707 C C . ILE A 1 344 ? -12.263 -2.976 17.380 1.00 93.69 344 ILE A C 1
ATOM 2709 O O . ILE A 1 344 ? -13.345 -2.722 16.838 1.00 93.69 344 ILE A O 1
ATOM 2713 N N . ALA A 1 345 ? -11.953 -4.215 17.768 1.00 93.00 345 ALA A N 1
ATOM 2714 C CA . ALA A 1 345 ? -12.917 -5.307 17.685 1.00 93.00 345 ALA A CA 1
ATOM 2715 C C . ALA A 1 345 ? -14.175 -4.999 18.514 1.00 93.00 345 ALA A C 1
ATOM 2717 O O . ALA A 1 345 ? -15.287 -5.182 18.023 1.00 93.00 345 ALA A O 1
ATOM 2718 N N . GLU A 1 346 ? -14.010 -4.467 19.728 1.00 88.12 346 GLU A N 1
ATOM 2719 C CA . GLU A 1 346 ? -15.110 -4.068 20.617 1.00 88.12 346 GLU A CA 1
ATOM 2720 C C . GLU A 1 346 ? -15.917 -2.890 20.049 1.00 88.12 346 GLU A C 1
ATOM 2722 O O . GLU A 1 346 ? -17.149 -2.946 20.008 1.00 88.12 346 GLU A O 1
ATOM 2727 N N . VAL A 1 347 ? -15.231 -1.861 19.536 1.00 88.06 347 VAL A N 1
ATOM 2728 C CA . VAL A 1 347 ? -15.855 -0.684 18.904 1.00 88.06 347 VAL A CA 1
ATOM 2729 C C . VAL A 1 347 ? -16.701 -1.091 17.700 1.00 88.06 347 VAL A C 1
ATOM 2731 O O . VAL A 1 347 ? -17.871 -0.725 17.607 1.00 88.06 347 VAL A O 1
ATOM 2734 N N . THR A 1 348 ? -16.131 -1.878 16.787 1.00 82.00 348 THR A N 1
ATOM 2735 C CA . THR A 1 348 ? -16.827 -2.319 15.566 1.00 82.00 348 THR A CA 1
ATOM 2736 C C . THR A 1 348 ? -17.942 -3.323 15.851 1.00 82.00 348 THR A C 1
ATOM 2738 O O . THR A 1 348 ? -18.900 -3.399 15.088 1.00 82.00 348 THR A O 1
ATOM 2741 N N . ALA A 1 349 ? -17.851 -4.066 16.956 1.00 80.00 349 ALA A N 1
ATOM 2742 C CA . ALA A 1 349 ? -18.923 -4.921 17.455 1.00 80.00 349 ALA A CA 1
ATOM 2743 C C . ALA A 1 349 ? -20.051 -4.139 18.154 1.00 80.00 349 ALA A C 1
ATOM 2745 O O . ALA A 1 349 ? -21.100 -4.721 18.437 1.00 80.00 349 ALA A O 1
ATOM 2746 N N . GLY A 1 350 ? -19.845 -2.848 18.448 1.00 78.12 350 GLY A N 1
ATOM 2747 C CA . GLY A 1 350 ? -20.804 -1.995 19.149 1.00 78.12 350 GLY A CA 1
ATOM 2748 C C . GLY A 1 350 ? -20.968 -2.338 20.632 1.00 78.12 350 GLY A C 1
ATOM 2749 O O . GLY A 1 350 ? -22.029 -2.075 21.202 1.00 78.12 350 GLY A O 1
ATOM 2750 N N . ILE A 1 351 ? -19.954 -2.948 21.254 1.00 79.75 351 ILE A N 1
ATOM 2751 C CA . ILE A 1 351 ? -19.976 -3.304 22.678 1.00 79.75 351 ILE A CA 1
ATOM 2752 C C . ILE A 1 351 ? -19.155 -2.315 23.514 1.00 79.75 351 ILE A C 1
ATOM 2754 O O . ILE A 1 351 ? -18.451 -1.456 22.986 1.00 79.75 351 ILE A O 1
ATOM 2758 N N . ALA A 1 352 ? -19.273 -2.408 24.840 1.00 82.25 352 ALA A N 1
ATOM 2759 C CA . ALA A 1 352 ? -18.467 -1.591 25.741 1.00 82.25 352 ALA A CA 1
ATOM 2760 C C . ALA A 1 352 ? -16.978 -1.926 25.577 1.00 82.25 352 ALA A C 1
ATOM 2762 O O . ALA A 1 352 ? -16.610 -3.100 25.616 1.00 82.25 352 ALA A O 1
ATOM 2763 N N . THR A 1 353 ? -16.145 -0.896 25.416 1.00 88.75 353 THR A N 1
ATOM 2764 C CA . THR A 1 353 ? -14.699 -1.072 25.273 1.00 88.75 353 THR A CA 1
ATOM 2765 C C . THR A 1 353 ? -14.054 -1.325 26.630 1.00 88.75 353 THR A C 1
ATOM 2767 O O . THR A 1 353 ? -14.400 -0.692 27.632 1.00 88.75 353 THR A O 1
ATOM 2770 N N . SER A 1 354 ? -13.116 -2.262 26.661 1.00 88.75 354 SER A N 1
ATOM 2771 C CA . SER A 1 354 ? -12.361 -2.623 27.858 1.00 88.75 354 SER A CA 1
ATOM 2772 C C . SER A 1 354 ? -11.304 -1.573 28.198 1.00 88.75 354 SER A C 1
ATOM 2774 O O . SER A 1 354 ? -11.068 -1.301 29.374 1.00 88.75 354 SER A O 1
ATOM 2776 N N . ASP A 1 355 ? -10.699 -0.973 27.170 1.00 88.62 355 ASP A N 1
ATOM 2777 C CA . ASP A 1 355 ? -9.730 0.111 27.307 1.00 88.62 355 ASP A CA 1
ATOM 2778 C C . ASP A 1 355 ? -10.367 1.458 26.944 1.00 88.62 355 ASP A C 1
ATOM 2780 O O . ASP A 1 355 ? -11.343 1.560 26.189 1.00 88.62 355 ASP A O 1
ATOM 2784 N N . SER A 1 356 ? -9.816 2.526 27.517 1.00 90.88 356 SER A N 1
ATOM 2785 C CA . SER A 1 356 ? -10.207 3.887 27.161 1.00 90.88 356 SER A CA 1
ATOM 2786 C C . SER A 1 356 ? -9.502 4.307 25.878 1.00 90.88 356 SER A C 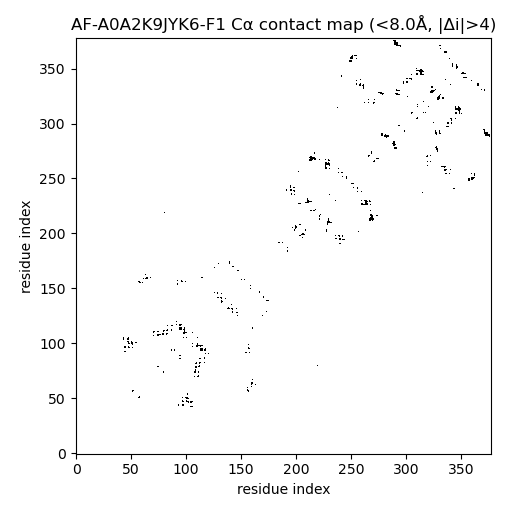1
ATOM 2788 O O . SER A 1 356 ? -8.290 4.146 25.752 1.00 90.88 356 SER A O 1
ATOM 2790 N N . ALA A 1 357 ? -10.217 4.987 24.978 1.00 88.81 357 ALA A N 1
ATOM 2791 C CA . ALA A 1 357 ? -9.621 5.576 23.777 1.00 88.81 357 ALA A CA 1
ATOM 2792 C C . ALA A 1 357 ? -8.430 6.510 24.082 1.00 88.81 357 ALA A C 1
ATOM 2794 O O . ALA A 1 357 ? -7.533 6.679 23.261 1.00 88.81 357 ALA A O 1
ATOM 2795 N N . THR A 1 358 ? -8.380 7.087 25.289 1.00 89.69 358 THR A N 1
ATOM 2796 C CA . THR A 1 358 ? -7.270 7.943 25.729 1.00 89.69 358 THR A CA 1
ATOM 2797 C C . THR A 1 358 ? -5.926 7.226 25.806 1.00 89.69 358 THR A C 1
ATOM 2799 O O . THR A 1 358 ? -4.900 7.902 25.778 1.00 89.69 358 THR A O 1
ATOM 2802 N N . GLU A 1 359 ? -5.919 5.897 25.932 1.00 90.06 359 GLU A N 1
ATOM 2803 C CA . GLU A 1 359 ? -4.692 5.093 25.942 1.00 90.06 359 GLU A CA 1
ATOM 2804 C C . GLU A 1 359 ? -3.997 5.082 24.575 1.00 90.06 359 GLU A C 1
ATOM 2806 O O . GLU A 1 359 ? -2.786 4.904 24.506 1.00 90.06 359 GLU A O 1
ATOM 2811 N N . PHE A 1 360 ? -4.732 5.380 23.500 1.00 93.00 360 PHE A N 1
ATOM 2812 C CA . PHE A 1 360 ? -4.229 5.368 22.126 1.00 93.00 360 PHE A CA 1
ATOM 2813 C C . PHE A 1 360 ? -3.952 6.774 21.571 1.00 93.00 360 PHE A C 1
ATOM 2815 O O . PHE A 1 360 ? -3.872 6.959 20.362 1.00 93.00 360 PHE A O 1
ATOM 2822 N N . LYS A 1 361 ? -3.792 7.785 22.437 1.00 91.44 361 LYS A N 1
ATOM 2823 C CA . LYS A 1 361 ? -3.482 9.177 22.041 1.00 91.44 361 LYS A CA 1
ATOM 2824 C C . LYS A 1 361 ? -2.115 9.366 21.387 1.00 91.44 361 LYS A C 1
ATOM 2826 O O . LYS A 1 361 ? -1.866 10.399 20.774 1.00 91.44 361 LYS A O 1
ATOM 2831 N N . THR A 1 362 ? -1.202 8.432 21.609 1.00 89.00 362 THR A N 1
ATOM 2832 C CA . THR A 1 362 ? 0.144 8.461 21.043 1.00 89.00 362 THR A CA 1
ATOM 2833 C C . THR A 1 362 ? 0.520 7.040 20.693 1.00 89.00 362 THR A C 1
ATOM 2835 O O . THR A 1 362 ? 0.364 6.132 21.519 1.00 89.00 362 THR A O 1
ATOM 2838 N N . PHE A 1 363 ? 0.982 6.841 19.467 1.00 86.94 363 PHE A N 1
ATOM 2839 C CA . PHE A 1 363 ? 1.471 5.544 19.056 1.00 86.94 363 PHE A CA 1
ATOM 2840 C C . PHE A 1 363 ? 2.713 5.143 19.856 1.00 86.94 363 PHE A C 1
ATOM 2842 O O . PHE A 1 363 ? 3.631 5.932 20.084 1.00 86.94 363 PHE A O 1
ATOM 2849 N N . THR A 1 364 ? 2.713 3.896 20.322 1.00 80.56 364 THR A N 1
ATOM 2850 C CA . THR A 1 364 ? 3.864 3.277 20.978 1.00 80.56 364 THR A CA 1
ATOM 2851 C C . THR A 1 364 ? 4.207 2.019 20.204 1.00 80.56 364 THR A C 1
ATOM 2853 O O . THR A 1 364 ? 3.365 1.134 20.066 1.00 80.56 364 THR A O 1
ATOM 2856 N N . GLU A 1 365 ? 5.422 1.972 19.654 1.00 65.12 365 GLU A N 1
ATOM 2857 C CA . GLU A 1 365 ? 5.903 0.803 18.920 1.00 65.12 365 GLU A CA 1
ATOM 2858 C C . GLU A 1 365 ? 5.856 -0.445 19.809 1.00 65.12 365 GLU A C 1
ATOM 2860 O O . GLU A 1 365 ? 6.175 -0.399 21.003 1.00 65.12 365 GLU A O 1
ATOM 2865 N N . ALA A 1 366 ? 5.459 -1.569 19.210 1.00 59.34 366 ALA A N 1
ATOM 2866 C CA . ALA A 1 366 ? 5.515 -2.864 19.868 1.00 59.34 366 ALA A CA 1
ATOM 2867 C C . ALA A 1 366 ? 6.966 -3.207 20.255 1.00 59.34 366 ALA A C 1
ATOM 2869 O O . ALA A 1 366 ? 7.927 -2.817 19.588 1.00 59.34 366 ALA A O 1
ATOM 2870 N N . SER A 1 367 ? 7.123 -3.911 21.379 1.00 51.25 367 SER A N 1
ATOM 2871 C CA . SER A 1 367 ? 8.429 -4.276 21.943 1.00 51.25 367 SER A CA 1
ATOM 2872 C C . SER A 1 367 ? 9.271 -5.109 20.963 1.00 51.25 367 SER A C 1
ATOM 2874 O O . SER A 1 367 ? 8.741 -5.808 20.103 1.00 51.25 367 SER A O 1
ATOM 2876 N N . SER A 1 368 ? 10.5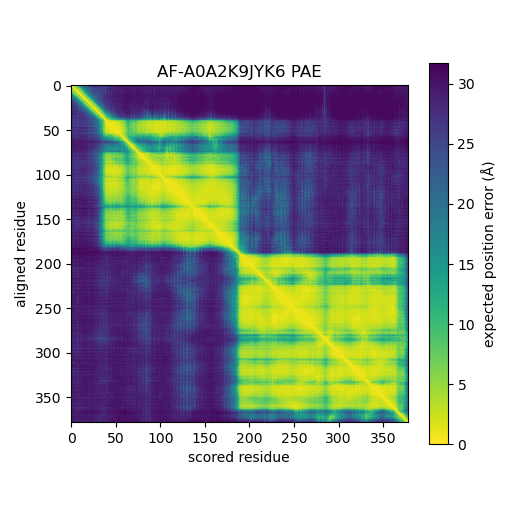99 -4.984 21.055 1.00 46.28 368 SER A N 1
ATOM 2877 C CA . SER A 1 368 ? 11.529 -5.460 20.021 1.00 46.28 368 SER A CA 1
ATOM 2878 C C . SER A 1 368 ? 11.484 -6.979 19.813 1.00 46.28 368 SER A C 1
ATOM 2880 O O . SER A 1 368 ? 11.218 -7.733 20.744 1.00 46.28 368 SER A O 1
ATOM 2882 N N . ILE A 1 369 ? 11.884 -7.432 18.618 1.00 50.00 369 ILE A N 1
ATOM 2883 C CA . ILE A 1 369 ? 12.026 -8.850 18.216 1.00 50.00 369 ILE A CA 1
ATOM 2884 C C . ILE A 1 369 ? 12.767 -9.711 19.262 1.00 50.00 369 ILE A C 1
ATOM 2886 O O . ILE A 1 369 ? 12.506 -10.908 19.378 1.00 50.00 369 ILE A O 1
ATOM 2890 N N . ASN A 1 370 ? 13.672 -9.118 20.047 1.00 49.31 370 ASN A N 1
ATOM 2891 C CA . ASN A 1 370 ? 14.427 -9.834 21.078 1.00 49.31 370 ASN A CA 1
ATOM 2892 C C . ASN A 1 370 ? 13.554 -10.331 22.242 1.00 49.31 370 ASN A C 1
ATOM 2894 O O . ASN A 1 370 ? 13.930 -11.305 22.886 1.00 49.31 370 ASN A O 1
ATOM 2898 N N . ASP A 1 371 ? 12.406 -9.701 22.495 1.00 55.66 371 ASP A N 1
ATOM 2899 C CA . ASP A 1 371 ? 11.506 -10.064 23.596 1.00 55.66 371 ASP A CA 1
ATOM 2900 C C . ASP A 1 371 ? 10.546 -11.212 23.218 1.00 55.66 371 ASP A C 1
ATOM 2902 O O . ASP A 1 371 ? 9.954 -11.834 24.099 1.00 55.66 371 ASP A O 1
ATOM 2906 N N . ALA A 1 372 ? 10.406 -11.513 21.918 1.00 55.94 372 ALA A N 1
ATOM 2907 C CA . ALA A 1 372 ? 9.501 -12.540 21.383 1.00 55.94 372 ALA A CA 1
ATOM 2908 C C . ALA A 1 372 ? 10.184 -13.899 21.112 1.00 55.94 372 ALA A C 1
ATOM 2910 O O . ALA A 1 372 ? 9.507 -14.917 20.932 1.00 55.94 372 ALA A O 1
ATOM 2911 N N . LEU A 1 373 ? 11.522 -13.937 21.076 1.00 58.00 373 LEU A N 1
ATOM 2912 C CA . LEU A 1 373 ? 12.297 -15.163 20.873 1.00 58.00 373 LEU A CA 1
ATOM 2913 C C . LEU A 1 373 ? 12.352 -15.981 22.164 1.00 58.00 373 LEU A C 1
ATOM 2915 O O . LEU A 1 373 ? 12.953 -15.571 23.155 1.00 58.00 373 LEU A O 1
ATOM 2919 N N . CYS A 1 374 ? 11.774 -17.178 22.131 1.00 57.91 374 CYS A N 1
ATOM 2920 C CA . CYS A 1 374 ? 11.909 -18.148 23.206 1.00 57.91 374 CYS A CA 1
ATOM 2921 C C . CYS A 1 374 ? 13.053 -19.120 22.886 1.00 57.91 374 CYS A C 1
ATOM 2923 O O . CYS A 1 374 ? 13.335 -19.444 21.731 1.00 57.91 374 CYS A O 1
ATOM 2925 N N . HIS A 1 375 ? 13.765 -19.569 23.915 1.00 52.97 375 HIS A N 1
ATOM 2926 C CA . HIS A 1 375 ? 14.689 -20.696 23.813 1.00 52.97 375 HIS A CA 1
ATOM 2927 C C . HIS A 1 375 ? 14.084 -21.820 24.637 1.00 52.97 375 HIS A C 1
ATOM 2929 O O . HIS A 1 375 ? 13.873 -21.631 25.835 1.00 52.97 375 HIS A O 1
ATOM 2935 N N . ASP A 1 376 ? 13.789 -22.959 24.009 1.00 39.75 376 ASP A N 1
ATOM 2936 C CA . ASP A 1 376 ? 13.328 -24.136 24.742 1.00 39.75 376 ASP A CA 1
ATOM 2937 C C . ASP A 1 376 ? 14.429 -24.554 25.737 1.00 39.75 376 ASP A C 1
ATOM 2939 O O . ASP A 1 376 ? 15.552 -24.870 25.318 1.00 39.75 376 ASP A O 1
ATOM 2943 N N . PRO A 1 377 ? 14.163 -24.549 27.057 1.00 36.28 377 PRO A N 1
ATOM 2944 C CA . PRO A 1 377 ? 15.037 -25.204 28.012 1.00 36.28 377 PRO A CA 1
ATOM 2945 C C . PRO A 1 377 ? 14.864 -26.721 27.868 1.00 36.28 377 PRO A C 1
ATOM 2947 O O . PRO A 1 377 ? 13.749 -27.206 27.681 1.00 36.28 377 PRO A O 1
ATOM 2950 N N . ILE A 1 378 ? 15.988 -27.436 27.958 1.00 35.28 378 ILE A N 1
ATOM 2951 C CA . ILE A 1 378 ? 16.111 -28.905 27.896 1.00 35.28 378 ILE A CA 1
ATOM 2952 C C . ILE A 1 378 ? 15.124 -29.616 28.827 1.00 35.28 378 ILE A C 1
ATOM 2954 O O . ILE A 1 378 ? 15.039 -29.201 30.008 1.00 35.28 378 ILE A O 1
#

Solvent-accessible surface area (backbone atoms only — not comparable to full-atom values): 22000 Å² total; per-residue (Å²): 138,82,85,88,87,84,88,82,81,87,87,81,90,83,88,87,82,92,75,92,75,90,77,90,79,91,79,88,76,98,72,82,91,83,84,57,73,71,65,51,53,55,49,46,52,50,53,21,44,51,37,31,60,76,69,39,54,80,74,52,85,70,72,89,58,77,63,68,71,56,45,71,76,75,47,59,66,70,56,20,57,60,39,35,68,79,48,68,88,57,51,63,70,58,23,41,40,46,42,65,38,73,70,64,78,57,52,66,28,44,19,42,24,25,43,53,51,41,48,49,57,47,54,53,49,53,51,50,42,48,58,60,12,67,78,41,99,54,27,68,63,46,28,53,55,46,51,53,54,55,66,66,69,49,51,68,59,47,56,55,70,51,62,96,53,47,69,62,51,54,48,51,56,49,54,50,53,54,49,53,53,59,61,61,73,74,73,77,58,77,66,63,48,48,26,40,51,48,42,29,36,73,75,40,73,62,54,77,66,73,68,49,81,14,80,68,29,83,32,88,86,44,62,85,53,62,38,57,36,27,39,44,71,70,53,50,54,55,48,14,55,47,49,49,52,24,64,79,48,51,31,35,62,62,52,54,52,26,45,45,38,42,54,4,47,33,29,31,20,40,71,43,72,71,56,76,47,46,60,70,82,41,57,50,100,86,69,48,67,39,41,48,38,58,44,77,69,44,44,56,23,46,53,45,41,73,68,69,60,25,68,82,58,21,78,66,56,68,68,57,52,55,46,53,71,32,38,35,52,15,53,83,64,59,65,36,51,50,56,57,52,30,40,50,31,18,55,54,35,71,48,86,56,90,63,63,54,69,75,40,49,58,76,72,82,62,80,59,77,77,71,27,60,48,76,79,78,133

Mean predicted aligned error: 18.67 Å

Nearest PDB structures (foldseek):
  6ek4-assembly4_D  TM=1.398E-01  e=7.889E+00  Photorhabdus luminescens

Foldseek 3Di:
DDDDDDDDDDDDDDDDDDDDDDDDDDDDDDDDPPPCLPVLLVVLLVLLVVQCVVVVVLVDQDDQDPVLVVLVVDDDPVLLVVLLVSCVPPDLVSLLSQLVRPPVSDPSSNNNSSLVNNVVVVVVVLVVLQLVLVVDPRSLVSSLVSVVVVLVPDRSSRVNSAHPCNSVVSSVVSVVQVVVVVVVVPDDDPLLVVLLQVLCCVQVVRRQAAADALPVACPPVLVPDALLSNQDPLNSSLLSVVSVVCVVQLFDCVQSNLVSRLNSNCRNNVNVPNDDQQQPDDADPVRAGKFWDADPQLVVLLVLLVPVCLQVQASDDPSSNVQLNRRRRNRPRRFHGSNVVSQNSCVRSVHDGPDGSVVRNDDDTDDDPVSGIDGDDD

pLDDT: mean 74.33, std 19.49, range [22.22, 95.5]

Sequence (378 aa):
MDISNTQWHAKTKASPATSYRSNTDTNQNNARNTQVSVSSLAVKLKEAQQAIDAARLNQQSFPQNNNVLTWQAQSNQEKINSAKWEFEQLSKPQLETIAMDPSNTFSKAEKTAAYEKWHALDQRALSELKRNALNDDNAMTSFEAALYTHSQTFSELGKAMLPDDYLSQAQSHFESALQDMNLSAHTMSNQAEHYYSLMVTDLFAGNEPKVHNGAEGMSSHNLERSNYDFLTHKGRFMLADMYEYAEKSGIDFEYIQKLASDIGNYRRHDDGKLLSNFNEGHFNTEGQKLTVGFTQRDQASIDRLMNNGALSSSALDAGFVSFITDPGLGALSHQGSYQFLAHIAEVTAGIATSDSATEFKTFTEASSINDALCHDPI

Secondary structure (DSSP, 8-state):
----------------------------------SSHHHHHHHHHHHHHHHHHHTTGGGS-----THHHHHHTTS-HHHHHHHHHHTTT--HHHHHHHHT-SSS-S-HHHHHHHHHHHHHHHHHHHHHHHHHHTTSTTHHHHHHHHHHHHHHTS-HHHHHHS-TTHHHHHHHHHHHHHHHHHHHTTSS-HHHHHHHHHHHHHHHTT-PPPPPP-TT-S-TTTTTS-GGGG--HHHHHHHHHHHHHHHHHT--HHHHHHHHHHHHHHHHTTTTTTSPPTTTT-B-TTSPBEEE---HHHHHHHHHHHHSSGGGT-SS-HHHHHHHTSHHHHTTT--S-HHHHHHHHHHHHTSPPSS-GGGGSS--PPPPGGGTEEE---

Radius of gyration: 29.0 Å; Cα contacts (8 Å, |Δi|>4): 389; chains: 1; bounding box: 95×62×64 Å